Protein AF-A0A5C5B8T5-F1 (afdb_monomer_lite)

Sequence (561 aa):
MIIWRDAVVESLGPAWPGVQEVRARITAGSSEPSSSAAGASAPAAGASAPAAETPALAAGAEVRALAYTALVGTPAVGDRVTLTCSALARGLGTGGYALVAALPDALPADPPAGPGHLVKARYTPLQPLVLGVDEQESPDHETLREADDLAGMPVVVADLHSALPAIVAGLRSEAAALGLPVPRVAYVMTDGGALPAWFSRAAAGLREAGWIAGTVTVGQAFGGDLEAVTLHTGLLAARLVLGADVAVVTQGPGNLGTGTRWGFSGVAAGEAVNAAAVLGGRPVASLRVSAADARGRHRGLSHHSTTAYGRVALAVADIVVPTAAGLADEGAGGYGEADGERGGEHGGAGVGAGGAGGDHGVRGAYDGELEREVTLAAGDLCTPIGRHRFVPVALTGLRAALEDSPVRLSTMGRGLGEDASPFLAAAAAGRWAARILAPVRGTVWHLALADDWALAQRLGAYAMSTRGARLADVGFVHASSADQVDGVANAFYADLASEGAVALEIDADVLAGEGIACVLEPGDPRDQTSQRFPHVYGEVPVEAVRRALPWRGTLTATLGG

pLDDT: mean 86.47, std 20.79, range [22.77, 98.94]

InterPro domains:
  IPR009297 Protein of unknown function DUF952 [PF06108] (450-547)
  IPR024479 Protein of unknown function DUF3866 [PF12982] (64-430)

Foldseek 3Di:
DWFKFKWFFADWDDDFPQKTKTKTATADGDPDDPPPPPDDDDADDDDDDDQPPLFDNDGRGIFIAMERCVQANDDDGGFMFMWTCVCSNVVQPLVRHIYGPYRPVDGDDDDPDDDFADFAPPPDPRGDTDHACCDPRHPNVVVLVPAQAPQAQEEEFFLAPLLVLLLLLLLQVLCVLVVHDRFAEEEEAEAQADQELSSDPQQRLCCVVNSYLWYEYEPRHDNTPHYHDHLLSSSSCVCRVSVGSYYYYYHHHRWFASPDLCGTSSLCSLVNLVSCVSRHYAYQYQWQAWLPDPPPPRHATDSSSCNSLQPRNPDAHEDEQEDAQDDPPDDDDDDDDDDDDDDDDDDDDDDDDDDPPPPPPQRADCDPVSSVRHQVSVLCCPPPNHPYAYHYFYLAPSLVSSVPRSDWRDDPRDGCSNHVVRSSSSSSSSSVSNQQSPFDFFKKKAKDFPVQVVVCVVVQWRFDQHPPHGCSRVQWHWIADQVCVLVCCVVHVVPDDLQGIKMFIFGSVVCVVVVWGWGWAAPRSNDSPHHTTTITRDTRGPVRGPDIFRHPSHSVVRVVD

Organism: NCBI:txid676201

Structure (mmCIF, N/CA/C/O backbone):
data_AF-A0A5C5B8T5-F1
#
_entry.id   AF-A0A5C5B8T5-F1
#
loop_
_atom_site.group_PDB
_atom_site.id
_atom_site.type_symbol
_atom_site.label_atom_id
_atom_site.label_alt_id
_atom_site.label_comp_id
_atom_site.label_asym_id
_atom_site.label_entity_id
_atom_site.label_seq_id
_atom_site.pdbx_PDB_ins_code
_atom_site.Cartn_x
_atom_site.Cartn_y
_atom_site.Cartn_z
_atom_site.occupancy
_atom_site.B_iso_or_equiv
_atom_site.auth_seq_id
_atom_site.auth_comp_id
_atom_site.auth_asym_id
_atom_site.auth_atom_id
_atom_site.pdbx_PDB_model_num
ATOM 1 N N . MET A 1 1 ? -4.075 12.524 30.456 1.00 71.62 1 MET A N 1
ATOM 2 C CA . MET A 1 1 ? -5.214 12.512 31.404 1.00 71.62 1 MET A CA 1
ATOM 3 C C . MET A 1 1 ? -6.503 12.277 30.621 1.00 71.62 1 MET A C 1
ATOM 5 O O . MET A 1 1 ? -6.645 12.847 29.541 1.00 71.62 1 MET A O 1
ATOM 9 N N . ILE A 1 2 ? -7.378 11.390 31.105 1.00 90.19 2 ILE A N 1
ATOM 10 C CA . ILE A 1 2 ? -8.582 10.911 30.397 1.00 90.19 2 ILE A CA 1
ATOM 11 C C . ILE A 1 2 ? -9.824 11.661 30.909 1.00 90.19 2 ILE A C 1
ATOM 13 O O . ILE A 1 2 ? -9.977 11.822 32.116 1.00 90.19 2 ILE A O 1
ATOM 17 N N . ILE A 1 3 ? -10.697 12.123 30.007 1.00 92.69 3 ILE A N 1
ATOM 18 C CA . ILE A 1 3 ? -12.003 12.711 30.335 1.00 92.69 3 ILE A CA 1
ATOM 19 C C . ILE A 1 3 ? -13.040 11.591 30.347 1.00 92.69 3 ILE A C 1
ATOM 21 O O . ILE A 1 3 ? -13.310 11.005 29.300 1.00 92.69 3 ILE A O 1
ATOM 25 N N . TRP A 1 4 ? -13.620 11.335 31.517 1.00 94.81 4 TRP A N 1
ATOM 26 C CA . TRP A 1 4 ? -14.618 10.290 31.745 1.00 94.81 4 TRP A CA 1
ATOM 27 C C . TRP A 1 4 ? -16.027 10.863 31.836 1.00 94.81 4 TRP A C 1
ATOM 29 O O . TRP A 1 4 ? -16.216 11.921 32.442 1.00 94.81 4 TRP A O 1
ATOM 39 N N . ARG A 1 5 ? -17.013 10.176 31.260 1.00 95.50 5 ARG A N 1
ATOM 40 C CA . ARG A 1 5 ? -18.438 10.522 31.371 1.00 95.50 5 ARG A CA 1
ATOM 41 C C . ARG A 1 5 ? -19.261 9.269 31.609 1.00 95.50 5 ARG A C 1
ATOM 43 O O . ARG A 1 5 ? -19.006 8.267 30.957 1.00 95.50 5 ARG A O 1
ATOM 50 N N . ASP A 1 6 ? -20.261 9.354 32.475 1.00 96.88 6 ASP A N 1
ATOM 51 C CA . ASP A 1 6 ? -21.332 8.361 32.507 1.00 96.88 6 ASP A CA 1
ATOM 52 C C . ASP A 1 6 ? -22.473 8.851 31.625 1.00 96.88 6 ASP A C 1
ATOM 54 O O . ASP A 1 6 ? -22.786 10.047 31.593 1.00 96.88 6 ASP A O 1
ATOM 58 N N . ALA A 1 7 ? -23.074 7.932 30.884 1.00 97.69 7 ALA A N 1
ATOM 59 C CA . ALA A 1 7 ? -24.177 8.213 29.984 1.00 97.69 7 ALA A CA 1
ATOM 60 C C . ALA A 1 7 ? -25.162 7.039 29.940 1.00 97.69 7 ALA A C 1
ATOM 62 O O . ALA A 1 7 ? -24.869 5.944 30.419 1.00 97.69 7 ALA A O 1
ATOM 63 N N . VAL A 1 8 ? -26.339 7.279 29.367 1.00 98.19 8 VAL A N 1
ATOM 64 C CA . VAL A 1 8 ? -27.341 6.246 29.076 1.00 98.19 8 VAL A CA 1
ATOM 65 C C . VAL A 1 8 ? -27.550 6.182 27.571 1.00 98.19 8 VAL A C 1
ATOM 67 O O . VAL A 1 8 ? -27.691 7.223 26.928 1.00 98.19 8 VAL A O 1
ATOM 70 N N . VAL A 1 9 ? -27.554 4.974 27.012 1.00 98.44 9 VAL A N 1
ATOM 71 C CA . VAL A 1 9 ? -27.796 4.739 25.586 1.00 98.44 9 VAL A CA 1
ATOM 72 C C . VAL A 1 9 ? -29.249 5.071 25.253 1.00 98.44 9 VAL A C 1
ATOM 74 O O . VAL A 1 9 ? -30.173 4.483 25.809 1.00 98.44 9 VAL A O 1
ATOM 77 N N . GLU A 1 10 ? -29.462 5.997 24.324 1.00 98.19 10 GLU A N 1
ATOM 78 C CA . GLU A 1 10 ? -30.800 6.422 23.892 1.00 98.19 10 GLU A CA 1
ATOM 79 C C . GLU A 1 10 ? -31.216 5.769 22.578 1.00 98.19 10 GLU A C 1
ATOM 81 O O . GLU A 1 10 ? -32.389 5.469 22.370 1.00 98.19 10 GLU A O 1
ATOM 86 N N . SER A 1 11 ? -30.256 5.538 21.683 1.00 98.38 11 SER A N 1
ATOM 87 C CA . SER A 1 11 ? -30.493 4.824 20.431 1.00 98.38 11 SER A CA 1
ATOM 88 C C . SER A 1 11 ? -29.226 4.156 19.909 1.00 98.38 11 SER A C 1
ATOM 90 O O . SER A 1 11 ? -28.101 4.568 20.212 1.00 98.38 11 SER A O 1
ATOM 92 N N . LEU A 1 12 ? -29.428 3.116 19.103 1.00 98.19 12 LEU A N 1
ATOM 93 C CA . LEU A 1 12 ? -28.369 2.423 18.380 1.00 98.19 12 LEU A CA 1
ATOM 94 C C . LEU A 1 12 ? -28.208 3.048 16.990 1.00 98.19 12 LEU A C 1
ATOM 96 O O . LEU A 1 12 ? -29.190 3.317 16.297 1.00 98.19 12 LEU A O 1
ATOM 100 N N . GLY A 1 13 ? -26.963 3.303 16.604 1.00 96.00 13 GLY A N 1
ATOM 101 C CA . GLY A 1 13 ? -26.581 3.762 15.274 1.00 96.00 13 GLY A CA 1
ATOM 102 C C . GLY A 1 13 ? -26.164 2.608 14.355 1.00 96.00 13 GLY A C 1
ATOM 103 O O . GLY A 1 13 ? -26.412 1.439 14.661 1.00 96.00 13 GLY A O 1
ATOM 104 N N . PRO A 1 14 ? -25.509 2.925 13.223 1.00 94.81 14 PRO A N 1
ATOM 105 C CA . PRO A 1 14 ? -24.927 1.920 12.344 1.00 94.81 14 PRO A CA 1
ATOM 106 C C . PRO A 1 14 ? -23.959 0.994 13.089 1.00 94.81 14 PRO A C 1
ATOM 108 O O . PRO A 1 14 ? -23.167 1.439 13.919 1.00 94.81 14 PRO A O 1
ATOM 111 N N . ALA A 1 15 ? -23.994 -0.286 12.742 1.00 95.50 15 ALA A N 1
ATOM 112 C CA . ALA A 1 15 ? -23.055 -1.288 13.225 1.00 95.50 15 ALA A CA 1
ATOM 113 C C . ALA A 1 15 ? -22.254 -1.853 12.052 1.00 95.50 15 ALA A C 1
ATOM 115 O O . ALA A 1 15 ? -22.708 -1.848 10.907 1.00 95.50 15 ALA A O 1
ATOM 116 N N . TRP A 1 16 ? -21.054 -2.328 12.346 1.00 94.88 16 TRP A N 1
ATOM 117 C CA . TRP A 1 16 ? -20.210 -3.075 11.418 1.00 94.88 16 TRP A CA 1
ATOM 118 C C . TRP A 1 16 ? -19.376 -4.080 12.228 1.00 94.88 16 TRP A C 1
ATOM 120 O O . TRP A 1 16 ? -19.417 -4.031 13.461 1.00 94.88 16 TRP A O 1
ATOM 130 N N . PRO A 1 17 ? -18.659 -5.028 11.597 1.00 94.75 17 PRO A N 1
ATOM 131 C CA . PRO A 1 17 ? -17.967 -6.089 12.327 1.00 94.75 17 PRO A CA 1
ATOM 132 C C . PRO A 1 17 ? -17.105 -5.560 13.487 1.00 94.75 17 PRO A C 1
ATOM 134 O O . PRO A 1 17 ? -16.209 -4.742 13.287 1.00 94.75 17 PRO A O 1
ATOM 137 N N . GLY A 1 18 ? -17.421 -6.007 14.709 1.00 94.00 18 GLY A N 1
ATOM 138 C CA . GLY A 1 18 ? -16.722 -5.638 15.947 1.00 94.00 18 GLY A CA 1
ATOM 139 C C . GLY A 1 18 ? -17.099 -4.285 16.571 1.00 94.00 18 GLY A C 1
ATOM 140 O O . GLY A 1 18 ? -16.566 -3.957 17.633 1.00 94.00 18 GLY A O 1
ATOM 141 N N . VAL A 1 19 ? -18.001 -3.496 15.967 1.00 97.06 19 VAL A N 1
ATOM 142 C CA . VAL A 1 19 ? -18.386 -2.161 16.464 1.00 97.06 19 VAL A CA 1
ATOM 143 C C . VAL A 1 19 ? -19.894 -1.932 16.451 1.00 97.06 19 VAL A C 1
ATOM 145 O O . VAL A 1 19 ? -20.564 -2.137 15.440 1.00 97.06 19 VAL A O 1
ATOM 148 N N . GLN A 1 20 ? -20.406 -1.378 17.550 1.00 97.62 20 GLN A N 1
ATOM 149 C CA . GLN A 1 20 ? -21.738 -0.778 17.627 1.00 97.62 20 GLN A CA 1
ATOM 150 C C . GLN A 1 20 ? -21.613 0.733 17.871 1.00 97.62 20 GLN A C 1
ATOM 152 O O . GLN A 1 20 ? -21.058 1.157 18.888 1.00 97.62 20 GLN A O 1
ATOM 157 N N . GLU A 1 21 ? -22.140 1.560 16.962 1.00 97.56 21 GLU A N 1
ATOM 158 C CA . GLU A 1 21 ? -22.329 2.991 17.231 1.00 97.56 21 GLU A CA 1
ATOM 159 C C . GLU A 1 21 ? -23.545 3.192 18.143 1.00 97.56 21 GLU A C 1
ATOM 161 O O . GLU A 1 21 ? -24.595 2.586 17.932 1.00 97.56 21 GLU A O 1
ATOM 166 N N . VAL A 1 22 ? -23.442 4.078 19.129 1.00 98.00 22 VAL A N 1
ATOM 167 C CA . VAL A 1 22 ? -24.559 4.469 19.996 1.00 98.00 22 VAL A CA 1
ATOM 168 C C . VAL A 1 22 ? -24.680 5.984 20.085 1.00 98.00 22 VAL A C 1
ATOM 170 O O . VAL A 1 22 ? -23.680 6.706 20.023 1.00 98.00 22 VAL A O 1
ATOM 173 N N . ARG A 1 23 ? -25.906 6.471 20.278 1.00 97.81 23 ARG A N 1
ATOM 174 C CA . ARG A 1 23 ? -26.165 7.815 20.808 1.00 97.81 23 ARG A CA 1
ATOM 175 C C . ARG A 1 23 ? -26.456 7.684 22.289 1.00 97.81 23 ARG A C 1
ATOM 177 O O . ARG A 1 23 ? -27.342 6.921 22.676 1.00 97.81 23 ARG A O 1
ATOM 184 N N . ALA A 1 24 ? -25.695 8.399 23.105 1.00 97.38 24 ALA A N 1
ATOM 185 C CA . ALA A 1 24 ? -25.801 8.331 24.550 1.00 97.38 24 ALA A CA 1
ATOM 186 C C . ALA A 1 24 ? -25.944 9.734 25.143 1.00 97.38 24 ALA A C 1
ATOM 188 O O . ALA A 1 24 ? -25.200 10.649 24.784 1.00 97.38 24 ALA A O 1
ATOM 189 N N . ARG A 1 25 ? -26.878 9.891 26.081 1.00 97.31 25 ARG A N 1
ATOM 190 C CA . ARG A 1 25 ? -27.052 11.127 26.847 1.00 97.31 25 ARG A CA 1
ATOM 191 C C . ARG A 1 25 ? -26.211 11.071 28.108 1.00 97.31 25 ARG A C 1
ATOM 193 O O . ARG A 1 25 ? -26.383 10.175 28.934 1.00 97.31 25 ARG A O 1
ATOM 200 N N . ILE A 1 26 ? -25.328 12.049 28.272 1.00 96.75 26 ILE A N 1
ATOM 201 C CA . ILE A 1 26 ? -24.454 12.176 29.438 1.00 96.75 26 ILE A CA 1
ATOM 202 C C . ILE A 1 26 ? -25.305 12.423 30.684 1.00 96.75 26 ILE A C 1
ATOM 204 O O . ILE A 1 26 ? -26.106 13.356 30.729 1.00 96.75 26 ILE A O 1
ATOM 208 N N . THR A 1 27 ? -25.109 11.610 31.715 1.00 94.94 27 THR A N 1
ATOM 209 C CA . THR A 1 27 ? -25.791 11.726 33.009 1.00 94.94 27 THR A CA 1
ATOM 210 C C . THR A 1 27 ? -24.881 12.305 34.086 1.00 94.94 27 THR A C 1
ATOM 212 O O . THR A 1 27 ? -25.366 13.044 34.941 1.00 94.94 27 THR A O 1
ATOM 215 N N . ALA A 1 28 ? -23.571 12.033 34.033 1.00 86.69 28 ALA A N 1
ATOM 216 C CA . ALA A 1 28 ? -22.608 12.539 35.010 1.00 86.69 28 ALA A CA 1
ATOM 217 C C . ALA A 1 28 ? -21.184 12.713 34.442 1.00 86.69 28 ALA A C 1
ATOM 219 O O . ALA A 1 28 ? -20.779 12.085 33.462 1.00 86.69 28 ALA A O 1
ATOM 220 N N . GLY A 1 29 ? -20.408 13.589 35.085 1.00 74.25 29 GLY A N 1
ATOM 221 C CA . GLY A 1 29 ? -19.001 13.864 34.786 1.00 74.25 29 GLY A CA 1
ATOM 222 C C . GLY A 1 29 ? -18.516 15.118 35.511 1.00 74.25 29 GLY A C 1
ATOM 223 O O . GLY A 1 29 ? -19.307 16.026 35.760 1.00 74.25 29 GLY A O 1
ATOM 224 N N . SER A 1 30 ? -17.227 15.195 35.857 1.00 62.31 30 SER A N 1
ATOM 225 C CA . SER A 1 30 ? -16.676 16.392 36.506 1.00 62.31 30 SER A CA 1
ATOM 226 C C . SER A 1 30 ? -16.774 17.601 35.564 1.00 62.31 30 SER A C 1
ATOM 228 O O . SER A 1 30 ? -16.214 17.590 34.460 1.00 62.31 30 SER A O 1
ATOM 230 N N . SER A 1 31 ? -17.500 18.634 35.993 1.00 52.94 31 SER A N 1
ATOM 231 C CA . SER A 1 31 ? -17.663 19.908 35.281 1.00 52.94 31 SER A CA 1
ATOM 232 C C . SER A 1 31 ? -16.482 20.864 35.469 1.00 52.94 31 SER A C 1
ATOM 234 O O . SER A 1 31 ? -16.397 21.857 34.754 1.00 52.94 31 SER A O 1
ATOM 236 N N . GLU A 1 32 ? -15.561 20.575 36.392 1.00 45.62 32 GLU A N 1
ATOM 237 C CA . GLU A 1 32 ? -14.433 21.455 36.698 1.00 45.62 32 GLU A CA 1
ATOM 238 C C . GLU A 1 32 ? -13.098 20.893 36.180 1.00 45.62 32 GLU A C 1
ATOM 240 O O . GLU A 1 32 ? -12.788 19.718 36.412 1.00 45.62 32 GLU A O 1
ATOM 245 N N . PRO A 1 33 ? -12.266 21.709 35.505 1.00 43.81 33 PRO A N 1
ATOM 246 C CA . PRO A 1 33 ? -10.842 21.423 35.406 1.00 43.81 33 PRO A CA 1
ATOM 247 C C . PRO A 1 33 ? -10.256 21.457 36.822 1.00 43.81 33 PRO A C 1
ATOM 249 O O . PRO A 1 33 ? -10.536 22.394 37.568 1.00 43.81 33 PRO A O 1
ATOM 252 N N . SER A 1 34 ? -9.417 20.486 37.206 1.00 40.09 34 SER A N 1
ATOM 253 C CA . SER A 1 34 ? -8.677 20.627 38.464 1.00 40.09 34 SER A CA 1
ATOM 254 C C . SER A 1 34 ? -7.877 21.930 38.416 1.00 40.09 34 SER A C 1
ATOM 256 O O . SER A 1 34 ? -7.147 22.191 37.457 1.00 40.09 34 SER A O 1
ATOM 258 N N . SER A 1 35 ? -8.004 22.749 39.454 1.00 37.22 35 SER A N 1
ATOM 259 C CA . SER A 1 35 ? -7.409 24.083 39.608 1.00 37.22 35 SER A CA 1
ATOM 260 C C . SER A 1 35 ? -5.867 24.108 39.677 1.00 37.22 35 SER A C 1
ATOM 262 O O . SER A 1 35 ? -5.282 25.078 40.148 1.00 37.22 35 SER A O 1
ATOM 264 N N . SER A 1 36 ? -5.179 23.072 39.188 1.00 37.53 36 SER A N 1
ATOM 265 C CA . SER A 1 36 ? -3.724 22.897 39.283 1.00 37.53 36 SER A CA 1
ATOM 266 C C . SER A 1 36 ? -2.955 23.053 37.962 1.00 37.53 36 SER A C 1
ATOM 268 O O . SER A 1 36 ? -1.736 22.918 37.964 1.00 37.53 36 SER A O 1
ATOM 270 N N . ALA A 1 37 ? -3.614 23.360 36.837 1.00 37.44 37 ALA A N 1
ATOM 271 C CA . ALA A 1 37 ? -2.964 23.438 35.518 1.00 37.44 37 ALA A CA 1
ATOM 272 C C . ALA A 1 37 ? -2.884 24.860 34.920 1.00 37.44 37 ALA A C 1
ATOM 274 O O . ALA A 1 37 ? -2.870 25.027 33.699 1.00 37.44 37 ALA A O 1
ATOM 275 N N . ALA A 1 38 ? -2.803 25.897 35.757 1.00 32.75 38 ALA A N 1
ATOM 276 C CA . ALA A 1 38 ? -2.466 27.252 35.316 1.00 32.75 38 ALA A CA 1
ATOM 277 C C . ALA A 1 38 ? -0.962 27.339 34.981 1.00 32.75 38 ALA A C 1
ATOM 279 O O . ALA A 1 38 ? -0.168 27.833 35.775 1.00 32.75 38 ALA A O 1
ATOM 280 N N . GLY A 1 39 ? -0.546 26.798 33.832 1.00 32.28 39 GLY A N 1
ATOM 281 C CA . GLY A 1 39 ? 0.864 26.867 33.428 1.00 32.28 39 GLY A CA 1
ATOM 282 C C . GLY A 1 39 ? 1.273 26.230 32.099 1.00 32.28 39 GLY A C 1
ATOM 283 O O . GLY A 1 39 ? 2.458 26.258 31.785 1.00 32.28 39 GLY A O 1
ATOM 284 N N . ALA A 1 40 ? 0.363 25.666 31.299 1.00 34.44 40 ALA A N 1
ATOM 285 C CA . ALA A 1 40 ? 0.736 25.097 30.001 1.00 34.44 40 ALA A CA 1
ATOM 286 C C . ALA A 1 40 ? 0.449 26.091 28.865 1.00 34.44 40 ALA A C 1
ATOM 288 O O . ALA A 1 40 ? -0.705 26.420 28.589 1.00 34.44 40 ALA A O 1
ATOM 289 N N . SER A 1 41 ? 1.513 26.570 28.218 1.00 31.62 41 SER A N 1
ATOM 290 C CA . SER A 1 41 ? 1.457 27.381 27.003 1.00 31.62 41 SER A CA 1
ATOM 291 C C . SER A 1 41 ? 0.748 26.637 25.864 1.00 31.62 41 SER A C 1
ATOM 293 O O . SER A 1 41 ? 0.840 25.416 25.727 1.00 31.62 41 SER A O 1
ATOM 295 N N . ALA A 1 42 ? 0.009 27.393 25.050 1.00 31.28 42 ALA A N 1
ATOM 296 C CA . ALA A 1 42 ? -0.723 26.883 23.897 1.00 31.28 42 ALA A CA 1
ATOM 297 C C . ALA A 1 42 ? 0.214 26.167 22.900 1.00 31.28 42 ALA A C 1
ATOM 299 O O . ALA A 1 42 ? 1.297 26.684 22.614 1.00 31.28 42 ALA A O 1
ATOM 300 N N . PRO A 1 43 ? -0.180 25.012 22.330 1.00 32.88 43 PRO A N 1
ATOM 301 C CA . PRO A 1 43 ? 0.588 24.393 21.261 1.00 32.88 43 PRO A CA 1
ATOM 302 C C . PRO A 1 43 ? 0.475 25.224 19.978 1.00 32.88 43 PRO A C 1
ATOM 304 O O . PRO A 1 43 ? -0.575 25.795 19.671 1.00 32.88 43 PRO A O 1
ATOM 307 N N . ALA A 1 44 ? 1.576 25.283 19.231 1.00 31.22 44 ALA A N 1
ATOM 308 C CA . ALA A 1 44 ? 1.656 25.962 17.947 1.00 31.22 44 ALA A CA 1
ATOM 309 C C . ALA A 1 44 ? 0.675 25.346 16.935 1.00 31.22 44 ALA A C 1
ATOM 311 O O . ALA A 1 44 ? 0.614 24.129 16.760 1.00 31.22 44 ALA A O 1
ATOM 312 N N . ALA A 1 45 ? -0.091 26.218 16.280 1.00 33.84 45 ALA A N 1
ATOM 313 C CA . ALA A 1 45 ? -1.067 25.876 15.259 1.00 33.84 45 ALA A CA 1
ATOM 314 C C . ALA A 1 45 ? -0.402 25.234 14.029 1.00 33.84 45 ALA A C 1
ATOM 316 O O . ALA A 1 45 ? 0.525 25.798 13.448 1.00 33.84 45 ALA A O 1
ATOM 317 N N . GLY A 1 46 ? -0.922 24.081 13.606 1.00 29.31 46 GLY A N 1
ATOM 318 C CA . GLY A 1 46 ? -0.590 23.429 12.343 1.00 29.31 46 GLY A CA 1
ATOM 319 C C . GLY A 1 46 ? -1.835 22.788 11.729 1.00 29.31 46 GLY A C 1
ATOM 320 O O . GLY A 1 46 ? -2.373 21.849 12.303 1.00 29.31 46 GLY A O 1
ATOM 321 N N . ALA A 1 47 ? -2.256 23.343 10.588 1.00 33.19 47 ALA A N 1
ATOM 322 C CA . ALA A 1 47 ? -3.270 22.897 9.621 1.00 33.19 47 ALA A CA 1
ATOM 323 C C . ALA A 1 47 ? -4.671 22.514 10.154 1.00 33.19 47 ALA A C 1
ATOM 325 O O . ALA A 1 47 ? -4.928 21.416 10.641 1.00 33.19 47 ALA A O 1
ATOM 326 N N . SER A 1 48 ? -5.607 23.447 9.963 1.00 32.69 48 SER A N 1
ATOM 327 C CA . SER A 1 48 ? -7.033 23.371 10.281 1.00 32.69 48 SER A CA 1
ATOM 328 C C . SER A 1 48 ? -7.830 22.491 9.307 1.00 32.69 48 SER A C 1
ATOM 330 O O . SER A 1 48 ? -8.003 22.852 8.142 1.00 32.69 48 SER A O 1
ATOM 332 N N . ALA A 1 49 ? -8.423 21.407 9.812 1.00 34.59 49 ALA A N 1
ATOM 333 C CA . ALA A 1 49 ? -9.767 21.021 9.379 1.00 34.59 49 ALA A CA 1
ATOM 334 C C . ALA A 1 49 ? -10.766 22.053 9.949 1.00 34.59 49 ALA A C 1
ATOM 336 O O . ALA A 1 49 ? -10.457 22.650 10.988 1.00 34.59 49 ALA A O 1
ATOM 337 N N . PRO A 1 50 ? -11.932 22.307 9.318 1.00 31.70 50 PRO A N 1
ATOM 338 C CA . PRO A 1 50 ? -12.952 23.142 9.943 1.00 31.70 50 PRO A CA 1
ATOM 339 C C . PRO A 1 50 ? -13.243 22.559 11.327 1.00 31.70 50 PRO A C 1
ATOM 341 O O . PRO A 1 50 ? -13.490 21.359 11.455 1.00 31.70 50 PRO A O 1
ATOM 344 N N . ALA A 1 51 ? -13.123 23.389 12.363 1.00 40.59 51 ALA A N 1
ATOM 345 C CA . ALA A 1 51 ? -13.446 22.987 13.718 1.00 40.59 51 ALA A CA 1
ATOM 346 C C . ALA A 1 51 ? -14.928 22.605 13.725 1.00 40.59 51 ALA A C 1
ATOM 348 O O . ALA A 1 51 ? -15.795 23.476 13.711 1.00 40.59 51 ALA A O 1
ATOM 349 N N . ALA A 1 52 ? -15.221 21.303 13.694 1.00 48.50 52 ALA A N 1
ATOM 350 C CA . ALA A 1 52 ? -16.511 20.830 14.156 1.00 48.50 52 ALA A CA 1
ATOM 351 C C . ALA A 1 52 ? -16.682 21.418 15.559 1.00 48.50 52 ALA A C 1
ATOM 353 O O . ALA A 1 52 ? -15.747 21.320 16.360 1.00 48.50 52 ALA A O 1
ATOM 354 N N . GLU A 1 53 ? -17.804 22.096 15.816 1.00 55.19 53 GLU A N 1
ATOM 355 C CA . GLU A 1 53 ? -18.091 22.640 17.143 1.00 55.19 53 GLU A CA 1
ATOM 356 C C . GLU A 1 53 ? -17.796 21.557 18.176 1.00 55.19 53 GLU A C 1
ATOM 358 O O . GLU A 1 53 ? -18.335 20.450 18.100 1.00 55.19 53 GLU A O 1
ATOM 363 N N . THR A 1 54 ? -16.872 21.848 19.094 1.00 63.53 54 THR A N 1
ATOM 364 C CA . THR A 1 54 ? -16.519 20.906 20.149 1.00 63.53 54 THR A CA 1
ATOM 365 C C . THR A 1 54 ? -17.800 20.578 20.911 1.00 63.53 54 THR A C 1
ATOM 367 O O . THR A 1 54 ? -18.393 21.493 21.492 1.00 63.53 54 THR A O 1
ATOM 370 N N . PRO A 1 55 ? -18.256 19.314 20.916 1.00 68.31 55 PRO A N 1
ATOM 371 C CA . PRO A 1 55 ? -19.543 18.987 21.501 1.00 68.31 55 PRO A CA 1
ATOM 372 C C . PRO A 1 55 ? -19.523 19.277 23.001 1.00 68.31 55 PRO A C 1
ATOM 374 O O . PRO A 1 55 ? -18.525 19.034 23.689 1.00 68.31 55 PRO A O 1
ATOM 377 N N . ALA A 1 56 ? -20.638 19.795 23.517 1.00 78.62 56 ALA A N 1
ATOM 378 C CA . ALA A 1 56 ? -20.813 19.976 24.949 1.00 78.62 56 ALA A CA 1
ATOM 379 C C . ALA A 1 56 ? -20.736 18.606 25.642 1.00 78.62 56 ALA A C 1
ATOM 381 O O . ALA A 1 56 ? -21.459 17.682 25.293 1.00 78.62 56 ALA A O 1
ATOM 382 N N . LEU A 1 57 ? -19.860 18.474 26.641 1.00 87.12 57 LEU A N 1
ATOM 383 C CA . LEU A 1 57 ? -19.700 17.243 27.431 1.00 87.12 57 LEU A CA 1
ATOM 384 C C . LEU A 1 57 ? -20.293 17.384 28.841 1.00 87.12 57 LEU A C 1
ATOM 386 O O . LEU A 1 57 ? -19.784 16.785 29.792 1.00 87.12 57 LEU A O 1
ATOM 390 N N . ALA A 1 58 ? -21.308 18.236 28.984 1.00 88.06 58 ALA A N 1
ATOM 391 C CA . ALA A 1 58 ? -22.032 18.460 30.230 1.00 88.06 58 ALA A CA 1
ATOM 392 C C . ALA A 1 58 ? -23.163 17.435 30.400 1.00 88.06 58 ALA A C 1
ATOM 394 O O . ALA A 1 58 ? -23.591 16.801 29.435 1.00 88.06 58 ALA A O 1
ATOM 395 N N . ALA A 1 59 ? -23.667 17.292 31.626 1.00 90.00 59 ALA A N 1
ATOM 396 C CA . ALA A 1 59 ? -24.861 16.491 31.874 1.00 90.00 59 ALA A CA 1
ATOM 397 C C . ALA A 1 59 ? -26.037 16.988 31.013 1.00 90.00 59 ALA A C 1
ATOM 399 O O . ALA A 1 59 ? -26.240 18.192 30.854 1.00 90.00 59 ALA A O 1
ATOM 400 N N . GLY A 1 60 ? -26.791 16.050 30.447 1.00 91.00 60 GLY A N 1
ATOM 401 C CA . GLY A 1 60 ? -27.884 16.300 29.510 1.00 91.00 60 GLY A CA 1
ATOM 402 C C . GLY A 1 60 ? -27.469 16.369 28.037 1.00 91.00 60 GLY A C 1
ATOM 403 O O . GLY A 1 60 ? -28.345 16.266 27.185 1.00 91.00 60 GLY A O 1
ATOM 404 N N . ALA A 1 61 ? -26.178 16.499 27.715 1.00 93.06 61 ALA A N 1
ATOM 405 C CA . ALA A 1 61 ? -25.725 16.521 26.325 1.00 93.06 61 ALA A CA 1
ATOM 406 C C . ALA A 1 61 ? -25.772 15.125 25.680 1.00 93.06 61 ALA A C 1
ATOM 408 O O . ALA A 1 61 ? -25.428 14.128 26.318 1.00 93.06 61 ALA A O 1
ATOM 409 N N . GLU A 1 62 ? -26.155 15.066 24.403 1.00 94.88 62 GLU A N 1
ATOM 410 C CA . GLU A 1 62 ? -26.079 13.854 23.581 1.00 94.88 62 GLU A CA 1
ATOM 411 C C . GLU A 1 62 ? -24.706 13.765 22.901 1.00 94.88 62 GLU A C 1
ATOM 413 O O . GLU A 1 62 ? -24.208 14.743 22.337 1.00 94.88 62 GLU A O 1
ATOM 418 N N . VAL A 1 63 ? -24.101 12.578 22.923 1.00 95.19 63 VAL A N 1
ATOM 419 C CA . VAL A 1 63 ? -22.861 12.277 22.203 1.00 95.19 63 VAL A CA 1
ATOM 420 C C . VAL A 1 63 ? -22.983 10.983 21.407 1.00 95.19 63 VAL A C 1
ATOM 422 O O . VAL A 1 63 ? -23.668 10.042 21.807 1.00 95.19 63 VAL A O 1
ATOM 425 N N . ARG A 1 64 ? -22.260 10.916 20.285 1.00 96.50 64 ARG A N 1
ATOM 426 C CA . ARG A 1 64 ? -22.037 9.668 19.547 1.00 96.50 64 ARG A CA 1
ATOM 427 C C . ARG A 1 64 ? -20.849 8.938 20.157 1.00 96.50 64 ARG A C 1
ATOM 429 O O . ARG A 1 64 ? -19.807 9.554 20.395 1.00 96.50 64 ARG A O 1
ATOM 436 N N . ALA A 1 65 ? -20.983 7.639 20.379 1.00 97.12 65 ALA A N 1
ATOM 437 C CA . ALA A 1 65 ? -19.912 6.805 20.901 1.00 97.12 65 ALA A CA 1
ATOM 438 C C . ALA A 1 65 ? -19.805 5.478 20.149 1.00 97.12 65 ALA A C 1
ATOM 440 O O . ALA A 1 65 ? -20.784 5.004 19.576 1.00 97.12 65 ALA A O 1
ATOM 441 N N . LEU A 1 66 ? -18.614 4.882 20.158 1.00 97.25 66 LEU A N 1
ATOM 442 C CA . LEU A 1 66 ? -18.380 3.542 19.622 1.00 97.25 66 LEU A CA 1
ATOM 443 C C . LEU A 1 66 ? -18.122 2.558 20.759 1.00 97.25 66 LEU A C 1
ATOM 445 O O . LEU A 1 66 ? -17.283 2.821 21.623 1.00 97.25 66 LEU A O 1
ATOM 449 N N . ALA A 1 67 ? -18.814 1.423 20.726 1.00 97.38 67 ALA A N 1
ATOM 450 C CA . ALA A 1 67 ? -18.509 0.256 21.538 1.00 97.38 67 ALA A CA 1
ATOM 451 C C . ALA A 1 67 ? -17.785 -0.786 20.683 1.00 97.38 67 ALA A C 1
ATOM 453 O O . ALA A 1 67 ? -18.333 -1.251 19.683 1.00 97.38 67 ALA A O 1
ATOM 454 N N . TYR A 1 68 ? -16.572 -1.166 21.090 1.00 96.50 68 TYR A N 1
ATOM 455 C CA . TYR A 1 68 ? -15.898 -2.349 20.555 1.00 96.50 68 TYR A CA 1
ATOM 456 C C . TYR A 1 68 ? -16.487 -3.575 21.237 1.00 96.50 68 TYR A C 1
ATOM 458 O O . TYR A 1 68 ? -16.140 -3.878 22.379 1.00 96.50 68 TYR A O 1
ATOM 466 N N . THR A 1 69 ? -17.424 -4.242 20.574 1.00 95.19 69 THR A N 1
ATOM 467 C CA . THR A 1 69 ? -18.345 -5.168 21.247 1.00 95.19 69 THR A CA 1
ATOM 468 C C . THR A 1 69 ? -17.646 -6.380 21.855 1.00 95.19 69 THR A C 1
ATOM 470 O O . THR A 1 69 ? -18.073 -6.864 22.899 1.00 95.19 69 THR A O 1
ATOM 473 N N . ALA A 1 70 ? -16.524 -6.807 21.274 1.00 91.81 70 ALA A N 1
ATOM 474 C CA . ALA A 1 70 ? -15.678 -7.864 21.825 1.00 91.81 70 ALA A CA 1
ATOM 475 C C . ALA A 1 70 ? -14.905 -7.451 23.095 1.00 91.81 70 ALA A C 1
ATOM 477 O O . ALA A 1 70 ? -14.475 -8.320 23.844 1.00 91.81 70 ALA A O 1
ATOM 478 N N . LEU A 1 71 ? -14.715 -6.149 23.349 1.00 92.94 71 LEU A N 1
ATOM 479 C CA . LEU A 1 71 ? -14.008 -5.650 24.538 1.00 92.94 71 LEU A CA 1
ATOM 480 C C . LEU A 1 71 ? -14.956 -5.255 25.665 1.00 92.94 71 LEU A C 1
ATOM 482 O O . LEU A 1 71 ? -14.647 -5.475 26.830 1.00 92.94 71 LEU A O 1
ATOM 486 N N . VAL A 1 72 ? -16.073 -4.606 25.326 1.00 94.25 72 VAL A N 1
ATOM 487 C CA . VAL A 1 72 ? -16.945 -3.967 26.327 1.00 94.25 72 VAL A CA 1
ATOM 488 C C . VAL A 1 72 ? -18.345 -4.563 26.393 1.00 94.25 72 VAL A C 1
ATOM 490 O O . VAL A 1 72 ? -19.118 -4.146 27.247 1.00 94.25 72 VAL A O 1
ATOM 493 N N . GLY A 1 73 ? -18.673 -5.522 25.524 1.00 94.19 73 GLY A N 1
ATOM 494 C CA . GLY A 1 73 ? -20.024 -6.052 25.359 1.00 94.19 73 GLY A CA 1
ATOM 495 C C . GLY A 1 73 ? -20.860 -5.270 24.342 1.00 94.19 73 GLY A C 1
ATOM 496 O O . GLY A 1 73 ? -20.420 -4.279 23.756 1.00 94.19 73 GLY A O 1
ATOM 497 N N . THR A 1 74 ? -22.082 -5.750 24.099 1.00 95.81 74 THR A N 1
ATOM 498 C CA . THR A 1 74 ? -23.001 -5.149 23.120 1.00 95.81 74 THR A CA 1
ATOM 499 C C . THR A 1 74 ? -24.019 -4.264 23.840 1.00 95.81 74 THR A C 1
ATOM 501 O O . THR A 1 74 ? -24.859 -4.808 24.553 1.00 95.81 74 THR A O 1
ATOM 504 N N . PRO A 1 75 ? -23.970 -2.929 23.670 1.00 97.06 75 PRO A N 1
ATOM 505 C CA . PRO A 1 75 ? -24.905 -2.025 24.331 1.00 97.06 75 PRO A CA 1
ATOM 506 C C . PRO A 1 75 ? -26.330 -2.164 23.776 1.00 97.06 75 PRO A C 1
ATOM 508 O O . PRO A 1 75 ? -26.525 -2.245 22.561 1.00 97.06 75 PRO A O 1
ATOM 511 N N . ALA A 1 76 ? -27.321 -2.090 24.658 1.00 97.19 76 ALA A N 1
ATOM 512 C CA . ALA A 1 76 ? -28.739 -1.955 24.349 1.00 97.19 76 ALA A CA 1
ATOM 513 C C . ALA A 1 76 ? -29.268 -0.560 24.724 1.00 97.19 76 ALA A C 1
ATOM 515 O O . ALA A 1 76 ? -28.668 0.187 25.497 1.00 97.19 76 ALA A O 1
ATOM 516 N N . VAL A 1 77 ? -30.422 -0.185 24.164 1.00 98.19 77 VAL A N 1
ATOM 517 C CA . VAL A 1 77 ? -31.113 1.053 24.557 1.00 98.19 77 VAL A CA 1
ATOM 518 C C . VAL A 1 77 ? -31.511 0.972 26.029 1.00 98.19 77 VAL A C 1
ATOM 520 O O . VAL A 1 77 ? -32.123 -0.003 26.455 1.00 98.19 77 VAL A O 1
ATOM 523 N N . GLY A 1 78 ? -31.199 2.023 26.784 1.00 97.69 78 GLY A N 1
ATOM 524 C CA . GLY A 1 78 ? -31.410 2.098 28.226 1.00 97.69 78 GLY A CA 1
ATOM 525 C C . GLY A 1 78 ? -30.196 1.690 29.060 1.00 97.69 78 GLY A C 1
ATOM 526 O O . GLY A 1 78 ? -30.169 2.014 30.248 1.00 97.69 78 GLY A O 1
ATOM 527 N N . ASP A 1 79 ? -29.177 1.065 28.464 1.00 98.06 79 ASP A N 1
ATOM 528 C CA . ASP A 1 79 ? -27.973 0.678 29.198 1.00 98.06 79 ASP A CA 1
ATOM 529 C C . ASP A 1 79 ? -27.190 1.899 29.672 1.00 98.06 79 ASP A C 1
ATOM 531 O O . ASP A 1 79 ? -27.028 2.897 28.957 1.00 98.06 79 ASP A O 1
ATOM 535 N N . ARG A 1 80 ? -26.639 1.790 30.882 1.00 97.81 80 ARG A N 1
ATOM 536 C CA . ARG A 1 80 ? -25.626 2.721 31.367 1.00 97.81 80 ARG A CA 1
ATOM 537 C C . ARG A 1 80 ? -24.283 2.374 30.733 1.00 97.81 80 ARG A C 1
ATOM 539 O O . ARG A 1 80 ? -23.861 1.222 30.736 1.00 97.81 80 ARG A O 1
ATOM 546 N N . VAL A 1 81 ? -23.587 3.392 30.241 1.00 97.75 81 VAL A N 1
ATOM 547 C CA . VAL A 1 81 ? -22.248 3.287 29.651 1.00 97.75 81 VAL A CA 1
ATOM 548 C C . VAL A 1 81 ? -21.297 4.262 30.330 1.00 97.75 81 VAL A C 1
ATOM 550 O O . VAL A 1 81 ? -21.660 5.405 30.617 1.00 97.75 81 VAL A O 1
ATOM 553 N N . THR A 1 82 ? -20.051 3.836 30.515 1.00 97.12 82 THR A N 1
ATOM 554 C CA . THR A 1 82 ? -18.948 4.737 30.858 1.00 97.12 82 THR A CA 1
ATOM 555 C C . THR A 1 82 ? -18.163 5.049 29.588 1.00 97.12 82 THR A C 1
ATOM 557 O O . THR A 1 82 ? -17.742 4.150 28.860 1.00 97.12 82 THR A O 1
ATOM 560 N N . LEU A 1 83 ? -17.965 6.334 29.309 1.00 96.81 83 LEU A N 1
ATOM 561 C CA . LEU A 1 83 ? -17.354 6.862 28.095 1.00 96.81 83 LEU A CA 1
ATOM 562 C C . LEU A 1 83 ? -16.001 7.513 28.386 1.00 96.81 83 LEU A C 1
ATOM 564 O O . LEU A 1 83 ? -15.822 8.191 29.401 1.00 96.81 83 LEU A O 1
ATOM 568 N N . THR A 1 84 ? -15.085 7.402 27.427 1.00 95.00 84 THR A N 1
ATOM 569 C CA . THR A 1 84 ? -13.891 8.246 27.336 1.00 95.00 84 THR A CA 1
ATOM 570 C C . THR A 1 84 ? -14.047 9.256 26.204 1.00 95.00 84 THR A C 1
ATOM 572 O O . THR A 1 84 ? -14.364 8.913 25.063 1.00 95.00 84 THR A O 1
ATOM 575 N N . CYS A 1 85 ? -13.828 10.531 26.528 1.00 94.06 85 CYS A N 1
ATOM 576 C CA . CYS A 1 85 ? -14.178 11.648 25.650 1.00 94.06 85 CYS A CA 1
ATOM 577 C C . CYS A 1 85 ? -12.995 12.571 25.330 1.00 94.06 85 CYS A C 1
ATOM 579 O O . CYS A 1 85 ? -13.199 13.594 24.688 1.00 94.06 85 CYS A O 1
ATOM 581 N N . SER A 1 86 ? -11.763 12.264 25.756 1.00 92.00 86 SER A N 1
ATOM 582 C CA . SER A 1 86 ? -10.629 13.204 25.647 1.00 92.00 86 SER A CA 1
ATOM 583 C C . SER A 1 86 ? -10.369 13.715 24.233 1.00 92.00 86 SER A C 1
ATOM 585 O O . SER A 1 86 ? -10.153 14.909 24.037 1.00 92.00 86 SER A O 1
ATOM 587 N N . ALA A 1 87 ? -10.364 12.815 23.251 1.00 88.31 87 ALA A N 1
ATOM 588 C CA . ALA A 1 87 ? -10.086 13.182 21.871 1.00 88.31 87 ALA A CA 1
ATOM 589 C C . ALA A 1 87 ? -11.281 13.905 21.226 1.00 88.31 87 ALA A C 1
ATOM 591 O O . ALA A 1 87 ? -11.075 14.883 20.508 1.00 88.31 87 ALA A O 1
ATOM 592 N N . LEU A 1 88 ? -12.513 13.514 21.577 1.00 89.69 88 LEU A N 1
ATOM 593 C CA . LEU A 1 88 ? -13.739 14.215 21.185 1.00 89.69 88 LEU A CA 1
ATOM 594 C C . LEU A 1 88 ? -13.770 15.653 21.730 1.00 89.69 88 LEU A C 1
ATOM 596 O O . LEU A 1 88 ? -13.988 16.594 20.975 1.00 89.69 88 LEU A O 1
ATOM 600 N N . ALA A 1 89 ? -13.458 15.831 23.017 1.00 89.50 89 ALA A N 1
ATOM 601 C CA . ALA A 1 89 ? -13.410 17.123 23.709 1.00 89.50 89 ALA A CA 1
ATOM 602 C C . ALA A 1 89 ? -12.404 18.110 23.102 1.00 89.50 89 ALA A C 1
ATOM 604 O O . ALA A 1 89 ? -12.463 19.306 23.367 1.00 89.50 89 ALA A O 1
ATOM 605 N N . ARG A 1 90 ? -11.429 17.604 22.345 1.00 85.44 90 ARG A N 1
ATOM 606 C CA . ARG A 1 90 ? -10.383 18.399 21.697 1.00 85.44 90 ARG A CA 1
ATOM 607 C C . ARG A 1 90 ? -10.512 18.420 20.173 1.00 85.44 90 ARG A C 1
ATOM 609 O O . ARG A 1 90 ? -9.618 18.942 19.517 1.00 85.44 90 ARG A O 1
ATOM 616 N N . GLY A 1 91 ? -11.568 17.823 19.614 1.00 83.06 91 GLY A N 1
ATOM 617 C CA . GLY A 1 91 ? -11.773 17.740 18.167 1.00 83.06 91 GLY A CA 1
ATOM 618 C C . GLY A 1 91 ? -10.668 16.982 17.417 1.00 83.06 91 GLY A C 1
ATOM 619 O O . GLY A 1 91 ? -10.420 17.269 16.251 1.00 83.06 91 GLY A O 1
ATOM 620 N N . LEU A 1 92 ? -9.979 16.025 18.054 1.00 78.44 92 LEU A N 1
ATOM 621 C CA . LEU A 1 92 ? -8.766 15.376 17.520 1.00 78.44 92 LEU A CA 1
ATOM 622 C C . LEU A 1 92 ? -9.038 14.271 16.480 1.00 78.44 92 LEU A C 1
ATOM 624 O O . LEU A 1 92 ? -8.377 13.238 16.477 1.00 78.44 92 LEU A O 1
ATOM 628 N N . GLY A 1 93 ? -10.000 14.468 15.578 1.00 67.81 93 GLY A N 1
ATOM 629 C CA . GLY A 1 93 ? -10.150 13.600 14.406 1.00 67.81 93 GLY A CA 1
ATOM 630 C C . GLY A 1 93 ? -10.584 12.154 14.691 1.00 67.81 93 GLY A C 1
ATOM 631 O O . GLY A 1 93 ? -10.323 11.279 13.873 1.00 67.81 93 GLY A O 1
ATOM 632 N N . THR A 1 94 ? -11.302 11.882 15.788 1.00 60.81 94 THR A N 1
ATOM 633 C CA . THR A 1 94 ? -11.864 10.544 16.094 1.00 60.81 94 THR A CA 1
ATOM 634 C C . THR A 1 94 ? -13.078 10.170 15.245 1.00 60.81 94 THR A C 1
ATOM 636 O O . THR A 1 94 ? -13.850 9.308 15.637 1.00 60.81 94 THR A O 1
ATOM 639 N N . GLY A 1 95 ? -13.337 10.861 14.132 1.00 76.94 95 GLY A N 1
ATOM 640 C CA . GLY A 1 95 ? -14.619 10.765 13.421 1.00 76.94 95 GLY A CA 1
ATOM 641 C C . GLY A 1 95 ? -15.805 11.357 14.198 1.00 76.94 95 GLY A C 1
ATOM 642 O O . GLY A 1 95 ? -16.952 11.161 13.801 1.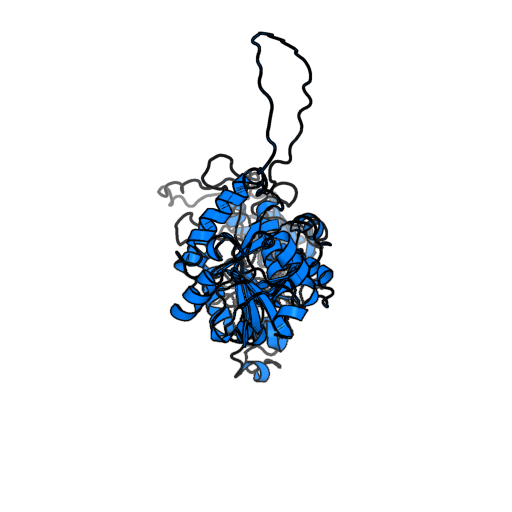00 76.94 95 GLY A O 1
ATOM 643 N N . GLY A 1 96 ? -15.531 12.088 15.288 1.00 86.12 96 GLY A N 1
ATOM 644 C CA . GLY A 1 96 ? -16.553 12.705 16.133 1.00 86.12 96 GLY A CA 1
ATOM 645 C C . GLY A 1 96 ? -17.179 11.748 17.149 1.00 86.12 96 GLY A C 1
ATOM 646 O O . GLY A 1 96 ? -18.320 11.964 17.547 1.00 86.12 96 GLY A O 1
ATOM 647 N N . TYR A 1 97 ? -16.450 10.706 17.562 1.00 92.25 97 TYR A N 1
ATOM 648 C CA . TYR A 1 97 ? -16.921 9.736 18.550 1.00 92.25 97 TYR A CA 1
ATOM 649 C C . TYR A 1 97 ? -16.216 9.881 19.901 1.00 92.25 97 TYR A C 1
ATOM 651 O O . TYR A 1 97 ? -15.004 10.123 19.964 1.00 92.25 97 TYR A O 1
ATOM 659 N N . ALA A 1 98 ? -16.981 9.671 20.972 1.00 95.56 98 ALA A N 1
ATOM 660 C CA . ALA A 1 98 ? -16.478 9.149 22.239 1.00 95.56 98 ALA A CA 1
ATOM 661 C C . ALA A 1 98 ? -16.283 7.623 22.138 1.00 95.56 98 ALA A C 1
ATOM 663 O O . ALA A 1 98 ? -16.756 6.985 21.196 1.00 95.56 98 ALA A O 1
ATOM 664 N N . LEU A 1 99 ? -15.584 7.020 23.097 1.00 96.06 99 LEU A N 1
ATOM 665 C CA . LEU A 1 99 ? -15.388 5.568 23.137 1.00 96.06 99 LEU A CA 1
ATOM 666 C C . LEU A 1 99 ? -16.054 5.006 24.387 1.00 96.06 99 LEU A C 1
ATOM 668 O O . LEU A 1 99 ? -15.787 5.490 25.489 1.00 96.06 99 LEU A O 1
ATOM 672 N N . VAL A 1 100 ? -16.894 3.987 24.220 1.00 97.00 100 VAL A N 1
ATOM 673 C CA . VAL A 1 100 ? -17.436 3.218 25.342 1.00 97.00 100 VAL A CA 1
ATOM 674 C C . VAL A 1 100 ? -16.287 2.426 25.954 1.00 97.00 100 VAL A C 1
ATOM 676 O O . VAL A 1 100 ? -15.640 1.633 25.276 1.00 97.00 100 VAL A O 1
ATOM 679 N N . ALA A 1 101 ? -16.013 2.682 27.226 1.00 95.88 101 ALA A N 1
ATOM 680 C CA . ALA A 1 101 ? -14.966 2.015 27.986 1.00 95.88 101 ALA A CA 1
ATOM 681 C C . ALA A 1 101 ? -15.500 0.848 28.821 1.00 95.88 101 ALA A C 1
ATOM 683 O O . ALA A 1 101 ? -14.749 -0.083 29.088 1.00 95.88 101 ALA A O 1
ATOM 684 N N . ALA A 1 102 ? -16.771 0.900 29.234 1.00 95.75 102 ALA A N 1
ATOM 685 C CA . ALA A 1 102 ? -17.428 -0.175 29.968 1.00 95.75 102 ALA A CA 1
ATOM 686 C C . ALA A 1 102 ? -18.958 -0.073 29.883 1.00 95.75 102 ALA A C 1
ATOM 688 O O . ALA A 1 102 ? -19.508 1.025 29.736 1.00 95.75 102 ALA A O 1
ATOM 689 N N . LEU A 1 103 ? -19.615 -1.221 30.064 1.00 96.31 103 LEU A N 1
ATOM 690 C CA . LEU A 1 103 ? -21.030 -1.372 30.403 1.00 96.31 103 LEU A CA 1
ATOM 691 C C . LEU A 1 103 ? -21.129 -1.790 31.884 1.00 96.31 103 LEU A C 1
ATOM 693 O O . LEU A 1 103 ? -21.051 -2.983 32.178 1.00 96.31 103 LEU A O 1
ATOM 697 N N . PRO A 1 104 ? -21.248 -0.846 32.842 1.00 94.75 104 PRO A N 1
ATOM 698 C CA . PRO A 1 104 ? -21.093 -1.150 34.269 1.00 94.75 104 PRO A CA 1
ATOM 699 C C . PRO A 1 104 ? -22.118 -2.143 34.828 1.00 94.75 104 PRO A C 1
ATOM 701 O O . PRO A 1 104 ? -21.833 -2.817 35.813 1.00 94.75 104 PRO A O 1
ATOM 704 N N . ASP A 1 105 ? -23.298 -2.218 34.208 1.00 95.12 105 ASP A N 1
ATOM 705 C CA . ASP A 1 105 ? -24.420 -3.049 34.663 1.00 95.12 105 ASP A CA 1
ATOM 706 C C . ASP A 1 105 ? -24.685 -4.256 33.744 1.00 95.12 105 ASP A C 1
ATOM 708 O O . ASP A 1 105 ? -25.581 -5.053 34.015 1.00 95.12 105 ASP A O 1
ATOM 712 N N . ALA A 1 106 ? -23.916 -4.397 32.659 1.00 91.94 106 ALA A N 1
ATOM 713 C CA . ALA A 1 106 ? -24.107 -5.416 31.630 1.00 91.94 106 ALA A CA 1
ATOM 714 C C . ALA A 1 106 ? -22.749 -5.963 31.169 1.00 91.94 106 ALA A C 1
ATOM 716 O O . ALA A 1 106 ? -22.291 -5.702 30.057 1.00 91.94 106 ALA A O 1
ATOM 717 N N . LEU A 1 107 ? -22.082 -6.702 32.063 1.00 88.12 107 LEU A N 1
ATOM 718 C CA . LEU A 1 107 ? -20.797 -7.328 31.757 1.00 88.12 107 LEU A CA 1
ATOM 719 C C . LEU A 1 107 ? -20.939 -8.305 30.576 1.00 88.12 107 LEU A C 1
ATOM 721 O O . LEU A 1 107 ? -21.898 -9.085 30.550 1.00 88.12 107 LEU A O 1
ATOM 725 N N . PRO A 1 108 ? -19.994 -8.301 29.615 1.00 89.12 108 PRO A N 1
ATOM 726 C CA . PRO A 1 108 ? -19.947 -9.343 28.601 1.00 89.12 108 PRO A CA 1
ATOM 727 C C . PRO A 1 108 ? -19.712 -10.705 29.261 1.00 89.12 108 PRO A C 1
ATOM 729 O O . PRO A 1 108 ? -19.058 -10.801 30.299 1.00 89.12 108 PRO A O 1
ATOM 732 N N . ALA A 1 109 ? -20.248 -11.762 28.652 1.00 88.31 109 ALA A N 1
ATOM 733 C CA . ALA A 1 109 ? -19.928 -13.121 29.067 1.00 88.31 109 ALA A CA 1
ATOM 734 C C . ALA A 1 109 ? -18.440 -13.412 28.827 1.00 88.31 109 ALA A C 1
ATOM 736 O O . ALA A 1 109 ? -17.870 -12.937 27.840 1.00 88.31 109 ALA A O 1
ATOM 737 N N . ASP A 1 110 ? -17.843 -14.229 29.695 1.00 88.75 110 ASP A N 1
ATOM 738 C CA . ASP A 1 110 ? -16.479 -14.709 29.489 1.00 88.75 110 ASP A CA 1
ATOM 739 C C . ASP A 1 110 ? -16.385 -15.453 28.144 1.00 88.75 110 ASP A C 1
ATOM 741 O O . ASP A 1 110 ? -17.289 -16.232 27.803 1.00 88.75 110 ASP A O 1
ATOM 745 N N . PRO A 1 111 ? -15.313 -15.233 27.360 1.00 86.81 111 PRO A N 1
ATOM 746 C CA . PRO A 1 111 ? -15.113 -15.979 26.130 1.00 86.81 111 PRO A CA 1
ATOM 747 C C . PRO A 1 111 ? -14.957 -17.476 26.446 1.00 86.81 111 PRO A C 1
ATOM 749 O O . PRO A 1 111 ? -14.420 -17.839 27.498 1.00 86.81 111 PRO A O 1
ATOM 752 N N . PRO A 1 112 ? -15.405 -18.372 25.548 1.00 86.69 112 PRO A N 1
ATOM 753 C CA . PRO A 1 112 ? -15.140 -19.794 25.712 1.00 86.69 112 PRO A CA 1
ATOM 754 C C . PRO A 1 112 ? -13.628 -20.043 25.737 1.00 86.69 112 PRO A C 1
ATOM 756 O O . PRO A 1 112 ? -12.862 -19.319 25.101 1.00 86.69 112 PRO A O 1
ATOM 759 N N . ALA A 1 113 ? -13.199 -21.096 26.436 1.00 88.06 113 ALA A N 1
ATOM 760 C CA . ALA A 1 113 ? -11.810 -21.533 26.366 1.00 88.06 113 ALA A CA 1
ATOM 761 C C . ALA A 1 113 ? -11.437 -21.840 24.905 1.00 88.06 113 ALA A C 1
ATOM 763 O O . ALA A 1 113 ? -12.137 -22.591 24.223 1.00 88.06 113 ALA A O 1
ATOM 764 N N . GLY A 1 114 ? -10.343 -21.250 24.439 1.00 87.00 114 GLY A N 1
ATOM 765 C CA . GLY A 1 114 ? -9.850 -21.382 23.076 1.00 87.00 114 GLY A CA 1
ATOM 766 C C . GLY A 1 114 ? -8.340 -21.166 23.027 1.00 87.00 114 GLY A C 1
ATOM 767 O O . GLY A 1 114 ? -7.764 -20.721 24.023 1.00 87.00 114 GLY A O 1
ATOM 768 N N . PRO A 1 115 ? -7.706 -21.519 21.901 1.00 90.56 115 PRO A N 1
ATOM 769 C CA . PRO A 1 115 ? -6.276 -21.330 21.724 1.00 90.56 115 PRO A CA 1
ATOM 770 C C . PRO A 1 115 ? -5.916 -19.843 21.670 1.00 90.56 115 PRO A C 1
ATOM 772 O O . PRO A 1 115 ? -6.751 -19.011 21.303 1.00 90.56 115 PRO A O 1
ATOM 775 N N . GLY A 1 116 ? -4.662 -19.522 21.978 1.00 90.50 116 GLY A N 1
ATOM 776 C CA . GLY A 1 116 ? -4.148 -18.158 21.889 1.00 90.50 116 GLY A CA 1
ATOM 777 C C . GLY A 1 116 ? -3.832 -17.534 23.239 1.00 90.50 116 GLY A C 1
ATOM 778 O O . GLY A 1 116 ? -4.708 -17.351 24.085 1.00 90.50 116 GLY A O 1
ATOM 779 N N . HIS A 1 117 ? -2.578 -17.142 23.426 1.00 91.50 117 HIS A N 1
ATOM 780 C CA . HIS A 1 117 ? -2.097 -16.484 24.638 1.00 91.50 117 HIS A CA 1
ATOM 781 C C . HIS A 1 117 ? -1.360 -15.164 24.364 1.00 91.50 117 HIS A C 1
ATOM 783 O O . HIS A 1 117 ? -0.757 -14.587 25.279 1.00 91.50 117 HIS A O 1
ATOM 789 N N . LEU A 1 118 ? -1.410 -14.635 23.134 1.00 93.25 118 LEU A N 1
ATOM 790 C CA . LEU A 1 118 ? -0.848 -13.319 22.847 1.00 93.25 118 LEU A CA 1
ATOM 791 C C . LEU A 1 118 ? -1.702 -12.212 23.464 1.00 93.25 118 LEU A C 1
ATOM 793 O O . LEU A 1 118 ? -2.868 -12.024 23.127 1.00 93.25 118 LEU A O 1
ATOM 797 N N . VAL A 1 119 ? -1.079 -11.398 24.317 1.00 94.62 119 VAL A N 1
ATOM 798 C CA . VAL A 1 119 ? -1.697 -10.180 24.850 1.00 94.62 119 VAL A CA 1
ATOM 799 C C . VAL A 1 119 ? -1.382 -8.999 23.928 1.00 94.62 119 VAL A C 1
ATOM 801 O O . VAL A 1 119 ? -0.212 -8.623 23.755 1.00 94.62 119 VAL A O 1
ATOM 804 N N . LYS A 1 120 ? -2.427 -8.369 23.385 1.00 94.88 120 LYS A N 1
ATOM 805 C CA . LYS A 1 120 ? -2.356 -7.103 22.634 1.00 94.88 120 LYS A CA 1
ATOM 806 C C . LYS A 1 120 ? -2.771 -5.929 23.527 1.00 94.88 120 LYS A C 1
ATOM 808 O O . LYS A 1 120 ? -3.302 -6.128 24.617 1.00 94.88 120 LYS A O 1
ATOM 813 N N . ALA A 1 121 ? -2.457 -4.698 23.107 1.00 92.19 121 ALA A N 1
ATOM 814 C CA . ALA A 1 121 ? -2.608 -3.495 23.940 1.00 92.19 121 ALA A CA 1
ATOM 815 C C . ALA A 1 121 ? -2.065 -3.694 25.377 1.00 92.19 121 ALA A C 1
ATOM 817 O O . ALA A 1 121 ? -2.746 -3.421 26.374 1.00 92.19 121 ALA A O 1
ATOM 818 N N . ARG A 1 122 ? -0.844 -4.241 25.483 1.00 90.88 122 ARG A N 1
ATOM 819 C CA . ARG A 1 122 ? -0.271 -4.719 26.751 1.00 90.88 122 ARG A CA 1
ATOM 820 C C . ARG A 1 122 ? -0.215 -3.615 27.807 1.00 90.88 122 ARG A C 1
ATOM 822 O O . ARG A 1 122 ? 0.097 -2.468 27.499 1.00 90.88 122 ARG A O 1
ATOM 829 N N . TYR A 1 123 ? -0.484 -3.986 29.060 1.00 87.31 123 TYR A N 1
ATOM 830 C CA . TYR A 1 123 ? -0.481 -3.096 30.231 1.00 87.31 123 TYR A CA 1
ATOM 831 C C . TYR A 1 123 ? -1.514 -1.954 30.194 1.00 87.31 123 TYR A C 1
ATOM 833 O O . TYR A 1 123 ? -1.453 -1.037 31.014 1.00 87.31 123 TYR A O 1
ATOM 841 N N . THR A 1 124 ? -2.494 -2.015 29.287 1.00 91.00 124 THR A N 1
ATOM 842 C CA . THR A 1 124 ? -3.746 -1.252 29.407 1.00 91.00 124 THR A CA 1
ATOM 843 C C . THR A 1 124 ? -4.777 -2.061 30.207 1.00 91.00 124 THR A C 1
ATOM 845 O O . THR A 1 124 ? -4.616 -3.267 30.305 1.00 91.00 124 THR A O 1
ATOM 848 N N . PRO A 1 125 ? -5.852 -1.474 30.759 1.00 89.69 125 PRO A N 1
ATOM 849 C CA . PRO A 1 125 ? -6.842 -2.238 31.531 1.00 89.69 125 PRO A CA 1
ATOM 850 C C . PRO A 1 125 ? -7.653 -3.300 30.760 1.00 89.69 125 PRO A C 1
ATOM 852 O O . PRO A 1 125 ? -8.325 -4.091 31.409 1.00 89.69 125 PRO A O 1
ATOM 855 N N . LEU A 1 126 ? -7.638 -3.310 29.417 1.00 87.81 126 LEU A N 1
ATOM 856 C CA . LEU A 1 126 ? -8.490 -4.205 28.609 1.00 87.81 126 LEU A CA 1
ATOM 857 C C . LEU A 1 126 ? -7.783 -5.471 28.088 1.00 87.81 126 LEU A C 1
ATOM 859 O O . LEU A 1 126 ? -8.472 -6.434 27.788 1.00 87.81 126 LEU A O 1
ATOM 863 N N . GLN A 1 127 ? -6.449 -5.466 27.963 1.00 89.50 127 GLN A N 1
ATOM 864 C CA . GLN A 1 127 ? -5.567 -6.608 27.615 1.00 89.50 127 GLN A CA 1
ATOM 865 C C . GLN A 1 127 ? -6.210 -7.775 26.823 1.00 89.50 127 GLN A C 1
ATOM 867 O O . GLN A 1 127 ? -6.230 -8.898 27.333 1.00 89.50 127 GLN A O 1
ATOM 872 N N . PRO A 1 128 ? -6.719 -7.564 25.592 1.00 92.06 128 PRO A N 1
ATOM 873 C CA . PRO A 1 128 ? -7.309 -8.651 24.818 1.00 92.06 128 PRO A CA 1
ATOM 874 C C . PRO A 1 128 ? -6.285 -9.764 24.560 1.00 92.06 128 PRO A C 1
ATOM 876 O O . PRO A 1 128 ? -5.165 -9.498 24.104 1.00 92.06 128 PRO A O 1
ATOM 879 N N . LEU A 1 129 ? -6.699 -10.998 24.855 1.00 93.94 129 LEU A N 1
ATOM 880 C CA . LEU A 1 129 ? -6.005 -12.223 24.473 1.00 93.94 129 LEU A CA 1
ATOM 881 C C . LEU A 1 129 ? -6.457 -12.629 23.075 1.00 93.94 129 LEU A C 1
ATOM 883 O O . LEU A 1 129 ? -7.656 -12.670 22.795 1.00 93.94 129 LEU A O 1
ATOM 887 N N . VAL A 1 130 ? -5.494 -12.904 22.205 1.00 94.31 130 VAL A N 1
ATOM 888 C CA . VAL A 1 130 ? -5.734 -13.319 20.824 1.00 94.31 130 VAL A CA 1
ATOM 889 C C . VAL A 1 130 ? -4.842 -14.500 20.461 1.00 94.31 130 VAL A C 1
ATOM 891 O O . VAL A 1 130 ? -3.765 -14.664 21.034 1.00 94.31 130 VAL A O 1
ATOM 894 N N . LEU A 1 131 ? -5.279 -15.291 19.483 1.00 96.88 131 LEU A N 1
ATOM 895 C CA . LEU A 1 131 ? -4.448 -16.313 18.855 1.00 96.88 131 LEU A CA 1
ATOM 896 C C . LEU A 1 131 ? -3.545 -15.660 17.813 1.00 96.88 131 LEU A C 1
ATOM 898 O O . LEU A 1 131 ? -4.034 -15.181 16.790 1.00 96.88 131 LEU A O 1
ATOM 902 N N . GLY A 1 132 ? -2.237 -15.647 18.068 1.00 97.50 132 GLY A N 1
ATOM 903 C CA . GLY A 1 132 ? -1.264 -15.252 17.053 1.00 97.50 132 GLY A CA 1
ATOM 904 C C . GLY A 1 132 ? -1.174 -16.283 15.937 1.00 97.50 132 GLY A C 1
ATOM 905 O O . GLY A 1 132 ? -1.082 -17.470 16.215 1.00 97.50 132 GLY A O 1
ATOM 906 N N . VAL A 1 133 ? -1.125 -15.849 14.681 1.00 98.06 133 VAL A N 1
ATOM 907 C CA . VAL A 1 133 ? -0.916 -16.726 13.522 1.00 98.06 133 VAL A CA 1
ATOM 908 C C . VAL A 1 133 ? 0.422 -17.468 13.615 1.00 98.06 133 VAL A C 1
ATOM 910 O O . VAL A 1 133 ? 0.518 -18.615 13.189 1.00 98.06 133 VAL A O 1
ATOM 913 N N . ASP A 1 134 ? 1.424 -16.840 14.234 1.00 95.75 134 ASP A N 1
ATOM 914 C CA . ASP A 1 134 ? 2.761 -17.371 14.497 1.00 95.75 134 ASP A CA 1
ATOM 915 C C . ASP A 1 134 ? 2.906 -18.081 15.858 1.00 95.75 134 ASP A C 1
ATOM 917 O O . ASP A 1 134 ? 3.987 -18.564 16.197 1.00 95.75 134 ASP A O 1
ATOM 921 N N . GLU A 1 135 ? 1.831 -18.190 16.638 1.00 95.12 135 GLU A N 1
ATOM 922 C CA . GLU A 1 135 ? 1.809 -18.851 17.949 1.00 95.12 135 GLU A CA 1
ATOM 923 C C . GLU A 1 135 ? 1.707 -20.380 17.820 1.00 95.12 135 GLU A C 1
ATOM 925 O O . GLU A 1 135 ? 1.093 -20.872 16.884 1.00 95.12 135 GLU A O 1
ATOM 930 N N . GLN A 1 136 ? 2.243 -21.157 18.768 1.00 95.50 136 GLN A N 1
ATOM 931 C CA . GLN A 1 136 ? 2.292 -22.630 18.685 1.00 95.50 136 GLN A CA 1
ATOM 932 C C . GLN A 1 136 ? 0.915 -23.306 18.615 1.00 95.50 136 GLN A C 1
ATOM 934 O O . GLN A 1 136 ? 0.800 -24.416 18.103 1.00 95.50 136 GLN A O 1
ATOM 939 N N . GLU A 1 137 ? -0.119 -22.664 19.158 1.00 95.75 137 GLU A N 1
ATOM 940 C CA . GLU A 1 137 ? -1.493 -23.173 19.120 1.00 95.75 137 GLU A CA 1
ATOM 941 C C . GLU A 1 137 ? -2.214 -22.834 17.803 1.00 95.75 137 GLU A C 1
ATOM 943 O O . GLU A 1 137 ? -3.330 -23.301 17.568 1.00 95.75 137 GLU A O 1
ATOM 948 N N . SER A 1 138 ? -1.587 -22.034 16.935 1.00 97.06 138 SER A N 1
ATOM 949 C CA . SER A 1 138 ? -2.114 -21.692 15.618 1.00 97.06 138 SER A CA 1
ATOM 950 C C . SER A 1 138 ? -2.039 -22.888 14.672 1.00 97.06 138 SER A C 1
ATOM 952 O O . SER A 1 138 ? -0.995 -23.543 14.596 1.00 97.06 138 SER A O 1
ATOM 954 N N . PRO A 1 139 ? -3.086 -23.145 13.866 1.00 96.81 139 PRO A N 1
ATOM 955 C CA . PRO A 1 139 ? -3.004 -24.139 12.798 1.00 96.81 139 PRO A CA 1
ATOM 956 C C . PRO A 1 139 ? -1.937 -23.792 11.745 1.00 96.81 139 PRO A C 1
ATOM 958 O O . PRO A 1 139 ? -1.455 -24.688 11.056 1.00 96.81 139 PRO A O 1
ATOM 961 N N . ASP A 1 140 ? -1.547 -22.518 11.643 1.00 97.50 140 ASP A N 1
ATOM 962 C CA . ASP A 1 140 ? -0.582 -22.013 10.664 1.00 97.50 140 ASP A CA 1
ATOM 963 C C . ASP A 1 140 ? 0.854 -21.916 11.212 1.00 97.50 140 ASP A C 1
ATOM 965 O O . ASP A 1 140 ? 1.760 -21.497 10.489 1.00 97.50 140 ASP A O 1
ATOM 969 N N . HIS A 1 141 ? 1.094 -22.325 12.467 1.00 97.44 141 HIS A N 1
ATOM 970 C CA . HIS A 1 141 ? 2.404 -22.196 13.112 1.00 97.44 141 HIS A CA 1
ATOM 971 C C . HIS A 1 141 ? 3.517 -22.866 12.305 1.00 97.44 141 HIS A C 1
ATOM 973 O O . HIS A 1 141 ? 4.535 -22.245 12.019 1.00 97.44 141 HIS A O 1
ATOM 979 N N . GLU A 1 142 ? 3.315 -24.120 11.892 1.00 97.88 142 GLU A N 1
ATOM 980 C CA . GLU A 1 142 ? 4.330 -24.877 11.151 1.00 97.88 142 GLU A CA 1
ATOM 981 C C . GLU A 1 142 ? 4.617 -24.270 9.770 1.00 97.88 142 GLU A C 1
ATOM 983 O O . GLU A 1 142 ? 5.753 -24.328 9.303 1.00 97.88 142 GLU A O 1
ATOM 988 N N . THR A 1 143 ? 3.630 -23.620 9.142 1.00 97.62 143 THR A N 1
ATOM 989 C CA . THR A 1 143 ? 3.828 -22.876 7.887 1.00 97.62 143 THR A CA 1
ATOM 990 C C . THR A 1 143 ? 4.760 -21.680 8.083 1.00 97.62 143 THR A C 1
ATOM 992 O O . THR A 1 143 ? 5.545 -21.365 7.191 1.00 97.62 143 THR A O 1
ATOM 995 N N . LEU A 1 144 ? 4.675 -21.001 9.231 1.00 97.88 144 LEU A N 1
ATOM 996 C CA . LEU A 1 144 ? 5.418 -19.768 9.508 1.00 97.88 144 LEU A CA 1
ATOM 997 C C . LEU A 1 144 ? 6.727 -19.981 10.268 1.00 97.88 144 LEU A C 1
ATOM 999 O O . LEU A 1 144 ? 7.595 -19.115 10.222 1.00 97.88 144 LEU A O 1
ATOM 1003 N N . ARG A 1 145 ? 6.877 -21.117 10.951 1.00 97.12 145 ARG A N 1
ATOM 1004 C CA . ARG A 1 145 ? 7.968 -21.406 11.886 1.00 97.12 145 ARG A CA 1
ATOM 1005 C C . ARG A 1 145 ? 9.362 -21.122 11.322 1.00 97.12 145 ARG A C 1
ATOM 1007 O O . ARG A 1 145 ? 10.187 -20.550 12.022 1.00 97.12 145 ARG A O 1
ATOM 1014 N N . GLU A 1 146 ? 9.598 -21.518 10.074 1.00 97.00 146 GLU A N 1
ATOM 1015 C CA . GLU A 1 146 ? 10.878 -21.339 9.371 1.00 97.00 146 GLU A CA 1
ATOM 1016 C C . GLU A 1 146 ? 10.722 -20.477 8.101 1.00 97.00 146 GLU A C 1
ATOM 1018 O O . GLU A 1 146 ? 11.586 -20.483 7.225 1.00 97.00 146 GLU A O 1
ATOM 1023 N N . ALA A 1 147 ? 9.595 -19.775 7.950 1.00 97.50 147 ALA A N 1
ATOM 1024 C CA . ALA A 1 147 ? 9.350 -18.933 6.786 1.00 97.50 147 ALA A CA 1
ATOM 1025 C C . ALA A 1 147 ? 10.189 -17.648 6.856 1.00 97.50 147 ALA A C 1
ATOM 1027 O O . ALA A 1 147 ? 10.155 -16.943 7.861 1.00 97.50 147 ALA A O 1
ATOM 1028 N N . ASP A 1 148 ? 10.895 -17.323 5.770 1.00 97.19 148 ASP A N 1
ATOM 1029 C CA . ASP A 1 148 ? 11.816 -16.172 5.722 1.00 97.19 148 ASP A CA 1
ATOM 1030 C C . ASP A 1 148 ? 11.841 -15.472 4.347 1.00 97.19 148 ASP A C 1
ATOM 1032 O O . ASP A 1 148 ? 12.774 -14.755 4.005 1.00 97.19 148 ASP A O 1
ATOM 1036 N N . ASP A 1 149 ? 10.824 -15.699 3.508 1.00 97.75 149 ASP A N 1
ATOM 1037 C CA . ASP A 1 149 ? 10.798 -15.158 2.145 1.00 97.75 149 ASP A CA 1
ATOM 1038 C C . ASP A 1 149 ? 9.378 -14.803 1.678 1.00 97.75 149 ASP A C 1
ATOM 1040 O O . ASP A 1 149 ? 8.405 -15.522 1.926 1.00 97.75 149 ASP A O 1
ATOM 1044 N N . LEU A 1 150 ? 9.261 -13.696 0.949 1.00 98.38 150 LEU A N 1
ATOM 1045 C CA . LEU A 1 150 ? 8.061 -13.222 0.266 1.00 98.38 150 LEU A CA 1
ATOM 1046 C C . LEU A 1 150 ? 8.063 -13.563 -1.231 1.00 98.38 150 LEU A C 1
ATOM 1048 O O . LEU A 1 150 ? 7.081 -13.272 -1.911 1.00 98.38 150 LEU A O 1
ATOM 1052 N N . ALA A 1 151 ? 9.126 -14.181 -1.750 1.00 96.00 151 ALA A N 1
ATOM 1053 C CA . ALA A 1 151 ? 9.309 -14.555 -3.152 1.00 96.00 151 ALA A CA 1
ATOM 1054 C C . ALA A 1 151 ? 9.003 -13.406 -4.123 1.00 96.00 151 ALA A C 1
ATOM 1056 O O . ALA A 1 151 ? 8.287 -13.572 -5.113 1.00 96.00 151 ALA A O 1
ATOM 1057 N N . GLY A 1 152 ? 9.507 -12.212 -3.809 1.00 95.81 152 GLY A N 1
ATOM 1058 C CA . GLY A 1 152 ? 9.312 -11.026 -4.634 1.00 95.81 152 GLY A CA 1
ATOM 1059 C C . GLY A 1 152 ? 7.900 -10.433 -4.602 1.00 95.81 152 GLY A C 1
ATOM 1060 O O . GLY A 1 152 ? 7.617 -9.565 -5.429 1.00 95.81 152 GLY A O 1
ATOM 1061 N N . MET A 1 153 ? 7.021 -10.851 -3.678 1.00 98.31 153 MET A N 1
ATOM 1062 C CA . MET A 1 153 ? 5.679 -10.271 -3.525 1.00 98.31 153 MET A CA 1
ATOM 1063 C C . MET A 1 153 ? 5.762 -8.737 -3.385 1.00 98.31 153 MET A C 1
ATOM 1065 O O . MET A 1 153 ? 6.510 -8.238 -2.532 1.00 98.31 153 MET A O 1
ATOM 1069 N N . PRO A 1 154 ? 5.001 -7.967 -4.184 1.00 98.56 154 PRO A N 1
ATOM 1070 C CA . PRO A 1 154 ? 4.854 -6.531 -3.992 1.00 98.56 154 PRO A CA 1
ATOM 1071 C C . PRO A 1 154 ? 4.298 -6.181 -2.609 1.00 98.56 154 PRO A C 1
ATOM 1073 O O . PRO A 1 154 ? 3.259 -6.694 -2.185 1.00 98.56 154 PRO A O 1
ATOM 1076 N N . VAL A 1 155 ? 4.966 -5.251 -1.928 1.00 98.94 155 VAL A N 1
ATOM 1077 C CA . VAL A 1 155 ? 4.519 -4.689 -0.650 1.00 98.94 155 VAL A CA 1
ATOM 1078 C C . VAL A 1 155 ? 4.325 -3.189 -0.823 1.00 98.94 155 VAL A C 1
ATOM 1080 O O . VAL A 1 155 ? 5.289 -2.423 -0.812 1.00 98.94 155 VAL A O 1
ATOM 1083 N N . VAL A 1 156 ? 3.074 -2.761 -1.004 1.00 98.94 156 VAL A N 1
ATOM 1084 C CA . VAL A 1 156 ? 2.730 -1.343 -1.149 1.00 98.94 156 VAL A CA 1
ATOM 1085 C C . VAL A 1 156 ? 2.638 -0.702 0.226 1.00 98.94 156 VAL A C 1
ATOM 1087 O O . VAL A 1 156 ? 1.769 -1.044 1.024 1.00 98.94 156 VAL A O 1
ATOM 1090 N N . VAL A 1 157 ? 3.519 0.250 0.505 1.00 98.81 157 VAL A N 1
ATOM 1091 C CA . VAL A 1 157 ? 3.605 0.944 1.787 1.00 98.81 157 VAL A CA 1
ATOM 1092 C C . VAL A 1 157 ? 3.046 2.354 1.649 1.00 98.81 157 VAL A C 1
ATOM 1094 O O . VAL A 1 157 ? 3.422 3.092 0.738 1.00 98.81 157 VAL A O 1
ATOM 1097 N N . ALA A 1 158 ? 2.171 2.750 2.574 1.00 98.00 158 ALA A N 1
ATOM 1098 C CA . ALA A 1 158 ? 1.695 4.124 2.674 1.00 98.00 158 ALA A CA 1
ATOM 1099 C C . ALA A 1 158 ? 1.625 4.595 4.130 1.00 98.00 158 ALA A C 1
ATOM 1101 O O . ALA A 1 158 ? 1.330 3.831 5.051 1.00 98.00 158 ALA A O 1
ATOM 1102 N N . ASP A 1 159 ? 1.866 5.889 4.337 1.00 94.06 159 ASP A N 1
ATOM 1103 C CA . ASP A 1 159 ? 1.874 6.483 5.672 1.00 94.06 159 ASP A CA 1
ATOM 1104 C C . ASP A 1 159 ? 0.460 6.618 6.257 1.00 94.06 159 ASP A C 1
ATOM 1106 O O . ASP A 1 159 ? 0.299 6.564 7.470 1.00 94.06 159 ASP A O 1
ATOM 1110 N N . LEU A 1 160 ? -0.575 6.782 5.430 1.00 94.56 160 LEU A N 1
ATOM 1111 C CA . LEU A 1 160 ? -1.955 6.989 5.865 1.00 94.56 160 LEU A CA 1
ATOM 1112 C C . LEU A 1 160 ? -2.860 5.800 5.542 1.00 94.56 160 LEU A C 1
ATOM 1114 O O . LEU A 1 160 ? -2.933 5.349 4.403 1.00 94.56 160 LEU A O 1
ATOM 1118 N N . HIS A 1 161 ? -3.696 5.424 6.512 1.00 96.12 161 HIS A N 1
ATOM 1119 C CA . HIS A 1 161 ? -4.778 4.450 6.335 1.00 96.12 161 HIS A CA 1
ATOM 1120 C C . HIS A 1 161 ? -5.694 4.754 5.136 1.00 96.12 161 HIS A C 1
ATOM 1122 O O . HIS A 1 161 ? -6.165 3.855 4.446 1.00 96.12 161 HIS A O 1
ATOM 1128 N N . SER A 1 162 ? -5.968 6.035 4.864 1.00 95.25 162 SER A N 1
ATOM 1129 C CA . SER A 1 162 ? -6.850 6.443 3.760 1.00 95.25 162 SER A CA 1
ATOM 1130 C C . SER A 1 162 ? -6.334 6.049 2.371 1.00 95.25 162 SER A C 1
ATOM 1132 O O . SER A 1 162 ? -7.103 6.120 1.416 1.00 95.25 162 SER A O 1
ATOM 1134 N N . ALA A 1 163 ? -5.061 5.661 2.243 1.00 97.88 163 ALA A N 1
ATOM 1135 C CA . ALA A 1 163 ? -4.483 5.191 0.988 1.00 97.88 163 ALA A CA 1
ATOM 1136 C C . ALA A 1 163 ? -4.938 3.770 0.616 1.00 97.88 163 ALA A C 1
ATOM 1138 O O . ALA A 1 163 ? -5.008 3.465 -0.569 1.00 97.88 163 ALA A O 1
ATOM 1139 N N . LEU A 1 164 ? -5.296 2.925 1.595 1.00 98.62 164 LEU A N 1
ATOM 1140 C CA . LEU A 1 164 ? -5.676 1.522 1.381 1.00 98.62 164 LEU A CA 1
ATOM 1141 C C . LEU A 1 164 ? -6.721 1.327 0.260 1.00 98.62 164 LEU A C 1
ATOM 1143 O O . LEU A 1 164 ? -6.410 0.636 -0.710 1.00 98.62 164 LEU A O 1
ATOM 1147 N N . PRO A 1 165 ? -7.927 1.931 0.315 1.00 98.56 165 PRO A N 1
ATOM 1148 C CA . PRO A 1 165 ? -8.929 1.730 -0.736 1.00 98.56 165 PRO A CA 1
ATOM 1149 C C . PRO A 1 165 ? -8.478 2.248 -2.107 1.00 98.56 165 PRO A C 1
ATOM 1151 O O . PRO A 1 165 ? -8.831 1.659 -3.126 1.00 98.56 165 PRO A O 1
ATOM 1154 N N . ALA A 1 166 ? -7.678 3.317 -2.141 1.00 98.62 166 ALA A N 1
ATOM 1155 C CA . ALA A 1 166 ? -7.174 3.899 -3.379 1.00 98.62 166 ALA A CA 1
ATOM 1156 C C . ALA A 1 166 ? -6.102 3.019 -4.044 1.00 98.62 166 ALA A C 1
ATOM 1158 O O . ALA A 1 166 ? -6.175 2.780 -5.248 1.00 98.62 166 ALA A O 1
ATOM 1159 N N . ILE A 1 167 ? -5.163 2.476 -3.259 1.00 98.88 167 ILE A N 1
ATOM 1160 C CA . ILE A 1 167 ? -4.168 1.495 -3.722 1.00 98.88 167 ILE A CA 1
ATOM 1161 C C . ILE A 1 167 ? -4.877 0.280 -4.321 1.00 98.88 167 ILE A C 1
ATOM 1163 O O . ILE A 1 167 ? -4.569 -0.127 -5.439 1.00 98.88 167 ILE A O 1
ATOM 1167 N N . VAL A 1 168 ? -5.869 -0.272 -3.616 1.00 98.81 168 VAL A N 1
ATOM 1168 C CA . VAL A 1 168 ? -6.612 -1.444 -4.099 1.00 98.81 168 VAL A CA 1
ATOM 1169 C C . VAL A 1 168 ? -7.383 -1.127 -5.386 1.00 98.81 168 VAL A C 1
ATOM 1171 O O . VAL A 1 168 ? -7.370 -1.936 -6.311 1.00 98.81 168 VAL A O 1
ATOM 1174 N N . ALA A 1 169 ? -8.000 0.054 -5.494 1.00 98.75 169 ALA A N 1
ATOM 1175 C CA . ALA A 1 169 ? -8.685 0.482 -6.714 1.00 98.75 169 ALA A CA 1
ATOM 1176 C C . ALA A 1 169 ? -7.736 0.547 -7.926 1.00 98.75 169 ALA A C 1
ATOM 1178 O O . ALA A 1 169 ? -8.032 -0.022 -8.978 1.00 98.75 169 ALA A O 1
ATOM 1179 N N . GLY A 1 170 ? -6.572 1.189 -7.767 1.00 98.56 170 GLY A N 1
ATOM 1180 C CA . GLY A 1 170 ? -5.570 1.297 -8.830 1.00 98.56 170 GLY A CA 1
ATOM 1181 C C . GLY A 1 170 ? -4.990 -0.055 -9.252 1.00 98.56 170 GLY A C 1
ATOM 1182 O O . GLY A 1 170 ? -4.882 -0.329 -10.446 1.00 98.56 170 GLY A O 1
ATOM 1183 N N . LEU A 1 171 ? -4.701 -0.929 -8.280 1.00 98.69 171 LEU A N 1
ATOM 1184 C CA . LEU A 1 171 ? -4.233 -2.298 -8.519 1.00 98.69 171 LEU A CA 1
ATOM 1185 C C . LEU A 1 171 ? -5.236 -3.097 -9.357 1.00 98.69 171 LEU A C 1
ATOM 1187 O O . LEU A 1 171 ? -4.870 -3.701 -10.361 1.00 98.69 171 LEU A O 1
ATOM 1191 N N . ARG A 1 172 ? -6.512 -3.085 -8.960 1.00 98.38 172 ARG A N 1
ATOM 1192 C CA . ARG A 1 172 ? -7.571 -3.832 -9.652 1.00 98.38 172 ARG A CA 1
ATOM 1193 C C . ARG A 1 172 ? -7.819 -3.305 -11.063 1.00 98.38 172 ARG A C 1
ATOM 1195 O O . ARG A 1 172 ? -7.999 -4.104 -11.977 1.00 98.38 172 ARG A O 1
ATOM 1202 N N . SER A 1 173 ? -7.820 -1.982 -11.236 1.00 97.62 173 SER A N 1
ATOM 1203 C CA . SER A 1 173 ? -8.009 -1.348 -12.544 1.00 97.62 173 SER A CA 1
ATOM 1204 C C . SER A 1 173 ? -6.887 -1.710 -13.517 1.00 97.62 173 SER A C 1
ATOM 1206 O O . SER A 1 173 ? -7.168 -2.107 -14.647 1.00 97.62 173 SER A O 1
ATOM 1208 N N . GLU A 1 174 ? -5.629 -1.643 -13.078 1.00 97.38 174 GLU A N 1
ATOM 1209 C CA . GLU A 1 174 ? -4.500 -2.001 -13.938 1.00 97.38 174 GLU A CA 1
ATOM 1210 C C . GLU A 1 174 ? -4.441 -3.509 -14.208 1.00 97.38 174 GLU A C 1
ATOM 1212 O O . GLU A 1 174 ? -4.205 -3.909 -15.344 1.00 97.38 174 GLU A O 1
ATOM 1217 N N . ALA A 1 175 ? -4.720 -4.355 -13.210 1.00 97.56 175 ALA A N 1
ATOM 1218 C CA . ALA A 1 175 ? -4.791 -5.801 -13.414 1.00 97.56 175 ALA A CA 1
ATOM 1219 C C . ALA A 1 175 ? -5.842 -6.174 -14.472 1.00 97.56 175 ALA A C 1
ATOM 1221 O O . ALA A 1 175 ? -5.562 -6.982 -15.355 1.00 97.56 175 ALA A O 1
ATOM 1222 N N . ALA A 1 176 ? -7.014 -5.529 -14.445 1.00 96.44 176 ALA A N 1
ATOM 1223 C CA . ALA A 1 176 ? -8.034 -5.704 -15.475 1.00 96.44 176 ALA A CA 1
ATOM 1224 C C . ALA A 1 176 ? -7.548 -5.236 -16.859 1.00 96.44 176 ALA A C 1
ATOM 1226 O O . ALA A 1 176 ? -7.752 -5.943 -17.845 1.00 96.44 176 ALA A O 1
ATOM 1227 N N . ALA A 1 177 ? -6.865 -4.089 -16.940 1.00 94.06 177 ALA A N 1
ATOM 1228 C CA . ALA A 1 177 ? -6.307 -3.572 -18.193 1.00 94.06 177 ALA A CA 1
ATOM 1229 C C . ALA A 1 177 ? -5.206 -4.474 -18.784 1.00 94.06 177 ALA A C 1
ATOM 1231 O O . ALA A 1 177 ? -5.040 -4.531 -20.001 1.00 94.06 177 ALA A O 1
ATOM 1232 N N . LEU A 1 178 ? -4.472 -5.190 -17.930 1.00 93.81 178 LEU A N 1
ATOM 1233 C CA . LEU A 1 178 ? -3.464 -6.182 -18.310 1.00 93.81 178 LEU A CA 1
ATOM 1234 C C . LEU A 1 178 ? -4.057 -7.577 -18.586 1.00 93.81 178 LEU A C 1
ATOM 1236 O O . LEU A 1 178 ? -3.322 -8.481 -18.976 1.00 93.81 178 LEU A O 1
ATOM 1240 N N . GLY A 1 179 ? -5.365 -7.778 -18.380 1.00 95.31 179 GLY A N 1
ATOM 1241 C CA . GLY A 1 179 ? -6.016 -9.083 -18.533 1.00 95.31 179 GLY A CA 1
ATOM 1242 C C . GLY A 1 179 ? -5.607 -10.112 -17.471 1.00 95.31 179 GLY A C 1
ATOM 1243 O O . GLY A 1 179 ? -5.724 -11.315 -17.704 1.00 95.31 179 GLY A O 1
ATOM 1244 N N . LEU A 1 180 ? -5.115 -9.658 -16.317 1.00 95.38 180 LEU A N 1
ATOM 1245 C CA . LEU A 1 180 ? -4.716 -10.520 -15.209 1.00 95.38 180 LEU A CA 1
ATOM 1246 C C . LEU A 1 180 ? -5.937 -10.965 -14.392 1.00 95.38 180 LEU A C 1
ATOM 1248 O O . LEU A 1 180 ? -6.930 -10.233 -14.301 1.00 95.38 180 LEU A O 1
ATOM 1252 N N . PRO A 1 181 ? -5.865 -12.131 -13.723 1.00 96.50 181 PRO A N 1
ATOM 1253 C CA . PRO A 1 181 ? -6.767 -12.434 -12.623 1.00 96.50 181 PRO A CA 1
ATOM 1254 C C . PRO A 1 181 ? -6.744 -11.305 -11.591 1.00 96.50 181 PRO A C 1
ATOM 1256 O O . PRO A 1 181 ? -5.710 -10.681 -11.357 1.00 96.50 181 PRO A O 1
ATOM 1259 N N . VAL A 1 182 ? -7.890 -11.053 -10.961 1.00 95.69 182 VAL A N 1
ATOM 1260 C CA . VAL A 1 182 ? -7.999 -10.047 -9.901 1.00 95.69 182 VAL A CA 1
ATOM 1261 C C . VAL A 1 182 ? -7.020 -10.399 -8.771 1.00 95.69 182 VAL A C 1
ATOM 1263 O O . VAL A 1 182 ? -7.212 -11.449 -8.153 1.00 95.69 182 VAL A O 1
ATOM 1266 N N . PRO A 1 183 ? -6.022 -9.544 -8.467 1.00 97.50 183 PRO A N 1
ATOM 1267 C CA . PRO A 1 183 ? -5.014 -9.872 -7.470 1.00 97.50 183 PRO A CA 1
ATOM 1268 C C . PRO A 1 183 ? -5.622 -10.001 -6.078 1.00 97.50 183 PRO A C 1
ATOM 1270 O O . PRO A 1 183 ? -6.492 -9.219 -5.673 1.00 97.50 183 PRO A O 1
ATOM 1273 N N . ARG A 1 184 ? -5.134 -10.977 -5.324 1.00 98.69 184 ARG A N 1
ATOM 1274 C CA . ARG A 1 184 ? -5.528 -11.234 -3.949 1.00 98.69 184 ARG A CA 1
ATOM 1275 C C . ARG A 1 184 ? -4.724 -10.329 -3.016 1.00 98.69 184 ARG A C 1
ATOM 1277 O O . ARG A 1 184 ? -3.507 -10.443 -2.923 1.00 98.69 184 ARG A O 1
ATOM 1284 N N . VAL A 1 185 ? -5.403 -9.409 -2.330 1.00 98.88 185 VAL A N 1
ATOM 1285 C CA . VAL A 1 185 ? -4.745 -8.373 -1.514 1.00 98.88 185 VAL A CA 1
ATOM 1286 C C . VAL A 1 185 ? -4.895 -8.654 -0.027 1.00 98.88 185 VAL A C 1
ATOM 1288 O O . VAL A 1 185 ? -6.015 -8.818 0.448 1.00 98.88 185 VAL A O 1
ATOM 1291 N N . ALA A 1 186 ? -3.801 -8.628 0.728 1.00 98.88 186 ALA A N 1
ATOM 1292 C CA . ALA A 1 186 ? -3.847 -8.585 2.189 1.00 98.88 186 ALA A CA 1
ATOM 1293 C C . ALA A 1 186 ? -3.566 -7.165 2.692 1.00 98.88 186 ALA A C 1
ATOM 1295 O O . ALA A 1 186 ? -2.618 -6.514 2.250 1.00 98.88 186 ALA A O 1
ATOM 1296 N N . TYR A 1 187 ? -4.373 -6.686 3.638 1.00 98.88 187 TYR A N 1
ATOM 1297 C CA . TYR A 1 187 ? -4.076 -5.455 4.363 1.00 98.88 187 TYR A CA 1
ATOM 1298 C C . TYR A 1 187 ? -3.275 -5.794 5.621 1.00 98.88 187 TYR A C 1
ATOM 1300 O O . TYR A 1 187 ? -3.762 -6.534 6.464 1.00 98.88 187 TYR A O 1
ATOM 1308 N N . VAL A 1 188 ? -2.068 -5.257 5.777 1.00 98.88 188 VAL A N 1
ATOM 1309 C CA . VAL A 1 188 ? -1.262 -5.423 6.991 1.00 98.88 188 VAL A CA 1
ATOM 1310 C C . VAL A 1 188 ? -1.301 -4.120 7.789 1.00 98.88 188 VAL A C 1
ATOM 1312 O O . VAL A 1 188 ? -0.714 -3.108 7.397 1.00 98.88 188 VAL A O 1
ATOM 1315 N N . MET A 1 189 ? -2.034 -4.137 8.902 1.00 98.75 189 MET A N 1
ATOM 1316 C CA . MET A 1 189 ? -2.299 -2.965 9.731 1.00 98.75 189 MET A CA 1
ATOM 1317 C C . MET A 1 189 ? -1.268 -2.825 10.852 1.00 98.75 189 MET A C 1
ATOM 1319 O O . MET A 1 189 ? -1.216 -3.655 11.763 1.00 98.75 189 MET A O 1
ATOM 1323 N N . THR A 1 190 ? -0.497 -1.736 10.827 1.00 98.12 190 THR A N 1
ATOM 1324 C CA . THR A 1 190 ? 0.449 -1.390 11.902 1.00 98.12 190 THR A CA 1
ATOM 1325 C C . THR A 1 190 ? -0.206 -0.574 13.022 1.00 98.12 190 THR A C 1
ATOM 1327 O O . THR A 1 190 ? -1.261 0.045 12.852 1.00 98.12 190 THR A O 1
ATOM 1330 N N . ASP A 1 191 ? 0.444 -0.545 14.184 1.00 95.44 191 ASP A N 1
ATOM 1331 C CA . ASP A 1 191 ? -0.050 0.022 15.444 1.00 95.44 191 ASP A CA 1
ATOM 1332 C C . ASP A 1 191 ? 0.238 1.525 15.631 1.00 95.44 191 ASP A C 1
ATOM 1334 O O . ASP A 1 191 ? 0.148 2.051 16.739 1.00 95.44 191 ASP A O 1
ATOM 1338 N N . GLY A 1 192 ? 0.532 2.244 14.541 1.00 94.00 192 GLY A N 1
ATOM 1339 C CA . GLY A 1 192 ? 0.779 3.692 14.566 1.00 94.00 192 GLY A CA 1
ATOM 1340 C C . GLY A 1 192 ? -0.472 4.566 14.767 1.00 94.00 192 GLY A C 1
ATOM 1341 O O . GLY A 1 192 ? -0.342 5.749 15.086 1.00 94.00 192 GLY A O 1
ATOM 1342 N N . GLY A 1 193 ? -1.668 3.999 14.577 1.00 93.06 193 GLY A N 1
ATOM 1343 C CA . GLY A 1 193 ? -2.964 4.680 14.682 1.00 93.06 193 GLY A CA 1
ATOM 1344 C C . GLY A 1 193 ? -3.908 3.975 15.660 1.00 93.06 193 GLY A C 1
ATOM 1345 O O . GLY A 1 193 ? -3.525 3.624 16.775 1.00 93.06 193 GLY A O 1
ATOM 1346 N N . ALA A 1 194 ? -5.163 3.761 15.259 1.00 93.44 194 ALA A N 1
ATOM 1347 C CA . ALA A 1 194 ? -6.091 2.923 16.013 1.00 93.44 194 ALA A CA 1
ATOM 1348 C C . ALA A 1 194 ? -5.528 1.500 16.162 1.00 93.44 194 ALA A C 1
ATOM 1350 O O . ALA A 1 194 ? -5.129 0.891 15.173 1.00 93.44 194 ALA A O 1
ATOM 1351 N N . LEU A 1 195 ? -5.532 0.972 17.391 1.00 94.81 195 LEU A N 1
ATOM 1352 C CA . LEU A 1 195 ? -5.109 -0.406 17.660 1.00 94.81 195 LEU A CA 1
ATOM 1353 C C . LEU A 1 195 ? -6.152 -1.443 17.210 1.00 94.81 195 LEU A C 1
ATOM 1355 O O . LEU A 1 195 ? -5.748 -2.418 16.584 1.00 94.81 195 LEU A O 1
ATOM 1359 N N . PRO A 1 196 ? -7.466 -1.265 17.468 1.00 96.06 196 PRO A N 1
ATOM 1360 C CA . PRO A 1 196 ? -8.469 -2.207 16.987 1.00 96.06 196 PRO A CA 1
ATOM 1361 C C . PRO A 1 196 ? -8.737 -1.987 15.493 1.00 96.06 196 PRO A C 1
ATOM 1363 O O . PRO A 1 196 ? -9.215 -0.917 15.101 1.00 96.06 196 PRO A O 1
ATOM 1366 N N . ALA A 1 197 ? -8.508 -3.004 14.661 1.00 97.44 197 ALA A N 1
ATOM 1367 C CA . ALA A 1 197 ? -8.821 -2.976 13.230 1.00 97.44 197 ALA A CA 1
ATOM 1368 C C . ALA A 1 197 ? -10.308 -2.703 12.969 1.00 97.44 197 ALA A C 1
ATOM 1370 O O . ALA A 1 197 ? -10.655 -2.027 11.998 1.00 97.44 197 ALA A O 1
ATOM 1371 N N . TRP A 1 198 ? -11.179 -3.119 13.894 1.00 96.44 198 TRP A N 1
ATOM 1372 C CA . TRP A 1 198 ? -12.621 -2.865 13.857 1.00 96.44 198 TRP A CA 1
ATOM 1373 C C . TRP A 1 198 ? -12.975 -1.382 13.754 1.00 96.44 198 TRP A C 1
ATOM 1375 O O . TRP A 1 198 ? -14.036 -1.049 13.242 1.00 96.44 198 TRP A O 1
ATOM 1385 N N . PHE A 1 199 ? -12.108 -0.456 14.179 1.00 95.44 199 PHE A N 1
ATOM 1386 C CA . PHE A 1 199 ? -12.369 0.974 13.989 1.00 95.44 199 PHE A CA 1
ATOM 1387 C C . PHE A 1 199 ? -12.496 1.355 12.499 1.00 95.44 199 PHE A C 1
ATOM 1389 O O . PHE A 1 199 ? -13.192 2.311 12.146 1.00 95.44 199 PHE A O 1
ATOM 1396 N N . SER A 1 200 ? -11.851 0.606 11.600 1.00 95.44 200 SER A N 1
ATOM 1397 C CA . SER A 1 200 ? -11.861 0.879 10.167 1.00 95.44 200 SER A CA 1
ATOM 1398 C C . SER A 1 200 ? -13.092 0.307 9.462 1.00 95.44 200 SER A C 1
ATOM 1400 O O . SER A 1 200 ? -13.110 -0.829 8.987 1.00 95.44 200 SER A O 1
ATOM 1402 N N . ARG A 1 201 ? -14.099 1.163 9.261 1.00 94.81 201 ARG A N 1
ATOM 1403 C CA . ARG A 1 201 ? -15.223 0.870 8.353 1.00 94.81 201 ARG A CA 1
ATOM 1404 C C . ARG A 1 201 ? -14.769 0.562 6.925 1.00 94.81 201 ARG A C 1
ATOM 1406 O O . ARG A 1 201 ? -15.418 -0.217 6.238 1.00 94.81 201 ARG A O 1
ATOM 1413 N N . ALA A 1 202 ? -13.684 1.192 6.469 1.00 96.06 202 ALA A N 1
ATOM 1414 C CA . ALA A 1 202 ? -13.179 0.984 5.116 1.00 96.06 202 ALA A CA 1
ATOM 1415 C C . ALA A 1 202 ? -12.548 -0.406 4.961 1.00 96.06 202 ALA A C 1
ATOM 1417 O O . ALA A 1 202 ? -12.831 -1.071 3.973 1.00 96.06 202 ALA A O 1
ATOM 1418 N N . ALA A 1 203 ? -11.762 -0.877 5.936 1.00 97.44 203 ALA A N 1
ATOM 1419 C CA . ALA A 1 203 ? -11.214 -2.234 5.902 1.00 97.44 203 ALA A CA 1
ATOM 1420 C C . ALA A 1 203 ? -12.339 -3.282 5.933 1.00 97.44 203 ALA A C 1
ATOM 1422 O O . ALA A 1 203 ? -12.349 -4.185 5.100 1.00 97.44 203 ALA A O 1
ATOM 1423 N N . ALA A 1 204 ? -13.338 -3.101 6.806 1.00 96.94 204 ALA A N 1
ATOM 1424 C CA . ALA A 1 204 ? -14.512 -3.972 6.856 1.00 96.94 204 ALA A CA 1
ATOM 1425 C C . ALA A 1 204 ? -15.278 -4.001 5.518 1.00 96.94 204 ALA A C 1
ATOM 1427 O O . ALA A 1 204 ? -15.546 -5.076 4.990 1.00 96.94 204 ALA A O 1
ATOM 1428 N N . GLY A 1 205 ? -15.567 -2.835 4.929 1.00 98.06 205 GLY A N 1
ATOM 1429 C CA . GLY A 1 205 ? -16.279 -2.753 3.650 1.00 98.06 205 GLY A CA 1
ATOM 1430 C C . GLY A 1 205 ? -15.484 -3.319 2.468 1.00 98.06 205 GLY A C 1
ATOM 1431 O O . GLY A 1 205 ? -16.052 -3.983 1.606 1.00 98.06 205 GLY A O 1
ATOM 1432 N N . LEU A 1 206 ? -14.159 -3.129 2.436 1.00 98.50 206 LEU A N 1
ATOM 1433 C CA . LEU A 1 206 ? -13.295 -3.755 1.427 1.00 98.50 206 LEU A CA 1
ATOM 1434 C C . LEU A 1 206 ? -13.271 -5.280 1.576 1.00 98.50 206 LEU A C 1
ATOM 1436 O O . LEU A 1 206 ? -13.271 -5.991 0.571 1.00 98.50 206 LEU A O 1
ATOM 1440 N N . ARG A 1 207 ? -13.255 -5.788 2.813 1.00 97.94 207 ARG A N 1
ATOM 1441 C CA . ARG A 1 207 ? -13.286 -7.225 3.100 1.00 97.94 207 ARG A CA 1
ATOM 1442 C C . ARG A 1 207 ? -14.612 -7.853 2.679 1.00 97.94 207 ARG A C 1
ATOM 1444 O O . ARG A 1 207 ? -14.599 -8.911 2.051 1.00 97.94 207 ARG A O 1
ATOM 1451 N N . GLU A 1 208 ? -15.727 -7.196 2.993 1.00 97.50 208 GLU A N 1
ATOM 1452 C CA . GLU A 1 208 ? -17.084 -7.609 2.613 1.00 97.50 208 GLU A CA 1
ATOM 1453 C C . GLU A 1 208 ? -17.271 -7.607 1.090 1.00 97.50 208 GLU A C 1
ATOM 1455 O O . GLU A 1 208 ? -17.797 -8.564 0.528 1.00 97.50 208 GLU A O 1
ATOM 1460 N N . ALA A 1 209 ? -16.749 -6.588 0.403 1.00 98.19 209 ALA A N 1
ATOM 1461 C CA . ALA A 1 209 ? -16.764 -6.505 -1.057 1.00 98.19 209 ALA A CA 1
ATOM 1462 C C . ALA A 1 209 ? -15.775 -7.469 -1.749 1.00 98.19 209 ALA A C 1
ATOM 1464 O O . ALA A 1 209 ? -15.714 -7.504 -2.979 1.00 98.19 209 ALA A O 1
ATOM 1465 N N . GLY A 1 210 ? -14.959 -8.215 -0.994 1.00 98.12 210 GLY A N 1
ATOM 1466 C CA . GLY A 1 210 ? -13.928 -9.102 -1.543 1.00 98.12 210 GLY A CA 1
ATOM 1467 C C . GLY A 1 210 ? -12.781 -8.366 -2.248 1.00 98.12 210 GLY A C 1
ATOM 1468 O O . GLY A 1 210 ? -12.095 -8.944 -3.089 1.00 98.12 210 GLY A O 1
ATOM 1469 N N . TRP A 1 211 ? -12.578 -7.082 -1.942 1.00 98.50 211 TRP A N 1
ATOM 1470 C CA . TRP A 1 211 ? -11.470 -6.279 -2.467 1.00 98.50 211 TRP A CA 1
ATOM 1471 C C . TRP A 1 211 ? -10.161 -6.533 -1.713 1.00 98.50 211 TRP A C 1
ATOM 1473 O O . TRP A 1 211 ? -9.092 -6.376 -2.298 1.00 98.50 211 TRP A O 1
ATOM 1483 N N . ILE A 1 212 ? -10.246 -6.972 -0.452 1.00 98.75 212 ILE A N 1
ATOM 1484 C CA . ILE A 1 212 ? -9.129 -7.546 0.307 1.00 98.75 212 ILE A CA 1
ATOM 1485 C C . ILE A 1 212 ? -9.504 -8.943 0.820 1.00 98.75 212 ILE A C 1
ATOM 1487 O O . ILE A 1 212 ? -10.656 -9.203 1.169 1.00 98.75 212 ILE A O 1
ATOM 1491 N N . ALA A 1 213 ? -8.522 -9.838 0.873 1.00 98.56 213 ALA A N 1
ATOM 1492 C CA . ALA A 1 213 ? -8.651 -11.200 1.380 1.00 98.56 213 ALA A CA 1
ATOM 1493 C C . ALA A 1 213 ? -8.777 -11.247 2.909 1.00 98.56 213 ALA A C 1
ATOM 1495 O O . ALA A 1 213 ? -9.454 -12.126 3.437 1.00 98.56 213 ALA A O 1
ATOM 1496 N N . GLY A 1 214 ? -8.140 -10.299 3.599 1.00 98.56 214 GLY A N 1
ATOM 1497 C CA . GLY A 1 214 ? -8.118 -10.202 5.053 1.00 98.56 214 GLY A CA 1
ATOM 1498 C C . GLY A 1 214 ? -7.243 -9.047 5.536 1.00 98.56 214 GLY A C 1
ATOM 1499 O O . GLY A 1 214 ? -6.454 -8.482 4.772 1.00 98.56 214 GLY A O 1
ATOM 1500 N N . THR A 1 215 ? -7.403 -8.708 6.810 1.00 98.81 215 THR A N 1
ATOM 1501 C CA . THR A 1 215 ? -6.561 -7.784 7.567 1.00 98.81 215 THR A CA 1
ATOM 1502 C C . THR A 1 215 ? -5.661 -8.571 8.514 1.00 98.81 215 THR A C 1
ATOM 1504 O O . THR A 1 215 ? -6.154 -9.338 9.334 1.00 98.81 215 THR A O 1
ATOM 1507 N N . VAL A 1 216 ? -4.353 -8.354 8.440 1.00 98.88 216 VAL A N 1
ATOM 1508 C CA . VAL A 1 216 ? -3.364 -8.877 9.385 1.00 98.88 216 VAL A CA 1
ATOM 1509 C C . VAL A 1 216 ? -2.938 -7.744 10.311 1.00 98.88 216 VAL A C 1
ATOM 1511 O O . VAL A 1 216 ? -2.339 -6.768 9.859 1.00 98.88 216 VAL A O 1
ATOM 1514 N N . THR A 1 217 ? -3.241 -7.832 11.601 1.00 98.75 217 THR A N 1
ATOM 1515 C CA . THR A 1 217 ? -2.820 -6.831 12.591 1.00 98.75 217 THR A CA 1
ATOM 1516 C C . THR A 1 217 ? -1.476 -7.191 13.202 1.00 98.75 217 THR A C 1
ATOM 1518 O O . THR A 1 217 ? -1.252 -8.324 13.622 1.00 98.75 217 THR A O 1
ATOM 1521 N N . VAL A 1 218 ? -0.565 -6.218 13.282 1.00 98.50 218 VAL A N 1
ATOM 1522 C CA . VAL A 1 218 ? 0.812 -6.445 13.754 1.00 98.50 218 VAL A CA 1
ATOM 1523 C C . VAL A 1 218 ? 1.165 -5.572 14.956 1.00 98.50 218 VAL A C 1
ATOM 1525 O O . VAL A 1 218 ? 0.538 -4.542 15.207 1.00 98.50 218 VAL A O 1
ATOM 1528 N N . GLY A 1 219 ? 2.173 -5.978 15.734 1.00 96.62 219 GLY A N 1
ATOM 1529 C CA . GLY A 1 219 ? 2.609 -5.213 16.903 1.00 96.62 219 GLY A CA 1
ATOM 1530 C C . GLY A 1 219 ? 1.539 -5.202 17.996 1.00 96.62 219 GLY A C 1
ATOM 1531 O O . GLY A 1 219 ? 1.122 -6.260 18.470 1.00 96.62 219 GLY A O 1
ATOM 1532 N N . GLN A 1 220 ? 1.110 -4.016 18.431 1.00 96.75 220 GLN A N 1
ATOM 1533 C CA . GLN A 1 220 ? 0.028 -3.831 19.409 1.00 96.75 220 GLN A CA 1
ATOM 1534 C C . GLN A 1 220 ? -1.373 -3.732 18.800 1.00 96.75 220 GLN A C 1
ATOM 1536 O O . GLN A 1 220 ? -2.341 -3.729 19.563 1.00 96.75 220 GLN A O 1
ATOM 1541 N N . ALA A 1 221 ? -1.493 -3.656 17.474 1.00 97.19 221 ALA A N 1
ATOM 1542 C CA . ALA A 1 221 ? -2.784 -3.688 16.803 1.00 97.19 221 ALA A CA 1
ATOM 1543 C C . ALA A 1 221 ? -3.422 -5.078 16.930 1.00 97.19 221 ALA A C 1
ATOM 1545 O O . ALA A 1 221 ? -2.705 -6.080 17.041 1.00 97.19 221 ALA A O 1
ATOM 1546 N N . PHE A 1 222 ? -4.755 -5.117 16.925 1.00 97.25 222 PHE A N 1
ATOM 1547 C CA . PHE A 1 222 ? -5.554 -6.330 17.099 1.00 97.25 222 PHE A CA 1
ATOM 1548 C C . PHE A 1 222 ? -6.942 -6.217 16.457 1.00 97.25 222 PHE A C 1
ATOM 1550 O O . PHE A 1 222 ? -7.356 -5.142 16.026 1.00 97.25 222 PHE A O 1
ATOM 1557 N N . GLY A 1 223 ? -7.685 -7.315 16.430 1.00 96.25 223 GLY A N 1
ATOM 1558 C CA . GLY A 1 223 ? -8.986 -7.441 15.788 1.00 96.25 223 GLY A CA 1
ATOM 1559 C C . GLY A 1 223 ? -8.921 -7.715 14.283 1.00 96.25 223 GLY A C 1
ATOM 1560 O O . GLY A 1 223 ? -9.923 -7.482 13.605 1.00 96.25 223 GLY A O 1
ATOM 1561 N N . GLY A 1 224 ? -7.768 -8.140 13.758 1.00 97.44 224 GLY A N 1
ATOM 1562 C CA . GLY A 1 224 ? -7.618 -8.554 12.361 1.00 97.44 224 GLY A CA 1
ATOM 1563 C C . GLY A 1 224 ? -8.247 -9.923 12.075 1.00 97.44 224 GLY A C 1
ATOM 1564 O O . GLY A 1 224 ? -8.665 -10.632 12.987 1.00 97.44 224 GLY A O 1
ATOM 1565 N N . ASP A 1 225 ? -8.295 -10.309 10.798 1.00 98.00 225 ASP A N 1
ATOM 1566 C CA . ASP A 1 225 ? -8.569 -11.695 10.391 1.00 98.00 225 ASP A CA 1
ATOM 1567 C C . ASP A 1 225 ? -7.429 -12.628 10.845 1.00 98.00 225 ASP A C 1
ATOM 1569 O O . ASP A 1 225 ? -7.672 -13.788 11.163 1.00 98.00 225 ASP A O 1
ATOM 1573 N N . LEU A 1 226 ? -6.195 -12.107 10.890 1.00 98.50 226 LEU A N 1
ATOM 1574 C CA . LEU A 1 226 ? -5.020 -12.751 11.479 1.00 98.50 226 LEU A CA 1
ATOM 1575 C C . LEU A 1 226 ? -4.293 -11.772 12.404 1.00 98.50 226 LEU A C 1
ATOM 1577 O O . LEU A 1 226 ? -4.240 -10.567 12.144 1.00 98.50 226 LEU A O 1
ATOM 1581 N N . GLU A 1 227 ? -3.664 -12.306 13.443 1.00 98.31 227 GLU A N 1
ATOM 1582 C CA . GLU A 1 227 ? -2.894 -11.544 14.423 1.00 98.31 227 GLU A CA 1
ATOM 1583 C C . GLU A 1 227 ? -1.435 -11.951 14.347 1.00 98.31 227 GLU A C 1
ATOM 1585 O O . GLU A 1 227 ? -1.135 -13.124 14.498 1.00 98.31 227 GLU A O 1
ATOM 1590 N N . ALA A 1 228 ? -0.513 -11.016 14.160 1.00 98.12 228 ALA A N 1
ATOM 1591 C CA . ALA A 1 228 ? 0.909 -11.340 14.116 1.00 98.12 228 ALA A CA 1
ATOM 1592 C C . ALA A 1 228 ? 1.697 -10.525 15.145 1.00 98.12 228 ALA A C 1
ATOM 1594 O O . ALA A 1 228 ? 1.332 -9.392 15.499 1.00 98.12 228 ALA A O 1
ATOM 1595 N N . VAL A 1 229 ? 2.794 -11.090 15.650 1.00 96.50 229 VAL A N 1
ATOM 1596 C CA . VAL A 1 229 ? 3.633 -10.416 16.653 1.00 96.50 229 VAL A CA 1
ATOM 1597 C C . VAL A 1 229 ? 4.347 -9.199 16.058 1.00 96.50 229 VAL A C 1
ATOM 1599 O O . VAL A 1 229 ? 4.384 -8.134 16.679 1.00 96.50 229 VAL A O 1
ATOM 1602 N N . THR A 1 230 ? 4.886 -9.326 14.844 1.00 97.75 230 THR A N 1
ATOM 1603 C CA . THR A 1 230 ? 5.670 -8.280 14.166 1.00 97.75 230 THR A CA 1
ATOM 1604 C C . THR A 1 230 ? 5.187 -8.039 12.740 1.00 97.75 230 THR A C 1
ATOM 1606 O O . THR A 1 230 ? 4.438 -8.835 12.179 1.00 97.75 230 THR A O 1
ATOM 1609 N N . LEU A 1 231 ? 5.646 -6.944 12.126 1.00 98.69 231 LEU A N 1
ATOM 1610 C CA . LEU A 1 231 ? 5.382 -6.692 10.710 1.00 98.69 231 LEU A CA 1
ATOM 1611 C C . LEU A 1 231 ? 5.931 -7.809 9.806 1.00 98.69 231 LEU A C 1
ATOM 1613 O O . LEU A 1 231 ? 5.267 -8.178 8.847 1.00 98.69 231 LEU A O 1
ATOM 1617 N N . HIS A 1 232 ? 7.095 -8.378 10.131 1.00 98.75 232 HIS A N 1
ATOM 1618 C CA . HIS A 1 232 ? 7.732 -9.429 9.331 1.00 98.75 232 HIS A CA 1
ATOM 1619 C C . HIS A 1 232 ? 6.850 -10.679 9.243 1.00 98.75 232 HIS A C 1
ATOM 1621 O O . HIS A 1 232 ? 6.459 -11.085 8.151 1.00 98.75 232 HIS A O 1
ATOM 1627 N N . THR A 1 233 ? 6.443 -11.229 10.392 1.00 98.31 233 THR A N 1
ATOM 1628 C CA . THR A 1 233 ? 5.526 -12.380 10.411 1.00 98.31 233 THR A CA 1
ATOM 1629 C C . THR A 1 233 ? 4.154 -12.027 9.826 1.00 98.31 233 THR A C 1
ATOM 1631 O O . THR A 1 233 ? 3.559 -12.836 9.124 1.00 98.31 233 THR A O 1
ATOM 1634 N N . GLY A 1 234 ? 3.685 -10.782 9.980 1.00 98.75 234 GLY A N 1
ATOM 1635 C CA . GLY A 1 234 ? 2.453 -10.329 9.335 1.00 98.75 234 GLY A CA 1
ATOM 1636 C C . GLY A 1 234 ? 2.523 -10.336 7.802 1.00 98.75 234 GLY A C 1
ATOM 1637 O O . GLY A 1 234 ? 1.556 -10.721 7.147 1.00 98.75 234 GLY A O 1
ATOM 1638 N N . LEU A 1 235 ? 3.666 -9.962 7.220 1.00 98.94 235 LEU A N 1
ATOM 1639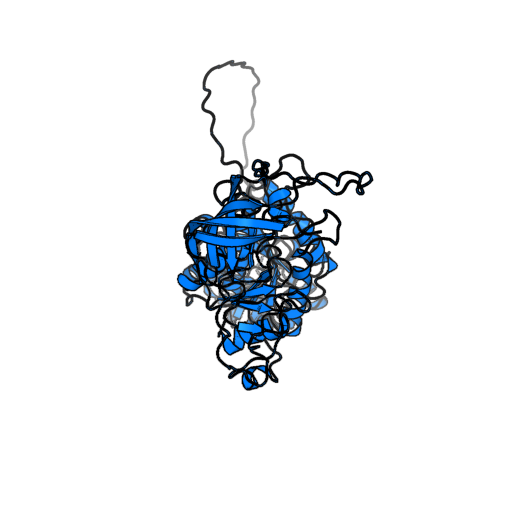 C CA . LEU A 1 235 ? 3.907 -10.051 5.776 1.00 98.94 235 LEU A CA 1
ATOM 1640 C C . LEU A 1 235 ? 4.008 -11.509 5.305 1.00 98.94 235 LEU A C 1
ATOM 1642 O O . LEU A 1 235 ? 3.444 -11.856 4.267 1.00 98.94 235 LEU A O 1
ATOM 1646 N N . LEU A 1 236 ? 4.672 -12.372 6.078 1.00 98.88 236 LEU A N 1
ATOM 1647 C CA . LEU A 1 236 ? 4.736 -13.806 5.787 1.00 98.88 236 LEU A CA 1
ATOM 1648 C C . LEU A 1 236 ? 3.345 -14.447 5.847 1.00 98.88 236 LEU A C 1
ATOM 1650 O O . LEU A 1 236 ? 2.975 -15.177 4.935 1.00 98.88 236 LEU A O 1
ATOM 1654 N N . ALA A 1 237 ? 2.533 -14.112 6.850 1.00 98.81 237 ALA A N 1
ATOM 1655 C CA . ALA A 1 237 ? 1.153 -14.571 6.969 1.00 98.81 237 ALA A CA 1
ATOM 1656 C C . ALA A 1 237 ? 0.270 -14.054 5.822 1.00 98.81 237 ALA A C 1
ATOM 1658 O O . ALA A 1 237 ? -0.534 -14.807 5.272 1.00 98.81 237 ALA A O 1
ATOM 1659 N N . ALA A 1 238 ? 0.451 -12.799 5.397 1.00 98.88 238 ALA A N 1
ATOM 1660 C CA . ALA A 1 238 ? -0.226 -12.263 4.220 1.00 98.88 238 ALA A CA 1
ATOM 1661 C C . ALA A 1 238 ? 0.030 -13.130 2.974 1.00 98.88 238 ALA A C 1
ATOM 1663 O O . ALA A 1 238 ? -0.917 -13.495 2.278 1.00 98.88 238 ALA A O 1
ATOM 1664 N N . ARG A 1 239 ? 1.282 -13.523 2.723 1.00 98.69 239 ARG A N 1
ATOM 1665 C CA . ARG A 1 239 ? 1.631 -14.383 1.587 1.00 98.69 239 ARG A CA 1
ATOM 1666 C C . ARG A 1 239 ? 1.195 -15.836 1.786 1.00 98.69 239 ARG A C 1
ATOM 1668 O O . ARG A 1 239 ? 0.522 -16.396 0.931 1.00 98.69 239 ARG A O 1
ATOM 1675 N N . LEU A 1 240 ? 1.617 -16.462 2.880 1.00 98.75 240 LEU A N 1
ATOM 1676 C CA . LEU A 1 240 ? 1.593 -17.918 3.049 1.00 98.75 240 LEU A CA 1
ATOM 1677 C C . LEU A 1 240 ? 0.275 -18.442 3.623 1.00 98.75 240 LEU A C 1
ATOM 1679 O O . LEU A 1 240 ? -0.095 -19.573 3.327 1.00 98.75 240 LEU A O 1
ATOM 1683 N N . VAL A 1 241 ? -0.439 -17.625 4.405 1.00 98.62 241 VAL A N 1
ATOM 1684 C CA . VAL A 1 241 ? -1.715 -18.009 5.033 1.00 98.62 241 VAL A CA 1
ATOM 1685 C C . VAL A 1 241 ? -2.889 -17.412 4.263 1.00 98.62 241 VAL A C 1
ATOM 1687 O O . VAL A 1 241 ? -3.806 -18.126 3.860 1.00 98.62 241 VAL A O 1
ATOM 1690 N N . LEU A 1 242 ? -2.859 -16.103 3.982 1.00 98.56 242 LEU A N 1
ATOM 1691 C CA . LEU A 1 242 ? -3.922 -15.468 3.194 1.00 98.56 242 LEU A CA 1
ATOM 1692 C C . LEU A 1 242 ? -3.778 -15.699 1.688 1.00 98.56 242 LEU A C 1
ATOM 1694 O O . LEU A 1 242 ? -4.760 -15.473 0.973 1.00 98.56 242 LEU A O 1
ATOM 1698 N N . GLY A 1 243 ? -2.620 -16.154 1.199 1.00 98.44 243 GLY A N 1
ATOM 1699 C CA . GLY A 1 243 ? -2.377 -16.372 -0.229 1.00 98.44 243 GLY A CA 1
ATOM 1700 C C . GLY A 1 243 ? -2.337 -15.070 -1.026 1.00 98.44 243 GLY A C 1
ATOM 1701 O O . GLY A 1 243 ? -2.867 -15.032 -2.132 1.00 98.44 243 GLY A O 1
ATOM 1702 N N . ALA A 1 244 ? -1.850 -13.975 -0.438 1.00 98.75 244 ALA A N 1
ATOM 1703 C CA . ALA A 1 244 ? -1.846 -12.676 -1.098 1.00 98.75 244 ALA A CA 1
ATOM 1704 C C . ALA A 1 244 ? -0.819 -12.615 -2.238 1.00 98.75 244 ALA A C 1
ATOM 1706 O O . ALA A 1 244 ? 0.327 -13.024 -2.074 1.00 98.75 244 ALA A O 1
ATOM 1707 N N . ASP A 1 245 ? -1.234 -12.023 -3.357 1.00 98.75 245 ASP A N 1
ATOM 1708 C CA . ASP A 1 245 ? -0.352 -11.602 -4.446 1.00 98.75 245 ASP A CA 1
ATOM 1709 C C . ASP A 1 245 ? 0.300 -10.249 -4.126 1.00 98.75 245 ASP A C 1
ATOM 1711 O O . ASP A 1 245 ? 1.379 -9.939 -4.619 1.00 98.75 245 ASP A O 1
ATOM 1715 N N . VAL A 1 246 ? -0.370 -9.419 -3.316 1.00 98.88 246 VAL A N 1
ATOM 1716 C CA . VAL A 1 246 ? 0.096 -8.090 -2.898 1.00 98.88 246 VAL A CA 1
ATOM 1717 C C . VAL A 1 246 ? -0.269 -7.854 -1.437 1.00 98.88 246 VAL A C 1
ATOM 1719 O O . VAL A 1 246 ? -1.417 -8.060 -1.031 1.00 98.88 246 VAL A O 1
ATOM 1722 N N . ALA A 1 247 ? 0.678 -7.335 -0.658 1.00 98.94 247 ALA A N 1
ATOM 1723 C CA . ALA A 1 247 ? 0.393 -6.781 0.662 1.00 98.94 247 ALA A CA 1
ATOM 1724 C C . ALA A 1 247 ? 0.325 -5.251 0.599 1.00 98.94 247 ALA A C 1
ATOM 1726 O O . ALA A 1 247 ? 1.178 -4.606 -0.010 1.00 98.94 247 ALA A O 1
ATOM 1727 N N . VAL A 1 248 ? -0.665 -4.656 1.263 1.00 98.94 248 VAL A N 1
ATOM 1728 C CA . VAL A 1 248 ? -0.730 -3.208 1.498 1.00 98.94 248 VAL A CA 1
ATOM 1729 C C . VAL A 1 248 ? -0.450 -2.951 2.972 1.00 98.94 248 VAL A C 1
ATOM 1731 O O . VAL A 1 248 ? -1.188 -3.438 3.823 1.00 98.94 248 VAL A O 1
ATOM 1734 N N . VAL A 1 249 ? 0.597 -2.191 3.288 1.00 98.88 249 VAL A N 1
ATOM 1735 C CA . VAL A 1 249 ? 1.007 -1.880 4.664 1.00 98.88 249 VAL A CA 1
ATOM 1736 C C . VAL A 1 249 ? 0.701 -0.424 4.973 1.00 98.88 249 VAL A C 1
ATOM 1738 O O . VAL A 1 249 ? 1.305 0.485 4.399 1.00 98.88 249 VAL A O 1
ATOM 1741 N N . THR A 1 250 ? -0.204 -0.196 5.923 1.00 98.25 250 THR A N 1
ATOM 1742 C CA . THR A 1 250 ? -0.465 1.135 6.487 1.00 98.25 250 THR A CA 1
ATOM 1743 C C . THR A 1 250 ? -0.803 1.015 7.966 1.00 98.25 250 THR A C 1
ATOM 1745 O O . THR A 1 250 ? -1.324 -0.004 8.418 1.00 98.25 250 THR A O 1
ATOM 1748 N N . GLN A 1 251 ? -0.622 2.093 8.723 1.00 96.56 251 GLN A N 1
ATOM 1749 C CA . GLN A 1 251 ? -1.222 2.189 10.058 1.00 96.56 251 GLN A CA 1
ATOM 1750 C C . GLN A 1 251 ? -2.756 2.134 9.996 1.00 96.56 251 GLN A C 1
ATOM 1752 O O . GLN A 1 251 ? -3.348 2.413 8.945 1.00 96.56 251 GLN A O 1
ATOM 1757 N N . GLY A 1 252 ? -3.391 1.825 11.130 1.00 94.88 252 GLY A N 1
ATOM 1758 C CA . GLY A 1 252 ? -4.832 2.002 11.320 1.00 94.88 252 GLY A CA 1
ATOM 1759 C C . GLY A 1 252 ? -5.271 3.479 11.251 1.00 94.88 252 GLY A C 1
ATOM 1760 O O . GLY A 1 252 ? -4.434 4.388 11.207 1.00 94.88 252 GLY A O 1
ATOM 1761 N N . PRO A 1 253 ? -6.584 3.777 11.235 1.00 92.75 253 PRO A N 1
ATOM 1762 C CA . PRO A 1 253 ? -7.058 5.160 11.176 1.00 92.75 253 PRO A CA 1
ATOM 1763 C C . PRO A 1 253 ? -6.613 5.992 12.392 1.00 92.75 253 PRO A C 1
ATOM 1765 O O . PRO A 1 253 ? -6.512 5.472 13.497 1.00 92.75 253 PRO A O 1
ATOM 1768 N N . GLY A 1 254 ? -6.424 7.304 12.211 1.00 88.12 254 GLY A N 1
ATOM 1769 C CA . GLY A 1 254 ? -6.051 8.219 13.303 1.00 88.12 254 GLY A CA 1
ATOM 1770 C C . GLY A 1 254 ? -4.554 8.525 13.373 1.00 88.12 254 GLY A C 1
ATOM 1771 O O . GLY A 1 254 ? -3.915 8.282 14.390 1.00 88.12 254 GLY A O 1
ATOM 1772 N N . ASN A 1 255 ? -4.001 9.085 12.293 1.00 87.06 255 ASN A N 1
ATOM 1773 C CA . ASN A 1 255 ? -2.587 9.456 12.215 1.00 87.06 255 ASN A CA 1
ATOM 1774 C C . ASN A 1 255 ? -2.185 10.436 13.334 1.00 87.06 255 ASN A C 1
ATOM 1776 O O . ASN A 1 255 ? -2.746 11.530 13.439 1.00 87.06 255 ASN A O 1
ATOM 1780 N N . LEU A 1 256 ? -1.149 10.084 14.092 1.00 87.50 256 LEU A N 1
ATOM 1781 C CA . LEU A 1 256 ? -0.560 10.928 15.124 1.00 87.50 256 LEU A CA 1
ATOM 1782 C C . LEU A 1 256 ? 0.513 11.837 14.517 1.00 87.50 256 LEU A C 1
ATOM 1784 O O . LEU A 1 256 ? 1.302 11.412 13.675 1.00 87.50 256 LEU A O 1
ATOM 1788 N N . GLY A 1 257 ? 0.567 13.093 14.955 1.00 88.06 257 GLY A N 1
ATOM 1789 C CA . GLY A 1 257 ? 1.575 14.052 14.514 1.00 88.06 257 GLY A CA 1
ATOM 1790 C C . GLY A 1 257 ? 1.741 15.192 15.510 1.00 88.06 257 GLY A C 1
ATOM 1791 O O . GLY A 1 257 ? 0.765 15.683 16.068 1.00 88.06 257 GLY A O 1
ATOM 1792 N N . THR A 1 258 ? 2.981 15.619 15.729 1.00 88.12 258 THR A N 1
ATOM 1793 C CA . THR A 1 258 ? 3.337 16.733 16.626 1.00 88.12 258 THR A CA 1
ATOM 1794 C C . THR A 1 258 ? 3.883 17.945 15.872 1.00 88.12 258 THR A C 1
ATOM 1796 O O . THR A 1 258 ? 4.245 18.941 16.489 1.00 88.12 258 THR A O 1
ATOM 1799 N N . GLY A 1 259 ? 3.980 17.865 14.540 1.00 84.12 259 GLY A N 1
ATOM 1800 C CA . GLY A 1 259 ? 4.583 18.904 13.699 1.00 84.12 259 GLY A CA 1
ATOM 1801 C C . GLY A 1 259 ? 6.114 18.959 13.761 1.00 84.12 259 GLY A C 1
ATOM 1802 O O . GLY A 1 259 ? 6.722 19.818 13.128 1.00 84.12 259 GLY A O 1
ATOM 1803 N N . THR A 1 260 ? 6.755 18.050 14.500 1.00 88.31 260 THR A N 1
ATOM 1804 C CA . THR A 1 260 ? 8.214 17.885 14.485 1.00 88.31 260 THR A CA 1
ATOM 1805 C C . THR A 1 260 ? 8.637 16.916 13.384 1.00 88.31 260 THR A C 1
ATOM 1807 O O . THR A 1 260 ? 7.839 16.101 12.926 1.00 88.31 260 THR A O 1
ATOM 1810 N N . ARG A 1 261 ? 9.916 16.967 12.985 1.00 90.00 261 ARG A N 1
ATOM 1811 C CA . ARG A 1 261 ? 10.456 16.130 11.900 1.00 90.00 261 ARG A CA 1
ATOM 1812 C C . ARG A 1 261 ? 10.174 14.638 12.090 1.00 90.00 261 ARG A C 1
ATOM 1814 O O . ARG A 1 261 ? 9.865 13.979 11.113 1.00 90.00 261 ARG A O 1
ATOM 1821 N N . TRP A 1 262 ? 10.313 14.130 13.313 1.00 93.75 262 TRP A N 1
ATOM 1822 C CA . TRP A 1 262 ? 10.200 12.700 13.630 1.00 93.75 262 TRP A CA 1
ATOM 1823 C C . TRP A 1 262 ? 8.878 12.326 14.294 1.00 93.75 262 TRP A C 1
ATOM 1825 O O . TRP A 1 262 ? 8.498 11.163 14.309 1.00 93.75 262 TRP A O 1
ATOM 1835 N N . GLY A 1 263 ? 8.184 13.296 14.886 1.00 92.75 263 GLY A N 1
ATOM 1836 C CA . GLY A 1 263 ? 7.011 13.031 15.702 1.00 92.75 263 GLY A CA 1
ATOM 1837 C C . GLY A 1 263 ? 5.749 12.873 14.869 1.00 92.75 263 GLY A C 1
ATOM 1838 O O . GLY A 1 263 ? 4.852 13.704 15.000 1.00 92.75 263 GLY A O 1
ATOM 1839 N N . PHE A 1 264 ? 5.673 11.834 14.039 1.00 93.69 264 PHE A N 1
ATOM 1840 C CA . PHE A 1 264 ? 4.463 11.418 13.333 1.00 93.69 264 PHE A CA 1
ATOM 1841 C C . PHE A 1 264 ? 4.442 9.896 13.152 1.00 93.69 264 PHE A C 1
ATOM 1843 O O . PHE A 1 264 ? 5.480 9.293 12.905 1.00 93.69 264 PHE A O 1
ATOM 1850 N N . SER A 1 265 ? 3.274 9.262 13.259 1.00 93.88 265 SER A N 1
ATOM 1851 C CA . SER A 1 265 ? 3.167 7.793 13.221 1.00 93.88 265 SER A CA 1
ATOM 1852 C C . SER A 1 265 ? 3.462 7.191 11.845 1.00 93.88 265 SER A C 1
ATOM 1854 O O . SER A 1 265 ? 3.971 6.079 11.747 1.00 93.88 265 SER A O 1
ATOM 1856 N N . GLY A 1 266 ? 3.223 7.954 10.775 1.00 92.75 266 GLY A N 1
ATOM 1857 C CA . GLY A 1 266 ? 3.561 7.565 9.404 1.00 92.75 266 GLY A CA 1
ATOM 1858 C C . GLY A 1 266 ? 5.058 7.342 9.141 1.00 92.75 266 GLY A C 1
ATOM 1859 O O . GLY A 1 266 ? 5.411 6.840 8.078 1.00 92.75 266 GLY A O 1
ATOM 1860 N N . VAL A 1 267 ? 5.945 7.685 10.085 1.00 95.44 267 VAL A N 1
ATOM 1861 C CA . VAL A 1 267 ? 7.394 7.443 9.973 1.00 95.44 267 VAL A CA 1
ATOM 1862 C C . VAL A 1 267 ? 7.712 5.951 9.808 1.00 95.44 267 VAL A C 1
ATOM 1864 O O . VAL A 1 267 ? 8.651 5.598 9.094 1.00 95.44 267 VAL A O 1
ATOM 1867 N N . ALA A 1 268 ? 6.858 5.086 10.370 1.00 96.25 268 ALA A N 1
ATOM 1868 C CA . ALA A 1 268 ? 6.942 3.632 10.274 1.00 96.25 268 ALA A CA 1
ATOM 1869 C C . ALA A 1 268 ? 6.829 3.098 8.832 1.00 96.25 268 ALA A C 1
ATOM 1871 O O . ALA A 1 268 ? 7.191 1.954 8.577 1.00 96.25 268 ALA A O 1
ATOM 1872 N N . ALA A 1 269 ? 6.392 3.910 7.860 1.00 97.88 269 ALA A N 1
ATOM 1873 C CA . ALA A 1 269 ? 6.444 3.530 6.448 1.00 97.88 269 ALA A CA 1
ATOM 1874 C C . ALA A 1 269 ? 7.883 3.203 5.991 1.00 97.88 269 ALA A C 1
ATOM 1876 O O . ALA A 1 269 ? 8.091 2.266 5.225 1.00 97.88 269 ALA A O 1
ATOM 1877 N N . GLY A 1 270 ? 8.900 3.909 6.501 1.00 98.12 270 GLY A N 1
ATOM 1878 C CA . GLY A 1 270 ? 10.296 3.575 6.197 1.00 98.12 270 GLY A CA 1
ATOM 1879 C C . GLY A 1 270 ? 10.740 2.242 6.811 1.00 98.12 270 GLY A C 1
ATOM 1880 O O . GLY A 1 270 ? 11.462 1.474 6.181 1.00 98.12 270 GLY A O 1
ATOM 1881 N N . GLU A 1 271 ? 10.257 1.925 8.014 1.00 98.38 271 GLU A N 1
ATOM 1882 C CA . GLU A 1 271 ? 10.504 0.633 8.670 1.00 98.38 271 GLU A CA 1
ATOM 1883 C C . GLU A 1 271 ? 9.823 -0.514 7.915 1.00 98.38 271 GLU A C 1
ATOM 1885 O O . GLU A 1 271 ? 10.405 -1.586 7.766 1.00 98.38 271 GLU A O 1
ATOM 1890 N N . ALA A 1 272 ? 8.629 -0.273 7.368 1.00 98.75 272 ALA A N 1
ATOM 1891 C CA . ALA A 1 272 ? 7.919 -1.244 6.545 1.00 98.75 272 ALA A CA 1
ATOM 1892 C C . ALA A 1 272 ? 8.636 -1.552 5.225 1.00 98.75 272 ALA A C 1
ATOM 1894 O O . ALA A 1 272 ? 8.669 -2.712 4.816 1.00 98.75 272 ALA A O 1
ATOM 1895 N N . VAL A 1 273 ? 9.268 -0.552 4.597 1.00 98.81 273 VAL A N 1
ATOM 1896 C CA . VAL A 1 273 ? 10.154 -0.776 3.441 1.00 98.81 273 VAL A CA 1
ATOM 1897 C C . VAL A 1 273 ? 11.304 -1.712 3.814 1.00 98.81 273 VAL A C 1
ATOM 1899 O O . VAL A 1 273 ? 11.582 -2.661 3.083 1.00 98.81 273 VAL A O 1
ATOM 1902 N N . ASN A 1 274 ? 11.937 -1.487 4.968 1.00 98.75 274 ASN A N 1
ATOM 1903 C CA . ASN A 1 274 ? 13.033 -2.337 5.436 1.00 98.75 274 ASN A CA 1
ATOM 1904 C C . ASN A 1 274 ? 12.558 -3.772 5.700 1.00 98.75 274 ASN A C 1
ATOM 1906 O O . ASN A 1 274 ? 13.201 -4.708 5.241 1.00 98.75 274 ASN A O 1
ATOM 1910 N N . ALA A 1 275 ? 11.422 -3.946 6.382 1.00 98.69 275 ALA A N 1
ATOM 1911 C CA . ALA A 1 275 ? 10.866 -5.266 6.681 1.00 98.69 275 ALA A CA 1
ATOM 1912 C C . ALA A 1 275 ? 10.515 -6.058 5.412 1.00 98.69 275 ALA A C 1
ATOM 1914 O O . ALA A 1 275 ? 10.815 -7.246 5.320 1.00 98.69 275 ALA A O 1
ATOM 1915 N N . ALA A 1 276 ? 9.921 -5.394 4.414 1.00 98.75 276 ALA A N 1
ATOM 1916 C CA . ALA A 1 276 ? 9.620 -6.011 3.127 1.00 98.75 276 ALA A CA 1
ATOM 1917 C C . ALA A 1 276 ? 10.893 -6.452 2.390 1.00 98.75 276 ALA A C 1
ATOM 1919 O O . ALA A 1 276 ? 10.939 -7.564 1.875 1.00 98.75 276 ALA A O 1
ATOM 1920 N N . ALA A 1 277 ? 11.928 -5.606 2.372 1.00 98.06 277 ALA A N 1
ATOM 1921 C CA . ALA A 1 277 ? 13.194 -5.921 1.715 1.00 98.06 277 ALA A CA 1
ATOM 1922 C C . ALA A 1 277 ? 13.967 -7.052 2.415 1.00 98.06 277 ALA A C 1
ATOM 1924 O O . ALA A 1 277 ? 14.545 -7.896 1.737 1.00 98.06 277 ALA A O 1
ATOM 1925 N N . VAL A 1 278 ? 13.959 -7.090 3.754 1.00 98.25 278 VAL A N 1
ATOM 1926 C CA . VAL A 1 278 ? 14.593 -8.164 4.542 1.00 98.25 278 VAL A CA 1
ATOM 1927 C C . VAL A 1 278 ? 14.035 -9.533 4.157 1.00 98.25 278 VAL A C 1
ATOM 1929 O O . VAL A 1 278 ? 14.805 -10.473 4.022 1.00 98.25 278 VAL A O 1
ATOM 1932 N N . LEU A 1 279 ? 12.727 -9.623 3.916 1.00 98.56 279 LEU A N 1
ATOM 1933 C CA . LEU A 1 279 ? 12.053 -10.864 3.534 1.00 98.56 279 LEU A CA 1
ATOM 1934 C C . LEU A 1 279 ? 12.020 -11.097 2.012 1.00 98.56 279 LEU A C 1
ATOM 1936 O O . LEU A 1 279 ? 11.139 -11.798 1.528 1.00 98.56 279 LEU A O 1
ATOM 1940 N N . GLY A 1 280 ? 12.876 -10.449 1.215 1.00 97.19 280 GLY A N 1
ATOM 1941 C CA . GLY A 1 280 ? 12.904 -10.659 -0.242 1.00 97.19 280 GLY A CA 1
ATOM 1942 C C . GLY A 1 280 ? 11.645 -10.190 -0.994 1.00 97.19 280 GLY A C 1
ATOM 1943 O O . GLY A 1 280 ? 11.396 -10.610 -2.125 1.00 97.19 280 GLY A O 1
ATOM 1944 N N . GLY A 1 281 ? 10.821 -9.332 -0.384 1.00 97.81 281 GLY A N 1
ATOM 1945 C CA . GLY A 1 281 ? 9.687 -8.680 -1.041 1.00 97.81 281 GLY A CA 1
ATOM 1946 C C . GLY A 1 281 ? 10.113 -7.506 -1.923 1.00 97.81 281 GLY A C 1
ATOM 1947 O O . GLY A 1 281 ? 11.274 -7.099 -1.938 1.00 97.81 281 GLY A O 1
ATOM 1948 N N . ARG A 1 282 ? 9.152 -6.919 -2.647 1.00 97.69 282 ARG A N 1
ATOM 1949 C CA . ARG A 1 282 ? 9.370 -5.737 -3.501 1.00 97.69 282 ARG A CA 1
ATOM 1950 C C . ARG A 1 282 ? 8.686 -4.506 -2.901 1.00 97.69 282 ARG A C 1
ATOM 1952 O O . ARG A 1 282 ? 7.472 -4.361 -3.068 1.00 97.69 282 ARG A O 1
ATOM 1959 N N . PRO A 1 283 ? 9.415 -3.625 -2.190 1.00 98.56 283 PRO A N 1
ATOM 1960 C CA . PRO A 1 283 ? 8.813 -2.458 -1.559 1.00 98.56 283 PRO A CA 1
ATOM 1961 C C . PRO A 1 283 ? 8.366 -1.427 -2.602 1.00 98.56 283 PRO A C 1
ATOM 1963 O O . PRO A 1 283 ? 9.176 -0.926 -3.384 1.00 98.56 283 PRO A O 1
ATOM 1966 N N . VAL A 1 284 ? 7.084 -1.069 -2.568 1.00 98.81 284 VAL A N 1
ATOM 1967 C CA . VAL A 1 284 ? 6.477 -0.018 -3.393 1.00 98.81 284 VAL A CA 1
ATOM 1968 C C . VAL A 1 284 ? 6.041 1.119 -2.477 1.00 98.81 284 VAL A C 1
ATOM 1970 O O . VAL A 1 284 ? 5.122 0.973 -1.674 1.00 98.81 284 VAL A O 1
ATOM 1973 N N . ALA A 1 285 ? 6.703 2.264 -2.574 1.00 98.56 285 ALA A N 1
ATOM 1974 C CA . ALA A 1 285 ? 6.481 3.407 -1.704 1.00 98.56 285 ALA A CA 1
ATOM 1975 C C . ALA A 1 285 ? 5.446 4.365 -2.312 1.00 98.56 285 ALA A C 1
ATOM 1977 O O . ALA A 1 285 ? 5.725 5.102 -3.260 1.00 98.56 285 ALA A O 1
ATOM 1978 N N . SER A 1 286 ? 4.244 4.385 -1.730 1.00 98.38 286 SER A N 1
ATOM 1979 C CA . SER A 1 286 ? 3.202 5.352 -2.078 1.00 98.38 286 SER A CA 1
ATOM 1980 C C . SER A 1 286 ? 3.544 6.723 -1.501 1.00 98.38 286 SER A C 1
ATOM 1982 O O . SER A 1 286 ? 3.787 6.868 -0.298 1.00 98.38 286 SER A O 1
ATOM 1984 N N . LEU A 1 287 ? 3.506 7.759 -2.335 1.00 96.44 287 LEU A N 1
ATOM 1985 C CA . LEU A 1 287 ? 3.728 9.131 -1.892 1.00 96.44 287 LEU A CA 1
ATOM 1986 C C . LEU A 1 287 ? 2.473 9.728 -1.251 1.00 96.44 287 LEU A C 1
ATOM 1988 O O . LEU A 1 287 ? 1.349 9.501 -1.699 1.00 96.44 287 LEU A O 1
ATOM 1992 N N . ARG A 1 288 ? 2.671 10.558 -0.225 1.00 93.00 288 ARG A N 1
ATOM 1993 C CA . ARG A 1 288 ? 1.623 11.419 0.320 1.00 93.00 288 ARG A CA 1
ATOM 1994 C C . ARG A 1 288 ? 1.691 12.775 -0.361 1.00 93.00 288 ARG A C 1
ATOM 1996 O O . ARG A 1 288 ? 2.580 13.578 -0.075 1.00 93.00 288 ARG A O 1
ATOM 2003 N N . VAL A 1 289 ? 0.716 13.023 -1.224 1.00 90.56 289 VAL A N 1
ATOM 2004 C CA . VAL A 1 289 ? 0.587 14.260 -1.997 1.00 90.56 289 VAL A CA 1
ATOM 2005 C C . VAL A 1 289 ? -0.649 15.029 -1.545 1.00 90.56 289 VAL A C 1
ATOM 2007 O O . VAL A 1 289 ? -1.665 14.433 -1.189 1.00 90.56 289 VAL A O 1
ATOM 2010 N N . SER A 1 290 ? -0.568 16.355 -1.548 1.00 83.19 290 SER A N 1
ATOM 2011 C CA . SER A 1 290 ? -1.697 17.236 -1.252 1.00 83.19 290 SER A CA 1
ATOM 2012 C C . SER A 1 290 ? -1.715 18.408 -2.228 1.00 83.19 290 SER A C 1
ATOM 2014 O O . SER A 1 290 ? -0.676 19.015 -2.482 1.00 83.19 290 SER A O 1
ATOM 2016 N N . ALA A 1 291 ? -2.898 18.741 -2.747 1.00 74.56 291 ALA A N 1
ATOM 2017 C CA . ALA A 1 291 ? -3.139 19.993 -3.472 1.00 74.56 291 ALA A CA 1
ATOM 2018 C C . ALA A 1 291 ? -3.707 21.097 -2.554 1.00 74.56 291 ALA A C 1
ATOM 2020 O O . ALA A 1 291 ? -3.831 22.255 -2.950 1.00 74.56 291 ALA A O 1
ATOM 2021 N N . ALA A 1 292 ? -4.072 20.749 -1.317 1.00 59.00 292 ALA A N 1
ATOM 2022 C CA . ALA A 1 292 ? -4.807 21.618 -0.410 1.00 59.00 292 ALA A CA 1
ATOM 2023 C C . ALA A 1 292 ? -3.876 22.490 0.454 1.00 59.00 292 ALA A C 1
ATOM 2025 O O . ALA A 1 292 ? -3.611 22.144 1.601 1.00 59.00 292 ALA A O 1
ATOM 2026 N N . ASP A 1 293 ? -3.381 23.596 -0.116 1.00 53.38 293 ASP A N 1
ATOM 2027 C CA . ASP A 1 293 ? -3.164 24.928 0.498 1.00 53.38 293 ASP A CA 1
ATOM 2028 C C . ASP A 1 293 ? -2.399 25.813 -0.511 1.00 53.38 293 ASP A C 1
ATOM 2030 O O . ASP A 1 293 ? -1.261 25.511 -0.866 1.00 53.38 293 ASP A O 1
ATOM 2034 N N . ALA A 1 294 ? -2.984 26.934 -0.953 1.00 47.88 294 ALA A N 1
ATOM 2035 C CA . ALA A 1 294 ? -2.324 27.883 -1.863 1.00 47.88 294 ALA A CA 1
ATOM 2036 C C . ALA A 1 294 ? -1.128 28.618 -1.213 1.00 47.88 294 ALA A C 1
ATOM 2038 O O . ALA A 1 294 ? -0.395 29.339 -1.886 1.00 47.88 294 ALA A O 1
ATOM 2039 N N . ARG A 1 295 ? -0.917 28.461 0.102 1.00 46.69 295 ARG A N 1
ATOM 2040 C CA . ARG A 1 295 ? 0.189 29.063 0.857 1.00 46.69 295 ARG A CA 1
ATOM 2041 C C . ARG A 1 295 ? 1.355 28.092 1.064 1.00 46.69 295 ARG A C 1
ATOM 2043 O O . ARG A 1 295 ? 1.728 27.861 2.204 1.00 46.69 295 ARG A O 1
ATOM 2050 N N . GLY A 1 296 ? 1.937 27.531 0.002 1.00 43.09 296 GLY A N 1
ATOM 2051 C CA . GLY A 1 296 ? 3.315 26.989 -0.087 1.00 43.09 296 GLY A CA 1
ATOM 2052 C C . GLY A 1 296 ? 3.860 25.982 0.955 1.00 43.09 296 GLY A C 1
ATOM 2053 O O . GLY A 1 296 ? 4.967 25.491 0.780 1.00 43.09 296 GLY A O 1
ATOM 2054 N N . ARG A 1 297 ? 3.155 25.661 2.047 1.00 47.53 297 ARG A N 1
ATOM 2055 C CA . ARG A 1 297 ? 3.626 24.800 3.149 1.00 47.53 297 ARG A CA 1
ATOM 2056 C C . ARG A 1 297 ? 2.991 23.408 3.144 1.00 47.53 297 ARG A C 1
ATOM 2058 O O . ARG A 1 297 ? 3.506 22.521 3.822 1.00 47.53 297 ARG A O 1
ATOM 2065 N N . HIS A 1 298 ? 1.891 23.216 2.410 1.00 62.31 298 HIS A N 1
ATOM 2066 C CA . HIS A 1 298 ? 1.106 21.970 2.398 1.00 62.31 298 HIS A CA 1
ATOM 2067 C C . HIS A 1 298 ? 0.667 21.505 0.993 1.00 62.31 298 HIS A C 1
ATOM 2069 O O . HIS A 1 298 ? -0.149 20.584 0.888 1.00 62.31 298 HIS A O 1
ATOM 2075 N N . ARG A 1 299 ? 1.216 22.112 -0.068 1.00 79.88 299 ARG A N 1
ATOM 2076 C CA . ARG A 1 299 ? 1.104 21.641 -1.456 1.00 79.88 299 ARG A CA 1
ATOM 2077 C C . ARG A 1 299 ? 2.358 20.846 -1.837 1.00 79.88 299 ARG A C 1
ATOM 2079 O O . ARG A 1 299 ? 3.432 21.125 -1.306 1.00 79.88 299 ARG A O 1
ATOM 2086 N N . GLY A 1 300 ? 2.204 19.853 -2.708 1.00 85.69 300 GLY A N 1
ATOM 2087 C CA . GLY A 1 300 ? 3.310 19.042 -3.214 1.00 85.69 300 GLY A CA 1
ATOM 2088 C C . GLY A 1 300 ? 3.522 17.761 -2.414 1.00 85.69 300 GLY A C 1
ATOM 2089 O O . GLY A 1 300 ? 2.590 17.199 -1.823 1.00 85.69 300 GLY A O 1
ATOM 2090 N N . LEU A 1 301 ? 4.766 17.282 -2.417 1.00 89.00 301 LEU A N 1
ATOM 2091 C CA . LEU A 1 301 ? 5.174 16.097 -1.671 1.00 89.00 301 LEU A CA 1
ATOM 2092 C C . LEU A 1 301 ? 5.251 16.391 -0.166 1.00 89.00 301 LEU A C 1
ATOM 2094 O O . LEU A 1 301 ? 5.912 17.329 0.278 1.00 89.00 301 LEU A O 1
ATOM 2098 N N . SER A 1 302 ? 4.611 15.554 0.650 1.00 89.69 302 SER A N 1
ATOM 2099 C CA . SER A 1 302 ? 4.657 15.700 2.103 1.00 89.69 302 SER A CA 1
ATOM 2100 C C . SER A 1 302 ? 6.061 15.472 2.673 1.00 89.69 302 SER A C 1
ATOM 2102 O O . SER A 1 302 ? 6.724 14.480 2.361 1.00 89.69 302 SER A O 1
ATOM 2104 N N . HIS A 1 303 ? 6.454 16.304 3.645 1.00 88.69 303 HIS A N 1
ATOM 2105 C CA . HIS A 1 303 ? 7.641 16.067 4.477 1.00 88.69 303 HIS A CA 1
ATOM 2106 C C . HIS A 1 303 ? 7.614 14.693 5.183 1.00 88.69 303 HIS A C 1
ATOM 2108 O O . HIS A 1 303 ? 8.661 14.135 5.516 1.00 88.69 303 HIS A O 1
ATOM 2114 N N . HIS A 1 304 ? 6.425 14.130 5.431 1.00 90.88 304 HIS A N 1
ATOM 2115 C CA . HIS A 1 304 ? 6.297 12.790 6.003 1.00 90.88 304 HIS A CA 1
ATOM 2116 C C . HIS A 1 304 ? 6.873 11.728 5.062 1.00 90.88 304 HIS A C 1
ATOM 2118 O O . HIS A 1 304 ? 7.669 10.905 5.506 1.00 90.88 304 HIS A O 1
ATOM 2124 N N . SER A 1 305 ? 6.552 11.799 3.765 1.00 93.69 305 SER A N 1
ATOM 2125 C CA . SER A 1 305 ? 7.125 10.907 2.752 1.00 93.69 305 SER A CA 1
ATOM 2126 C C . SER A 1 305 ? 8.630 11.114 2.614 1.00 93.69 305 SER A C 1
ATOM 2128 O O . SER A 1 305 ? 9.374 10.137 2.630 1.00 93.69 305 SER A O 1
ATOM 2130 N N . THR A 1 306 ? 9.106 12.364 2.562 1.00 94.19 306 THR A N 1
ATOM 2131 C CA . THR A 1 306 ? 10.553 12.614 2.433 1.00 94.19 306 THR A CA 1
ATOM 2132 C C . THR A 1 306 ? 11.344 12.156 3.656 1.00 94.19 306 THR A C 1
ATOM 2134 O O . THR A 1 306 ? 12.475 11.699 3.521 1.00 94.19 306 THR A O 1
ATOM 2137 N N . THR A 1 307 ? 10.762 12.222 4.856 1.00 95.62 307 THR A N 1
ATOM 2138 C CA . THR A 1 307 ? 11.411 11.713 6.072 1.00 95.62 307 THR A CA 1
ATOM 2139 C C . THR A 1 307 ? 11.365 10.194 6.151 1.00 95.62 307 THR A C 1
ATOM 2141 O O . THR A 1 307 ? 12.405 9.582 6.381 1.00 95.62 307 THR A O 1
ATOM 2144 N N . ALA A 1 308 ? 10.195 9.580 5.957 1.00 97.12 308 ALA A N 1
ATOM 2145 C CA . ALA A 1 308 ? 10.044 8.132 6.060 1.00 97.12 308 ALA A CA 1
ATOM 2146 C C . ALA A 1 308 ? 10.902 7.412 5.008 1.00 97.12 308 ALA A C 1
ATOM 2148 O O . ALA A 1 308 ? 11.717 6.562 5.358 1.00 97.12 308 ALA A O 1
ATOM 2149 N N . TYR A 1 309 ? 10.802 7.805 3.738 1.00 97.69 309 TYR A N 1
ATOM 2150 C CA . TYR A 1 309 ? 11.564 7.161 2.670 1.00 97.69 309 TYR A CA 1
ATOM 2151 C C . TYR A 1 309 ? 13.018 7.646 2.650 1.00 97.69 309 TYR A C 1
ATOM 2153 O O . TYR A 1 309 ? 13.936 6.850 2.769 1.00 97.69 309 TYR A O 1
ATOM 2161 N N . GLY A 1 310 ? 13.268 8.957 2.658 1.00 96.56 310 GLY A N 1
ATOM 2162 C CA . GLY A 1 310 ? 14.633 9.477 2.517 1.00 96.56 310 GLY A CA 1
ATOM 2163 C C . GLY A 1 310 ? 15.556 9.273 3.726 1.00 96.56 310 GLY A C 1
ATOM 2164 O O . GLY A 1 310 ? 16.769 9.428 3.585 1.00 96.56 310 GLY A O 1
ATOM 2165 N N . ARG A 1 311 ? 15.025 8.982 4.926 1.00 96.25 311 ARG A N 1
ATOM 2166 C CA . ARG A 1 311 ? 15.841 8.865 6.155 1.00 96.25 311 ARG A CA 1
ATOM 2167 C C . ARG A 1 311 ? 15.665 7.572 6.939 1.00 96.25 311 ARG A C 1
ATOM 2169 O O . ARG A 1 311 ? 16.597 7.212 7.651 1.00 96.25 311 ARG A O 1
ATOM 2176 N N . VAL A 1 312 ? 14.500 6.927 6.872 1.00 98.12 312 VAL A N 1
ATOM 2177 C CA . VAL A 1 312 ? 14.209 5.715 7.663 1.00 98.12 312 VAL A CA 1
ATOM 2178 C C . VAL A 1 312 ? 14.307 4.454 6.812 1.00 98.12 312 VAL A C 1
ATOM 2180 O O . VAL A 1 312 ? 14.830 3.445 7.287 1.00 98.12 312 VAL A O 1
ATOM 2183 N N . ALA A 1 313 ? 13.868 4.503 5.552 1.00 98.12 313 ALA A N 1
ATOM 2184 C CA . ALA A 1 313 ? 14.108 3.408 4.623 1.00 98.12 313 ALA A CA 1
ATOM 2185 C C . ALA A 1 313 ? 15.612 3.310 4.307 1.00 98.12 313 ALA A C 1
ATOM 2187 O O . ALA A 1 313 ? 16.229 4.214 3.743 1.00 98.12 313 ALA A O 1
ATOM 2188 N N . LEU A 1 314 ? 16.210 2.196 4.714 1.00 97.69 314 LEU A N 1
ATOM 2189 C CA . LEU A 1 314 ? 17.602 1.846 4.454 1.00 97.69 314 LEU A CA 1
ATOM 2190 C C . LEU A 1 314 ? 17.722 1.035 3.161 1.00 97.69 314 LEU A C 1
ATOM 2192 O O . LEU A 1 314 ? 18.717 1.185 2.446 1.00 97.69 314 LEU A O 1
ATOM 2196 N N . ALA A 1 315 ? 16.703 0.227 2.858 1.00 97.31 315 ALA A N 1
ATOM 2197 C CA . ALA A 1 315 ? 16.589 -0.540 1.625 1.00 97.31 315 ALA A CA 1
ATOM 2198 C C . ALA A 1 315 ? 16.049 0.297 0.451 1.00 97.31 315 ALA A C 1
ATOM 2200 O O . ALA A 1 315 ? 15.411 1.340 0.632 1.00 97.31 315 ALA A O 1
ATOM 2201 N N . VAL A 1 316 ? 16.311 -0.180 -0.768 1.00 96.75 316 VAL A N 1
ATOM 2202 C CA . VAL A 1 316 ? 15.758 0.389 -2.002 1.00 96.75 316 VAL A CA 1
ATOM 2203 C C . VAL A 1 316 ? 14.256 0.099 -2.066 1.00 96.75 316 VAL A C 1
ATOM 2205 O O . VAL A 1 316 ? 13.792 -0.957 -1.645 1.00 96.75 316 VAL A O 1
ATOM 2208 N N . ALA A 1 317 ? 13.502 1.056 -2.597 1.00 97.81 317 ALA A N 1
ATOM 2209 C CA . ALA A 1 317 ? 12.074 0.935 -2.857 1.00 97.81 317 ALA A CA 1
ATOM 2210 C C . ALA A 1 317 ? 11.765 1.592 -4.200 1.00 97.81 317 ALA A C 1
ATOM 2212 O O . ALA A 1 317 ? 12.486 2.504 -4.618 1.00 97.81 317 ALA A O 1
ATOM 2213 N N . ASP A 1 318 ? 10.678 1.163 -4.826 1.00 98.31 318 ASP A N 1
ATOM 2214 C CA . ASP A 1 318 ? 10.102 1.841 -5.980 1.00 98.31 318 ASP A CA 1
ATOM 2215 C C . ASP A 1 318 ? 9.276 3.036 -5.481 1.00 98.31 318 ASP A C 1
ATOM 2217 O O . ASP A 1 318 ? 8.233 2.856 -4.847 1.00 98.31 318 ASP A O 1
ATOM 2221 N N . ILE A 1 319 ? 9.749 4.261 -5.721 1.00 98.25 319 ILE A N 1
ATOM 2222 C CA . ILE A 1 319 ? 9.040 5.499 -5.374 1.00 98.25 319 ILE A CA 1
ATOM 2223 C C . ILE A 1 319 ? 8.099 5.830 -6.520 1.00 98.25 319 ILE A C 1
ATOM 2225 O O . ILE A 1 319 ? 8.532 6.245 -7.596 1.00 98.25 319 ILE A O 1
ATOM 2229 N N . VAL A 1 320 ? 6.803 5.645 -6.277 1.00 98.38 320 VAL A N 1
ATOM 2230 C CA . VAL A 1 320 ? 5.788 5.834 -7.312 1.00 98.38 320 VAL A CA 1
ATOM 2231 C C . VAL A 1 320 ? 5.411 7.304 -7.411 1.00 98.38 320 VAL A C 1
ATOM 2233 O O . VAL A 1 320 ? 4.810 7.876 -6.498 1.00 98.38 320 VAL A O 1
ATOM 2236 N N . VAL A 1 321 ? 5.767 7.905 -8.541 1.00 97.00 321 VAL A N 1
ATOM 2237 C CA . VAL A 1 321 ? 5.566 9.319 -8.837 1.00 97.00 321 VAL A CA 1
ATOM 2238 C C . VAL A 1 321 ? 4.406 9.456 -9.819 1.00 97.00 321 VAL A C 1
ATOM 2240 O O . VAL A 1 321 ? 4.526 9.039 -10.970 1.00 97.00 321 VAL A O 1
ATOM 2243 N N . PRO A 1 322 ? 3.258 9.996 -9.386 1.00 95.12 322 PRO A N 1
ATOM 2244 C CA . PRO A 1 322 ? 2.131 10.197 -10.283 1.00 95.12 322 PRO A CA 1
ATOM 2245 C C . PRO A 1 322 ? 2.467 11.238 -11.356 1.00 95.12 322 PRO A C 1
ATOM 2247 O O . PRO A 1 322 ? 3.007 12.291 -11.035 1.00 95.12 322 PRO A O 1
ATOM 2250 N N . THR A 1 323 ? 2.118 10.957 -12.610 1.00 91.25 323 THR A N 1
ATOM 2251 C CA . THR A 1 323 ? 2.282 11.887 -13.735 1.00 91.25 323 THR A CA 1
ATOM 2252 C C . THR A 1 323 ? 0.924 12.198 -14.358 1.00 91.25 323 THR A C 1
ATOM 2254 O O . THR A 1 323 ? 0.111 11.295 -14.612 1.00 91.25 323 THR A O 1
ATOM 2257 N N . ALA A 1 324 ? 0.617 13.480 -14.574 1.00 81.25 324 ALA A N 1
ATOM 2258 C CA . ALA A 1 324 ? -0.535 13.845 -15.377 1.00 81.25 324 ALA A CA 1
ATOM 2259 C C . ALA A 1 324 ? -0.181 13.482 -16.816 1.00 81.25 324 ALA A C 1
ATOM 2261 O O . ALA A 1 324 ? 0.867 13.853 -17.342 1.00 81.25 324 ALA A O 1
ATOM 2262 N N . ALA A 1 325 ? -1.028 12.698 -17.469 1.00 61.12 325 ALA A N 1
ATOM 2263 C CA . ALA A 1 325 ? -0.764 12.362 -18.851 1.00 61.12 325 ALA A CA 1
ATOM 2264 C C . ALA A 1 325 ? -0.887 13.637 -19.704 1.00 61.12 325 ALA A C 1
ATOM 2266 O O . ALA A 1 325 ? -1.991 14.113 -19.957 1.00 61.12 325 ALA A O 1
ATOM 2267 N N . GLY A 1 326 ? 0.259 14.189 -20.114 1.00 41.41 326 GLY A N 1
ATOM 2268 C CA . GLY A 1 326 ? 0.362 15.326 -21.027 1.00 41.41 326 GLY A CA 1
ATOM 2269 C C . GLY A 1 326 ? 0.699 16.672 -20.384 1.00 41.41 326 GLY A C 1
ATOM 2270 O O . GLY A 1 326 ? -0.111 17.584 -20.463 1.00 41.41 326 GLY A O 1
ATOM 2271 N N . LEU A 1 327 ? 1.923 16.827 -19.865 1.00 32.38 327 LEU A N 1
ATOM 2272 C CA . LEU A 1 327 ? 2.663 18.103 -19.880 1.00 32.38 327 LEU A CA 1
ATOM 2273 C C . LEU A 1 327 ? 4.145 17.872 -20.203 1.00 32.38 327 LEU A C 1
ATOM 2275 O O . LEU A 1 327 ? 5.054 18.277 -19.485 1.00 32.38 327 LEU A O 1
ATOM 2279 N N . ALA A 1 328 ? 4.372 17.210 -21.329 1.00 30.95 328 ALA A N 1
ATOM 2280 C CA . ALA A 1 328 ? 5.631 17.257 -22.053 1.00 30.95 328 ALA A CA 1
ATOM 2281 C C . ALA A 1 328 ? 5.309 17.270 -23.550 1.00 30.95 328 ALA A C 1
ATOM 2283 O O . ALA A 1 328 ? 5.670 16.353 -24.273 1.00 30.95 328 ALA A O 1
ATOM 2284 N N . ASP A 1 329 ? 4.547 18.277 -23.986 1.00 33.00 329 ASP A N 1
ATOM 2285 C CA . ASP A 1 329 ? 4.561 18.705 -25.386 1.00 33.00 329 ASP A CA 1
ATOM 2286 C C . ASP A 1 329 ? 4.125 20.172 -25.515 1.00 33.00 329 ASP A C 1
ATOM 2288 O O . ASP A 1 329 ? 3.040 20.491 -25.979 1.00 33.00 329 ASP A O 1
ATOM 2292 N N . GLU A 1 330 ? 4.974 21.071 -25.018 1.00 30.19 330 GLU A N 1
ATOM 2293 C CA . GLU A 1 330 ? 5.190 22.393 -25.616 1.00 30.19 330 GLU A CA 1
ATOM 2294 C C . GLU A 1 330 ? 6.667 22.736 -25.390 1.00 30.19 330 GLU A C 1
ATOM 2296 O O . GLU A 1 330 ? 7.032 23.423 -24.436 1.00 30.19 330 GLU A O 1
ATOM 2301 N N . GLY A 1 331 ? 7.552 22.174 -26.222 1.00 28.59 331 GLY A N 1
ATOM 2302 C CA . GLY A 1 331 ? 8.963 22.571 -26.189 1.00 28.59 331 GLY A CA 1
ATOM 2303 C C . GLY A 1 331 ? 10.016 21.590 -26.696 1.00 28.59 331 GLY A C 1
ATOM 2304 O O . GLY A 1 331 ? 11.159 21.736 -26.284 1.00 28.59 331 GLY A O 1
ATOM 2305 N N . ALA A 1 332 ? 9.705 20.613 -27.554 1.00 31.53 332 ALA A N 1
ATOM 2306 C CA . ALA A 1 332 ? 10.739 19.861 -28.280 1.00 31.53 332 ALA A CA 1
ATOM 2307 C C . ALA A 1 332 ? 10.179 19.187 -29.547 1.00 31.53 332 ALA A C 1
ATOM 2309 O O . ALA A 1 332 ? 10.157 17.968 -29.659 1.00 31.53 332 ALA A O 1
ATOM 2310 N N . GLY A 1 333 ? 9.720 19.988 -30.514 1.00 25.59 333 GLY A N 1
ATOM 2311 C CA . GLY A 1 333 ? 9.198 19.462 -31.778 1.00 25.59 333 GLY A CA 1
ATOM 2312 C C . GLY A 1 333 ? 8.781 20.539 -32.774 1.00 25.59 333 GLY A C 1
ATOM 2313 O O . GLY A 1 333 ? 7.616 20.637 -33.130 1.00 25.59 333 GLY A O 1
ATOM 2314 N N . GLY A 1 334 ? 9.728 21.361 -33.225 1.00 24.03 334 GLY A N 1
ATOM 2315 C CA . GLY A 1 334 ? 9.516 22.312 -34.316 1.00 24.03 334 GLY A CA 1
ATOM 2316 C C . GLY A 1 334 ? 10.781 22.474 -35.149 1.00 24.03 334 GLY A C 1
ATOM 2317 O O . GLY A 1 334 ? 11.466 23.485 -35.035 1.00 24.03 334 GLY A O 1
ATOM 2318 N N . TYR A 1 335 ? 11.110 21.471 -35.966 1.00 30.06 335 TYR A N 1
ATOM 2319 C CA . TYR A 1 335 ? 12.110 21.595 -37.026 1.00 30.06 335 TYR A CA 1
ATOM 2320 C C . TYR A 1 335 ? 11.415 21.525 -38.387 1.00 30.06 335 TYR A C 1
ATOM 2322 O O . TYR A 1 335 ? 11.002 20.455 -38.820 1.00 30.06 335 TYR A O 1
ATOM 2330 N N . GLY A 1 336 ? 11.352 22.681 -39.055 1.00 25.98 336 GLY A N 1
ATOM 2331 C CA . GLY A 1 336 ? 11.227 22.798 -40.506 1.00 25.98 336 GLY A CA 1
ATOM 2332 C C . GLY A 1 336 ? 9.918 23.381 -41.033 1.00 25.98 336 GLY A C 1
ATOM 2333 O O . GLY A 1 336 ? 9.030 22.631 -41.407 1.00 25.98 336 GLY A O 1
ATOM 2334 N N . GLU A 1 337 ? 9.879 24.700 -41.230 1.00 28.09 337 GLU A N 1
ATOM 2335 C CA . GLU A 1 337 ? 9.445 25.238 -42.524 1.00 28.09 337 GLU A CA 1
ATOM 2336 C C . GLU A 1 337 ? 10.180 26.550 -42.823 1.00 28.09 337 GLU A C 1
ATOM 2338 O O . GLU A 1 337 ? 10.379 27.400 -41.953 1.00 28.09 337 GLU A O 1
ATOM 2343 N N . ALA A 1 338 ? 10.680 26.637 -44.052 1.00 27.59 338 ALA A N 1
ATOM 2344 C CA . ALA A 1 338 ? 11.385 27.776 -44.608 1.00 27.59 338 ALA A CA 1
ATOM 2345 C C . ALA A 1 338 ? 10.401 28.745 -45.286 1.00 27.59 338 ALA A C 1
ATOM 2347 O O . ALA A 1 338 ? 9.324 28.346 -45.717 1.00 27.59 338 ALA A O 1
ATOM 2348 N N . ASP A 1 339 ? 10.890 29.976 -45.451 1.00 27.94 339 ASP A N 1
ATOM 2349 C CA . ASP A 1 339 ? 10.445 31.047 -46.354 1.00 27.94 339 ASP A CA 1
ATOM 2350 C C . ASP A 1 339 ? 9.358 32.034 -45.886 1.00 27.94 339 ASP A C 1
ATOM 2352 O O . ASP A 1 339 ? 8.237 31.678 -45.540 1.00 27.94 339 ASP A O 1
ATOM 2356 N N . GLY A 1 340 ? 9.685 33.331 -46.029 1.00 27.00 340 GLY A N 1
ATOM 2357 C CA . GLY A 1 340 ? 8.700 34.376 -46.343 1.00 27.00 340 GLY A CA 1
ATOM 2358 C C . GLY A 1 340 ? 8.821 35.700 -45.583 1.00 27.00 340 GLY A C 1
ATOM 2359 O O . GLY A 1 340 ? 8.307 35.842 -44.484 1.00 27.00 340 GLY A O 1
ATOM 2360 N N . GLU A 1 341 ? 9.445 36.705 -46.201 1.00 25.72 341 GLU A N 1
ATOM 2361 C CA . GLU A 1 341 ? 9.548 38.097 -45.730 1.00 25.72 341 GLU A CA 1
ATOM 2362 C C . GLU A 1 341 ? 8.206 38.877 -45.641 1.00 25.72 341 GLU A C 1
ATOM 2364 O O . GLU A 1 341 ? 7.262 38.587 -46.375 1.00 25.72 341 GLU A O 1
ATOM 2369 N N . ARG A 1 342 ? 8.276 40.030 -44.931 1.00 27.02 342 ARG A N 1
ATOM 2370 C CA . ARG A 1 342 ? 7.403 41.246 -44.930 1.00 27.02 342 ARG A CA 1
ATOM 2371 C C . ARG A 1 342 ? 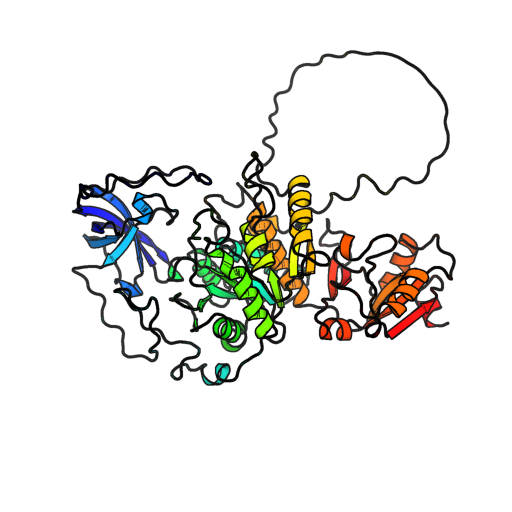6.218 41.156 -43.960 1.00 27.02 342 ARG A C 1
ATOM 2373 O O . ARG A 1 342 ? 5.482 40.191 -43.979 1.00 27.02 342 ARG A O 1
ATOM 2380 N N . GLY A 1 343 ? 5.913 42.109 -43.081 1.00 24.38 343 GLY A N 1
ATOM 2381 C CA . GLY A 1 343 ? 6.211 43.538 -42.961 1.00 24.38 343 GLY A CA 1
ATOM 2382 C C . GLY A 1 343 ? 4.896 44.228 -42.551 1.00 24.38 343 GLY A C 1
ATOM 2383 O O . GLY A 1 343 ? 3.858 43.872 -43.097 1.00 24.38 343 GLY A O 1
ATOM 2384 N N . GLY A 1 344 ? 4.910 45.196 -41.625 1.00 25.67 344 GLY A N 1
ATOM 2385 C CA . GLY A 1 344 ? 3.770 46.110 -41.426 1.00 25.67 344 GLY A CA 1
ATOM 2386 C C . GLY A 1 344 ? 3.294 46.315 -39.986 1.00 25.67 344 GLY A C 1
ATOM 2387 O O . GLY A 1 344 ? 2.871 45.389 -39.306 1.00 25.67 344 GLY A O 1
ATOM 2388 N N . GLU A 1 345 ? 3.353 47.576 -39.566 1.00 26.42 345 GLU A N 1
ATOM 2389 C CA . GLU A 1 345 ? 2.861 48.158 -38.318 1.00 26.42 345 GLU A CA 1
ATOM 2390 C C . GLU A 1 345 ? 1.320 48.243 -38.229 1.00 26.42 345 GLU A C 1
ATOM 2392 O O . GLU A 1 345 ? 0.628 48.234 -39.244 1.00 26.42 345 GLU A O 1
ATOM 2397 N N . HIS A 1 346 ? 0.850 48.486 -36.992 1.00 27.70 346 HIS A N 1
ATOM 2398 C CA . HIS A 1 346 ? -0.328 49.275 -36.567 1.00 27.70 346 HIS A CA 1
ATOM 2399 C C . HIS A 1 346 ? -1.453 48.546 -35.805 1.00 27.70 346 HIS A C 1
ATOM 2401 O O . HIS A 1 346 ? -2.281 47.852 -36.375 1.00 27.70 346 HIS A O 1
ATOM 2407 N N . GLY A 1 347 ? -1.526 48.859 -34.501 1.00 24.58 347 GLY A N 1
ATOM 2408 C CA . GLY A 1 347 ? -2.615 49.636 -33.886 1.00 24.58 347 GLY A CA 1
ATOM 2409 C C . GLY A 1 347 ? -4.022 49.030 -33.809 1.00 24.58 347 GLY A C 1
ATOM 2410 O O . GLY A 1 347 ? -4.689 48.856 -34.819 1.00 24.58 347 GLY A O 1
ATOM 2411 N N . GLY A 1 348 ? -4.553 48.892 -32.589 1.00 24.70 348 GLY A N 1
ATOM 2412 C CA . GLY A 1 348 ? -5.997 48.732 -32.397 1.00 24.70 348 GLY A CA 1
ATOM 2413 C C . GLY A 1 348 ? -6.410 48.353 -30.982 1.00 24.70 348 GLY A C 1
ATOM 2414 O O . GLY A 1 348 ? -6.517 47.178 -30.657 1.00 24.70 348 GLY A O 1
ATOM 2415 N N . ALA A 1 349 ? -6.675 49.359 -30.149 1.00 28.47 349 ALA A N 1
ATOM 2416 C CA . ALA A 1 349 ? -7.392 49.203 -28.890 1.00 28.47 349 ALA A CA 1
ATOM 2417 C C . ALA A 1 349 ? -8.838 48.734 -29.145 1.00 28.47 349 ALA A C 1
ATOM 2419 O O . ALA A 1 349 ? -9.516 49.268 -30.021 1.00 28.47 349 ALA A O 1
ATOM 2420 N N . GLY A 1 350 ? -9.325 47.790 -28.339 1.00 25.94 350 GLY A N 1
ATOM 2421 C CA . GLY A 1 350 ? -10.708 47.320 -28.376 1.00 25.94 350 GLY A CA 1
ATOM 2422 C C . GLY A 1 350 ? -11.160 46.860 -26.996 1.00 25.94 350 GLY A C 1
ATOM 2423 O O . GLY A 1 350 ? -10.885 45.741 -26.580 1.00 25.94 350 GLY A O 1
ATOM 2424 N N . VAL A 1 351 ? -11.834 47.757 -26.280 1.00 28.58 351 VAL A N 1
ATOM 2425 C CA . VAL A 1 351 ? -12.542 47.481 -25.027 1.00 28.58 351 VAL A CA 1
ATOM 2426 C C . VAL A 1 351 ? -13.840 46.745 -25.366 1.00 28.58 351 VAL A C 1
ATOM 2428 O O . VAL A 1 351 ? -14.648 47.258 -26.135 1.00 28.58 351 VAL A O 1
ATOM 2431 N N . GLY A 1 352 ? -14.057 45.574 -24.767 1.00 24.95 352 GLY A N 1
ATOM 2432 C CA . GLY A 1 352 ? -15.305 44.818 -24.855 1.00 24.95 352 GLY A CA 1
ATOM 2433 C C . GLY A 1 352 ? -15.631 44.184 -23.509 1.00 24.95 352 GLY A C 1
ATOM 2434 O O . GLY A 1 352 ? -15.022 43.197 -23.112 1.00 24.95 352 GLY A O 1
ATOM 2435 N N . ALA A 1 353 ? -16.560 44.801 -22.784 1.00 25.86 353 ALA A N 1
ATOM 2436 C CA . ALA A 1 353 ? -17.104 44.310 -21.528 1.00 25.86 353 ALA A CA 1
ATOM 2437 C C . ALA A 1 353 ? -18.172 43.227 -21.765 1.00 25.86 353 ALA A C 1
ATOM 2439 O O . ALA A 1 353 ? -18.971 43.350 -22.690 1.00 25.86 353 ALA A O 1
ATOM 2440 N N . GLY A 1 354 ? -18.261 42.256 -20.850 1.00 22.77 354 GLY A N 1
ATOM 2441 C CA . GLY A 1 354 ? -19.489 41.494 -20.601 1.00 22.77 354 GLY A CA 1
ATOM 2442 C C . GLY A 1 354 ? -19.348 39.982 -20.745 1.00 22.77 354 GLY A C 1
ATOM 2443 O O . GLY A 1 354 ? -19.274 39.464 -21.851 1.00 22.77 354 GLY A O 1
ATOM 2444 N N . GLY A 1 355 ? -19.392 39.273 -19.614 1.00 23.30 355 GLY A N 1
ATOM 2445 C CA . GLY A 1 355 ? -19.527 37.817 -19.602 1.00 23.30 355 GLY A CA 1
ATOM 2446 C C . GLY A 1 355 ? -18.997 37.166 -18.334 1.00 23.30 355 GLY A C 1
ATOM 2447 O O . GLY A 1 355 ? -18.056 36.387 -18.391 1.00 23.30 355 GLY A O 1
ATOM 2448 N N . ALA A 1 356 ? -19.583 37.494 -17.181 1.00 28.53 356 ALA A N 1
ATOM 2449 C CA . ALA A 1 356 ? -19.381 36.738 -15.951 1.00 28.53 356 ALA A CA 1
ATOM 2450 C C . ALA A 1 356 ? -20.018 35.343 -16.095 1.00 28.53 356 ALA A C 1
ATOM 2452 O O . ALA A 1 356 ? -21.173 35.135 -15.737 1.00 28.53 356 ALA A O 1
ATOM 2453 N N . GLY A 1 357 ? -19.262 34.404 -16.654 1.00 23.16 357 GLY A N 1
ATOM 2454 C CA . GLY A 1 357 ? -19.477 32.969 -16.524 1.00 23.16 357 GLY A CA 1
ATOM 2455 C C . GLY A 1 357 ? -18.322 32.425 -15.703 1.00 23.16 357 GLY A C 1
ATOM 2456 O O . GLY A 1 357 ? -17.270 32.122 -16.254 1.00 23.16 357 GLY A O 1
ATOM 2457 N N . GLY A 1 358 ? -18.480 32.405 -14.379 1.00 24.55 358 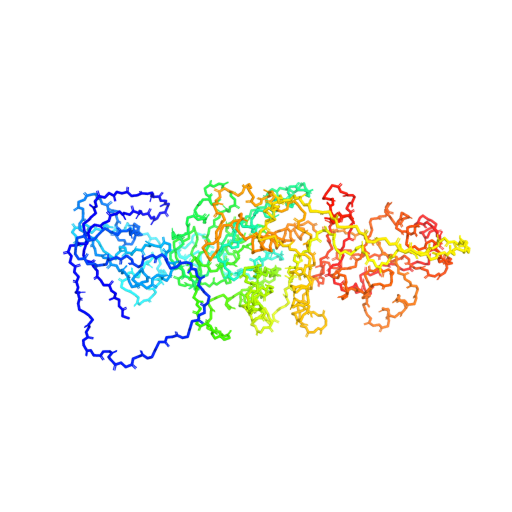GLY A N 1
ATOM 2458 C CA . GLY A 1 358 ? -17.514 31.773 -13.492 1.00 24.55 358 GLY A CA 1
ATOM 2459 C C . GLY A 1 358 ? -17.481 30.282 -13.791 1.00 24.55 358 GLY A C 1
ATOM 2460 O O . GLY A 1 358 ? -18.367 29.549 -13.361 1.00 24.55 358 GLY A O 1
ATOM 2461 N N . ASP A 1 359 ? -16.474 29.857 -14.543 1.00 26.77 359 ASP A N 1
ATOM 2462 C CA . ASP A 1 359 ? -16.060 28.467 -14.584 1.00 26.77 359 ASP A CA 1
ATOM 2463 C C . ASP A 1 359 ? -15.626 28.098 -13.162 1.00 26.77 359 ASP A C 1
ATOM 2465 O O . ASP A 1 359 ? -14.611 28.576 -12.643 1.00 26.77 359 ASP A O 1
ATOM 2469 N N . HIS A 1 360 ? -16.458 27.321 -12.474 1.00 29.30 360 HIS A N 1
ATOM 2470 C CA . HIS A 1 360 ? -16.098 26.687 -11.215 1.00 29.30 360 HIS A CA 1
ATOM 2471 C C . HIS A 1 360 ? -15.103 25.563 -11.523 1.00 29.30 360 HIS A C 1
ATOM 2473 O O . HIS A 1 360 ? -15.416 24.383 -11.386 1.00 29.30 360 HIS A O 1
ATOM 2479 N N . GLY A 1 361 ? -13.894 25.954 -11.940 1.00 31.84 361 GLY A N 1
ATOM 2480 C CA . GLY A 1 361 ? -12.759 25.065 -12.107 1.00 31.84 361 GLY A CA 1
ATOM 2481 C C . GLY A 1 361 ? -12.559 24.266 -10.824 1.00 31.84 361 GLY A C 1
ATOM 2482 O O . GLY A 1 361 ? -12.527 24.824 -9.720 1.00 31.84 361 GLY A O 1
ATOM 2483 N N . VAL A 1 362 ? -12.496 22.947 -10.978 1.00 38.16 362 VAL A N 1
ATOM 2484 C CA . VAL A 1 362 ? -12.366 21.969 -9.897 1.00 38.16 362 VAL A CA 1
ATOM 2485 C C . VAL A 1 362 ? -11.126 22.303 -9.062 1.00 38.16 362 VAL A C 1
ATOM 2487 O O . VAL A 1 362 ? -9.998 21.976 -9.424 1.00 38.16 362 VAL A O 1
ATOM 2490 N N . ARG A 1 363 ? -11.321 22.973 -7.922 1.00 40.19 363 ARG A N 1
ATOM 2491 C CA . ARG A 1 363 ? -10.282 23.121 -6.897 1.00 40.19 363 ARG A CA 1
ATOM 2492 C C . ARG A 1 363 ? -9.977 21.717 -6.361 1.00 40.19 363 ARG A C 1
ATOM 2494 O O . ARG A 1 363 ? -10.882 21.089 -5.828 1.00 40.19 363 ARG A O 1
ATOM 2501 N N . GLY A 1 364 ? -8.740 21.232 -6.518 1.00 51.44 364 GLY A N 1
ATOM 2502 C CA . GLY A 1 364 ? -8.302 19.921 -6.002 1.00 51.44 364 GLY A CA 1
ATOM 2503 C C . GLY A 1 364 ? -7.860 18.883 -7.047 1.00 51.44 364 GLY A C 1
ATOM 2504 O O . GLY A 1 364 ? -7.712 17.709 -6.699 1.00 51.44 364 GLY A O 1
ATOM 2505 N N . ALA A 1 365 ? -7.662 19.278 -8.310 1.00 64.56 365 ALA A N 1
ATOM 2506 C CA . ALA A 1 365 ? -7.094 18.408 -9.342 1.00 64.56 365 ALA A CA 1
ATOM 2507 C C . ALA A 1 365 ? -5.567 18.253 -9.188 1.00 64.56 365 ALA A C 1
ATOM 2509 O O . ALA A 1 365 ? -4.879 19.187 -8.775 1.00 64.56 365 ALA A O 1
ATOM 2510 N N . TYR A 1 366 ? -5.043 17.073 -9.534 1.00 79.38 366 TYR A N 1
ATOM 2511 C CA . TYR A 1 366 ? -3.607 16.861 -9.713 1.00 79.38 366 TYR A CA 1
ATOM 2512 C C . TYR A 1 366 ? -3.187 17.559 -11.013 1.00 79.38 366 TYR A C 1
ATOM 2514 O O . TYR A 1 366 ? -3.386 17.017 -12.099 1.00 79.38 366 TYR A O 1
ATOM 2522 N N . ASP A 1 367 ? -2.731 18.805 -10.899 1.00 84.88 367 ASP A N 1
ATOM 2523 C CA . ASP A 1 367 ? -2.344 19.647 -12.030 1.00 84.88 367 ASP A CA 1
ATOM 2524 C C . ASP A 1 367 ? -0.846 19.534 -12.359 1.00 84.88 367 ASP A C 1
ATOM 2526 O O . ASP A 1 367 ? -0.059 18.938 -11.624 1.00 84.88 367 ASP A O 1
ATOM 2530 N N . GLY A 1 368 ? -0.445 20.140 -13.475 1.00 85.38 368 GLY A N 1
ATOM 2531 C CA . GLY A 1 368 ? 0.938 20.127 -13.944 1.00 85.38 368 GLY A CA 1
ATOM 2532 C C . GLY A 1 368 ? 1.961 20.810 -13.056 1.00 85.38 368 GLY A C 1
ATOM 2533 O O . GLY A 1 368 ? 3.152 20.514 -13.106 1.00 85.38 368 GLY A O 1
ATOM 2534 N N . GLU A 1 369 ? 1.532 21.783 -12.264 1.00 88.00 369 GLU A N 1
ATOM 2535 C CA . GLU A 1 369 ? 2.437 22.444 -11.338 1.00 88.00 369 GLU A CA 1
ATOM 2536 C C . GLU A 1 369 ? 2.681 21.559 -10.116 1.00 88.00 369 GLU A C 1
ATOM 2538 O O . GLU A 1 369 ? 3.835 21.371 -9.735 1.00 88.00 369 GLU A O 1
ATOM 2543 N N . LEU A 1 370 ? 1.630 20.934 -9.583 1.00 88.62 370 LEU A N 1
ATOM 2544 C CA . LEU A 1 370 ? 1.739 19.928 -8.537 1.00 88.62 370 LEU A CA 1
ATOM 2545 C C . LEU A 1 370 ? 2.575 18.732 -9.000 1.00 88.62 370 LEU A C 1
ATOM 2547 O O . LEU A 1 370 ? 3.403 18.247 -8.234 1.00 88.62 370 LEU A O 1
ATOM 2551 N N . GLU A 1 371 ? 2.404 18.284 -10.244 1.00 91.56 371 GLU A N 1
ATOM 2552 C CA . GLU A 1 371 ? 3.235 17.235 -10.837 1.00 91.56 371 GLU A CA 1
ATOM 2553 C C . GLU A 1 371 ? 4.718 17.589 -10.806 1.00 91.56 371 GLU A C 1
ATOM 2555 O O . GLU A 1 371 ? 5.528 16.797 -10.323 1.00 91.56 371 GLU A O 1
ATOM 2560 N N . ARG A 1 372 ? 5.085 18.788 -11.273 1.00 90.69 372 ARG A N 1
ATOM 2561 C CA . ARG A 1 372 ? 6.481 19.249 -11.254 1.00 90.69 372 ARG A CA 1
ATOM 2562 C C . ARG A 1 372 ? 7.026 19.332 -9.831 1.00 90.69 372 ARG A C 1
ATOM 2564 O O . ARG A 1 372 ? 8.135 18.866 -9.586 1.00 90.69 372 ARG A O 1
ATOM 2571 N N . GLU A 1 373 ? 6.257 19.888 -8.892 1.00 91.50 373 GLU A N 1
ATOM 2572 C CA . GLU A 1 373 ? 6.642 19.970 -7.476 1.00 91.50 373 GLU A CA 1
ATOM 2573 C C . GLU A 1 373 ? 6.893 18.576 -6.874 1.00 91.50 373 GLU A C 1
ATOM 2575 O O . GLU A 1 373 ? 7.904 18.355 -6.204 1.00 91.50 373 GLU A O 1
ATOM 2580 N N . VAL A 1 374 ? 5.989 17.623 -7.123 1.00 93.38 374 VAL A N 1
ATOM 2581 C CA . VAL A 1 374 ? 6.097 16.245 -6.624 1.00 93.38 374 VAL A CA 1
ATOM 2582 C C . VAL A 1 374 ? 7.256 15.508 -7.290 1.00 93.38 374 VAL A C 1
ATOM 2584 O O . VAL A 1 374 ? 8.014 14.843 -6.591 1.00 93.38 374 VAL A O 1
ATOM 2587 N N . THR A 1 375 ? 7.422 15.655 -8.604 1.00 93.06 375 THR A N 1
ATOM 2588 C CA . THR A 1 375 ? 8.492 15.022 -9.387 1.00 93.06 375 THR A CA 1
ATOM 2589 C C . THR A 1 375 ? 9.867 15.471 -8.911 1.00 93.06 375 THR A C 1
ATOM 2591 O O . THR A 1 375 ? 10.706 14.630 -8.595 1.00 93.06 375 THR A O 1
ATOM 2594 N N . LEU A 1 376 ? 10.079 16.784 -8.769 1.00 91.69 376 LEU A N 1
ATOM 2595 C CA . LEU A 1 376 ? 11.343 17.332 -8.273 1.00 91.69 376 LEU A CA 1
ATOM 2596 C C . LEU A 1 376 ? 11.649 16.832 -6.856 1.00 91.69 376 LEU A C 1
ATOM 2598 O O . LEU A 1 376 ? 12.743 16.338 -6.597 1.00 91.69 376 LEU A O 1
ATOM 2602 N N . ALA A 1 377 ? 10.670 16.894 -5.950 1.00 93.19 377 ALA A N 1
ATOM 2603 C CA . ALA A 1 377 ? 10.863 16.462 -4.568 1.00 93.19 377 ALA A CA 1
ATOM 2604 C C . ALA A 1 377 ? 11.058 14.939 -4.430 1.00 93.19 377 ALA A C 1
ATOM 2606 O O . ALA A 1 377 ? 11.761 14.486 -3.528 1.00 93.19 377 ALA A O 1
ATOM 2607 N N . ALA A 1 378 ? 10.440 14.136 -5.301 1.00 94.88 378 ALA A N 1
ATOM 2608 C CA . ALA A 1 378 ? 10.654 12.692 -5.352 1.00 94.88 378 ALA A CA 1
ATOM 2609 C C . ALA A 1 378 ? 12.023 12.333 -5.953 1.00 94.88 378 ALA A C 1
ATOM 2611 O O . ALA A 1 378 ? 12.622 11.343 -5.531 1.00 94.88 378 ALA A O 1
ATOM 2612 N N . GLY A 1 379 ? 12.546 13.150 -6.873 1.00 93.50 379 GLY A N 1
ATOM 2613 C CA . GLY A 1 379 ? 13.897 13.015 -7.423 1.00 93.50 379 GLY A CA 1
ATOM 2614 C C . GLY A 1 379 ? 14.982 13.012 -6.341 1.00 93.50 379 GLY A C 1
ATOM 2615 O O . GLY A 1 379 ? 15.871 12.167 -6.379 1.00 93.50 379 GLY A O 1
ATOM 2616 N N . ASP A 1 380 ? 14.847 13.845 -5.304 1.00 94.81 380 ASP A N 1
ATOM 2617 C CA . ASP A 1 380 ? 15.775 13.873 -4.157 1.00 94.81 380 ASP A CA 1
ATOM 2618 C C . ASP A 1 380 ? 15.803 12.557 -3.352 1.00 94.81 380 ASP A C 1
ATOM 2620 O O . ASP A 1 380 ? 16.763 12.275 -2.632 1.00 94.81 380 ASP A O 1
ATOM 2624 N N . LEU A 1 381 ? 14.746 11.743 -3.444 1.00 95.75 381 LEU A N 1
ATOM 2625 C CA . LEU A 1 381 ? 14.668 10.429 -2.797 1.00 95.75 381 LEU A CA 1
ATOM 2626 C C . LEU A 1 381 ? 15.321 9.331 -3.646 1.00 95.75 381 LEU A C 1
ATOM 2628 O O . LEU A 1 381 ? 15.692 8.276 -3.119 1.00 95.75 381 LEU A O 1
ATOM 2632 N N . CYS A 1 382 ? 15.467 9.572 -4.945 1.00 95.38 382 CYS A N 1
ATOM 2633 C CA . CYS A 1 382 ? 15.847 8.570 -5.925 1.00 95.38 382 CYS A CA 1
ATOM 2634 C C . CYS A 1 382 ? 17.292 8.739 -6.395 1.00 95.38 382 CYS A C 1
ATOM 2636 O O . CYS A 1 382 ? 17.895 9.806 -6.266 1.00 95.38 382 CYS A O 1
ATOM 2638 N N . THR A 1 383 ? 17.871 7.674 -6.940 1.00 87.44 383 THR A N 1
ATOM 2639 C CA . THR A 1 383 ? 19.207 7.733 -7.541 1.00 87.44 383 THR A CA 1
ATOM 2640 C C . THR A 1 383 ? 19.253 8.773 -8.669 1.00 87.44 383 THR A C 1
ATOM 2642 O O . THR A 1 383 ? 18.299 8.855 -9.443 1.00 87.44 383 THR A O 1
ATOM 2645 N N . PRO A 1 384 ? 20.351 9.539 -8.806 1.00 85.12 384 PRO A N 1
ATOM 2646 C CA . PRO A 1 384 ? 21.627 9.370 -8.101 1.00 85.12 384 PRO A CA 1
ATOM 2647 C C . PRO A 1 384 ? 21.738 10.112 -6.754 1.00 85.12 384 PRO A C 1
ATOM 2649 O O . PRO A 1 384 ? 22.763 9.985 -6.091 1.00 85.12 384 PRO A O 1
ATOM 2652 N N . ILE A 1 385 ? 20.737 10.907 -6.352 1.00 86.81 385 ILE A N 1
ATOM 2653 C CA . ILE A 1 385 ? 20.799 11.737 -5.132 1.00 86.81 385 ILE A CA 1
ATOM 2654 C C . ILE A 1 385 ? 20.492 10.899 -3.889 1.00 86.81 385 ILE A C 1
ATOM 2656 O O . ILE A 1 385 ? 21.254 10.883 -2.920 1.00 86.81 385 ILE A O 1
ATOM 2660 N N . GLY A 1 386 ? 19.350 10.220 -3.919 1.00 92.19 386 GLY A N 1
ATOM 2661 C CA . GLY A 1 386 ? 18.930 9.258 -2.919 1.00 92.19 386 GLY A CA 1
ATOM 2662 C C . GLY A 1 386 ? 19.257 7.825 -3.334 1.00 92.19 386 GLY A C 1
ATOM 2663 O O . GLY A 1 386 ? 20.139 7.567 -4.150 1.00 92.19 386 GLY A O 1
ATOM 2664 N N . ARG A 1 387 ? 18.537 6.872 -2.742 1.00 94.69 387 ARG A N 1
ATOM 2665 C CA . ARG A 1 387 ? 18.769 5.428 -2.939 1.00 94.69 387 ARG A CA 1
ATOM 2666 C C . ARG A 1 387 ? 17.639 4.718 -3.669 1.00 94.69 387 ARG A C 1
ATOM 2668 O O . ARG A 1 387 ? 17.785 3.558 -4.029 1.00 94.69 387 ARG A O 1
ATOM 2675 N N . 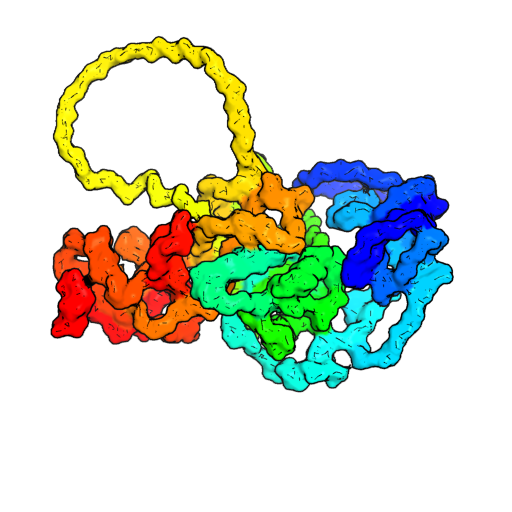HIS A 1 388 ? 16.486 5.365 -3.780 1.00 96.81 388 HIS A N 1
ATOM 2676 C CA . HIS A 1 388 ? 15.293 4.721 -4.298 1.00 96.81 388 HIS A CA 1
ATOM 2677 C C . HIS A 1 388 ? 15.251 4.755 -5.822 1.00 96.81 388 HIS A C 1
ATOM 2679 O O . HIS A 1 388 ? 15.996 5.494 -6.470 1.00 96.81 388 HIS A O 1
ATOM 2685 N N . ARG A 1 389 ? 14.350 3.960 -6.388 1.00 95.62 389 ARG A N 1
ATOM 2686 C CA . ARG A 1 389 ? 14.085 3.954 -7.817 1.00 95.62 389 ARG A CA 1
ATOM 2687 C C . ARG A 1 389 ? 12.933 4.898 -8.122 1.00 95.62 389 ARG A C 1
ATOM 2689 O O . ARG A 1 389 ? 11.873 4.794 -7.510 1.00 95.62 389 ARG A O 1
ATOM 2696 N N . PHE A 1 390 ? 13.142 5.802 -9.069 1.00 96.44 390 PHE A N 1
ATOM 2697 C CA . PHE A 1 390 ? 12.104 6.709 -9.541 1.00 96.44 390 PHE A CA 1
ATOM 2698 C C . PHE A 1 390 ? 11.170 5.963 -10.503 1.00 96.44 390 PHE A C 1
ATOM 2700 O O . PHE A 1 390 ? 11.635 5.424 -11.504 1.00 96.44 390 PHE A O 1
ATOM 2707 N N . VAL A 1 391 ? 9.869 5.910 -10.204 1.00 97.38 391 VAL A N 1
ATOM 2708 C CA . VAL A 1 391 ? 8.877 5.186 -11.015 1.00 97.38 391 VAL A CA 1
ATOM 2709 C C . VAL A 1 391 ? 7.744 6.138 -11.409 1.00 97.38 391 VAL A C 1
ATOM 2711 O O . VAL A 1 391 ? 6.807 6.316 -10.625 1.00 97.38 391 VAL A O 1
ATOM 2714 N N . PRO A 1 392 ? 7.789 6.764 -12.599 1.00 95.94 392 PRO A N 1
ATOM 2715 C CA . PRO A 1 392 ? 6.680 7.576 -13.085 1.00 95.94 392 PRO A CA 1
ATOM 2716 C C . PRO A 1 392 ? 5.486 6.687 -13.440 1.00 95.94 392 PRO A C 1
ATOM 2718 O O . PRO A 1 392 ? 5.638 5.646 -14.080 1.00 95.94 392 PRO A O 1
ATOM 2721 N N . VAL A 1 393 ? 4.285 7.103 -13.040 1.00 96.44 393 VAL A N 1
ATOM 2722 C CA . VAL A 1 393 ? 3.042 6.379 -13.318 1.00 96.44 393 VAL A CA 1
ATOM 2723 C C . VAL A 1 393 ? 1.951 7.351 -13.743 1.00 96.44 393 VAL A C 1
ATOM 2725 O O . VAL A 1 393 ? 1.471 8.158 -12.945 1.00 96.44 393 VAL A O 1
ATOM 2728 N N . ALA A 1 394 ? 1.506 7.208 -14.991 1.00 94.06 394 ALA A N 1
ATOM 2729 C CA . ALA A 1 394 ? 0.419 8.005 -15.544 1.00 94.06 394 ALA A CA 1
ATOM 2730 C C . ALA A 1 394 ? -0.870 7.846 -14.726 1.00 94.06 394 ALA A C 1
ATOM 2732 O O . ALA A 1 394 ? -1.226 6.737 -14.319 1.00 94.06 394 ALA A O 1
ATOM 2733 N N . LEU A 1 395 ? -1.608 8.941 -14.539 1.00 94.62 395 LEU A N 1
ATOM 2734 C CA . LEU A 1 395 ? -2.874 8.961 -13.796 1.00 94.62 395 LEU A CA 1
ATOM 2735 C C . LEU A 1 395 ? -4.118 8.638 -14.639 1.00 94.62 395 LEU A C 1
ATOM 2737 O O . LEU A 1 395 ? -5.215 8.499 -14.091 1.00 94.62 395 LEU A O 1
ATOM 2741 N N . THR A 1 396 ? -3.974 8.499 -15.959 1.00 92.62 396 THR A N 1
ATOM 2742 C CA . THR A 1 396 ? -5.081 8.253 -16.899 1.00 92.62 396 THR A CA 1
ATOM 2743 C C . THR A 1 396 ? -5.961 7.088 -16.442 1.00 92.62 396 THR A C 1
ATOM 2745 O O . THR A 1 396 ? -5.465 5.989 -16.178 1.00 92.62 396 THR A O 1
ATOM 2748 N N . GLY A 1 397 ? -7.271 7.329 -16.332 1.00 92.75 397 GLY A N 1
ATOM 2749 C CA . GLY A 1 397 ? -8.275 6.338 -15.924 1.00 92.75 397 GLY A CA 1
ATOM 2750 C C . GLY A 1 397 ? -8.377 6.069 -14.415 1.00 92.75 397 GLY A C 1
ATOM 2751 O O . GLY A 1 397 ? -9.394 5.543 -13.969 1.00 92.75 397 GLY A O 1
ATOM 2752 N N . LEU A 1 398 ? -7.400 6.480 -13.594 1.00 95.56 398 LEU A N 1
ATOM 2753 C CA . LEU A 1 398 ? -7.405 6.165 -12.156 1.00 95.56 398 LEU A CA 1
ATOM 2754 C C . LEU A 1 398 ? -8.508 6.887 -11.383 1.00 95.56 398 LEU A C 1
ATOM 2756 O O . LEU A 1 398 ? -9.003 6.361 -10.391 1.00 95.56 398 LEU A O 1
ATOM 2760 N N . ARG A 1 399 ? -8.937 8.068 -11.839 1.00 95.00 399 ARG A N 1
ATOM 2761 C CA . ARG A 1 399 ? -10.066 8.777 -11.224 1.00 95.00 399 ARG A CA 1
ATOM 2762 C C . ARG A 1 399 ? -11.356 7.953 -11.278 1.00 95.00 399 ARG A C 1
ATOM 2764 O O . ARG A 1 399 ? -12.028 7.859 -10.259 1.00 95.00 399 ARG A O 1
ATOM 2771 N N . ALA A 1 400 ? -11.657 7.337 -12.421 1.00 94.62 400 ALA A N 1
ATOM 2772 C CA . ALA A 1 400 ? -12.832 6.479 -12.573 1.00 94.62 400 ALA A CA 1
ATOM 2773 C C . ALA A 1 400 ? -12.720 5.231 -11.681 1.00 94.62 400 ALA A C 1
ATOM 2775 O O . ALA A 1 400 ? -13.645 4.913 -10.944 1.00 94.62 400 ALA A O 1
ATOM 2776 N N . ALA A 1 401 ? -11.541 4.599 -11.634 1.00 96.44 401 ALA A N 1
ATOM 2777 C CA . ALA A 1 401 ? -11.300 3.460 -10.746 1.00 96.44 401 ALA A CA 1
ATOM 2778 C C . ALA A 1 401 ? -11.518 3.796 -9.256 1.00 96.44 401 ALA A C 1
ATOM 2780 O O . ALA A 1 401 ? -11.995 2.963 -8.487 1.00 96.44 401 ALA A O 1
ATOM 2781 N N . LEU A 1 402 ? -11.172 5.017 -8.835 1.00 97.75 402 LEU A N 1
ATOM 2782 C CA . LEU A 1 402 ? -11.419 5.500 -7.473 1.00 97.75 402 LEU A CA 1
ATOM 2783 C C . LEU A 1 402 ? -12.911 5.720 -7.187 1.00 97.75 402 LEU A C 1
ATOM 2785 O O . LEU A 1 402 ? -13.344 5.515 -6.053 1.00 97.75 402 LEU A O 1
ATOM 2789 N N . GLU A 1 403 ? -13.684 6.139 -8.188 1.00 96.50 403 GLU A N 1
ATOM 2790 C CA . GLU A 1 403 ? -15.137 6.322 -8.082 1.00 96.50 403 GLU A CA 1
ATOM 2791 C C . GLU A 1 403 ? -15.874 4.981 -7.943 1.00 96.50 403 GLU A C 1
ATOM 2793 O O . GLU A 1 403 ? -16.882 4.921 -7.242 1.00 96.50 403 GLU A O 1
ATOM 2798 N N . ASP A 1 404 ? -15.305 3.898 -8.482 1.00 96.00 404 ASP A N 1
ATOM 2799 C CA . ASP A 1 404 ? -15.806 2.522 -8.337 1.00 96.00 404 ASP A CA 1
ATOM 2800 C C . ASP A 1 404 ? -15.484 1.878 -6.971 1.00 96.00 404 ASP A C 1
ATOM 2802 O O . ASP A 1 404 ? -15.811 0.711 -6.731 1.00 96.00 404 ASP A O 1
ATOM 2806 N N . SER A 1 405 ? -14.825 2.598 -6.054 1.00 97.62 405 SER A N 1
ATOM 2807 C CA . SER A 1 405 ? -14.501 2.061 -4.729 1.00 97.62 405 SER A CA 1
ATOM 2808 C C . SER A 1 405 ? -15.774 1.710 -3.938 1.00 97.62 405 SER A C 1
ATOM 2810 O O . SER A 1 405 ? -16.656 2.558 -3.789 1.00 97.62 405 SER A O 1
ATOM 2812 N N . PRO A 1 406 ? -15.873 0.507 -3.332 1.00 97.38 406 PRO A N 1
ATOM 2813 C CA . PRO A 1 406 ? -17.048 0.094 -2.561 1.00 97.38 406 PRO A CA 1
ATOM 2814 C C . PRO A 1 406 ? -17.141 0.823 -1.215 1.00 97.38 406 PRO A C 1
ATOM 2816 O O . PRO A 1 406 ? -18.117 0.677 -0.482 1.00 97.38 406 PRO A O 1
ATOM 2819 N N . VAL A 1 407 ? -16.111 1.593 -0.860 1.00 97.00 407 VAL A N 1
ATOM 2820 C CA . VAL A 1 407 ? -16.033 2.355 0.380 1.00 97.00 407 VAL A CA 1
ATOM 2821 C C . VAL A 1 407 ? -15.744 3.816 0.076 1.00 97.00 407 VAL A C 1
ATOM 2823 O O . VAL A 1 407 ? -15.033 4.164 -0.862 1.00 97.00 407 VAL A O 1
ATOM 2826 N N . ARG A 1 408 ? -16.273 4.706 0.917 1.00 94.50 408 ARG A N 1
ATOM 2827 C CA . ARG A 1 408 ? -16.042 6.141 0.763 1.00 94.50 408 ARG A CA 1
ATOM 2828 C C . ARG A 1 408 ? -14.557 6.472 0.937 1.00 94.50 408 ARG A C 1
ATOM 2830 O O . ARG A 1 408 ? -13.981 6.224 1.996 1.00 94.50 408 ARG A O 1
ATOM 2837 N N . LEU A 1 409 ? -13.993 7.159 -0.050 1.00 95.00 409 LEU A N 1
ATOM 2838 C CA . LEU A 1 409 ? -12.671 7.773 0.036 1.00 95.00 409 LEU A CA 1
ATOM 2839 C C . LEU A 1 409 ? -12.745 9.082 0.828 1.00 95.00 409 LEU A C 1
ATOM 2841 O O . LEU A 1 409 ? -13.489 10.002 0.476 1.00 95.00 409 LEU A O 1
ATOM 2845 N N . SER A 1 410 ? -11.994 9.152 1.925 1.00 91.31 410 SER A N 1
ATOM 2846 C CA . SER A 1 410 ? -11.869 10.350 2.753 1.00 91.31 410 SER A CA 1
ATOM 2847 C C . SER A 1 410 ? -10.512 10.385 3.448 1.00 91.31 410 SER A C 1
ATOM 2849 O O . SER A 1 410 ? -10.046 9.374 3.977 1.00 91.31 410 SER A O 1
ATOM 2851 N N . THR A 1 411 ? -9.872 11.551 3.454 1.00 87.50 411 THR A N 1
ATOM 2852 C CA . THR A 1 411 ? -8.594 11.789 4.121 1.00 87.50 411 THR A CA 1
ATOM 2853 C C . THR A 1 411 ? -8.534 13.206 4.668 1.00 87.50 411 THR A C 1
ATOM 2855 O O . THR A 1 411 ? -8.923 14.158 4.001 1.00 87.50 411 THR A O 1
ATOM 2858 N N . MET A 1 412 ? -8.077 13.361 5.915 1.00 80.38 412 MET A N 1
ATOM 2859 C CA . MET A 1 412 ? -7.956 14.671 6.580 1.00 80.38 412 MET A CA 1
ATOM 2860 C C . MET A 1 412 ? -9.236 15.535 6.491 1.00 80.38 412 MET A C 1
ATOM 2862 O O . MET A 1 412 ? -9.167 16.756 6.375 1.00 80.38 412 MET A O 1
ATOM 2866 N N . GLY A 1 413 ? -10.408 14.890 6.524 1.00 80.81 413 GLY A N 1
ATOM 2867 C CA . GLY A 1 413 ? -11.714 15.549 6.423 1.00 80.81 413 GLY A CA 1
ATOM 2868 C C . GLY A 1 413 ? -12.184 15.872 5.002 1.00 80.81 413 GLY A C 1
ATOM 2869 O O . GLY A 1 413 ? -13.281 16.400 4.869 1.00 80.81 413 GLY A O 1
ATOM 2870 N N . ARG A 1 414 ? -11.404 15.536 3.967 1.00 87.19 414 ARG A N 1
ATOM 2871 C CA . ARG A 1 414 ? -11.717 15.782 2.553 1.00 87.19 414 ARG A CA 1
ATOM 2872 C C . ARG A 1 414 ? -12.002 14.484 1.802 1.00 87.19 414 ARG A C 1
ATOM 2874 O O . ARG A 1 414 ? -11.301 13.493 1.992 1.00 87.19 414 ARG A O 1
ATOM 2881 N N . GLY A 1 415 ? -13.023 14.480 0.954 1.00 90.88 415 GLY A N 1
ATOM 2882 C CA . GLY A 1 415 ? -13.352 13.386 0.040 1.00 90.88 415 GLY A CA 1
ATOM 2883 C C . GLY A 1 415 ? -12.710 13.526 -1.343 1.00 90.88 415 GLY A C 1
ATOM 2884 O O . GLY A 1 415 ? -12.108 14.547 -1.665 1.00 90.88 415 GLY A O 1
ATOM 2885 N N . LEU A 1 416 ? -12.902 12.507 -2.189 1.00 90.62 416 LEU A N 1
ATOM 2886 C CA . LEU A 1 416 ? -12.364 12.458 -3.561 1.00 90.62 416 LEU A CA 1
ATOM 2887 C C . LEU A 1 416 ? -12.734 13.685 -4.415 1.00 90.62 416 LEU A C 1
ATOM 2889 O O . LEU A 1 416 ? -11.914 14.163 -5.194 1.00 90.62 416 LEU A O 1
ATOM 2893 N N . GLY A 1 417 ? -13.963 14.191 -4.277 1.00 87.75 417 GLY A N 1
ATOM 2894 C CA . GLY A 1 417 ? -14.428 15.368 -5.018 1.00 87.75 417 GLY A CA 1
ATOM 2895 C C . GLY A 1 417 ? -13.821 16.693 -4.545 1.00 87.75 417 GLY A C 1
ATOM 2896 O O . GLY A 1 417 ? -13.864 17.663 -5.291 1.00 87.75 417 GLY A O 1
ATOM 2897 N N . GLU A 1 418 ? -13.264 16.737 -3.331 1.00 87.38 418 GLU A N 1
ATOM 2898 C CA . GLU A 1 418 ? -12.677 17.944 -2.732 1.00 87.38 418 GLU A CA 1
ATOM 2899 C C . GLU A 1 418 ? -11.154 18.013 -2.936 1.00 87.38 418 GLU A C 1
ATOM 2901 O O . GLU A 1 418 ? -10.605 19.098 -3.099 1.00 87.38 418 GLU A O 1
ATOM 2906 N N . ASP A 1 419 ? -10.461 16.870 -2.899 1.00 87.31 419 ASP A N 1
ATOM 2907 C CA . ASP A 1 419 ? -9.009 16.766 -3.104 1.00 87.31 419 ASP A CA 1
ATOM 2908 C C . ASP A 1 419 ? -8.676 15.359 -3.619 1.00 87.31 419 ASP A C 1
ATOM 2910 O O . ASP A 1 419 ? -8.632 14.395 -2.851 1.00 87.31 419 ASP A O 1
ATOM 2914 N N . ALA A 1 420 ? -8.485 15.220 -4.934 1.00 91.00 420 ALA A N 1
ATOM 2915 C CA . ALA A 1 420 ? -8.257 13.916 -5.557 1.00 91.00 420 ALA A CA 1
ATOM 2916 C C . ALA A 1 420 ? -6.793 13.459 -5.457 1.00 91.00 420 ALA A C 1
ATOM 2918 O O . ALA A 1 420 ? -6.516 12.260 -5.478 1.00 91.00 420 ALA A O 1
ATOM 2919 N N . SER A 1 421 ? -5.863 14.403 -5.319 1.00 91.88 421 SER A N 1
ATOM 2920 C CA . SER A 1 421 ? -4.413 14.192 -5.346 1.00 91.88 421 SER A CA 1
ATOM 2921 C C . SER A 1 421 ? -3.890 13.090 -4.412 1.00 91.88 421 SER A C 1
ATOM 2923 O O . SER A 1 421 ? -3.160 12.225 -4.902 1.00 91.88 421 SER A O 1
ATOM 2925 N N . PRO A 1 422 ? -4.251 13.031 -3.111 1.00 93.00 422 PRO A N 1
ATOM 2926 C CA . PRO A 1 422 ? -3.776 11.957 -2.235 1.00 93.00 422 PRO A CA 1
ATOM 2927 C C . PRO A 1 422 ? -4.267 10.572 -2.675 1.00 93.00 422 PRO A C 1
ATOM 2929 O O . PRO A 1 422 ? -3.543 9.588 -2.537 1.00 93.00 422 PRO A O 1
ATOM 2932 N N . PHE A 1 423 ? -5.486 10.483 -3.214 1.00 96.06 423 PHE A N 1
ATOM 2933 C CA . PHE A 1 423 ? -6.062 9.218 -3.668 1.00 96.06 423 PHE A CA 1
ATOM 2934 C C . PHE A 1 423 ? -5.480 8.785 -5.016 1.00 96.06 423 PHE A C 1
ATOM 2936 O O . PHE A 1 423 ? -5.207 7.606 -5.206 1.00 96.06 423 PHE A O 1
ATOM 2943 N N . LEU A 1 424 ? -5.232 9.725 -5.931 1.00 96.75 424 LEU A N 1
ATOM 2944 C CA . LEU A 1 424 ? -4.593 9.450 -7.219 1.00 96.75 424 LEU A CA 1
ATOM 2945 C C . LEU A 1 424 ? -3.149 8.966 -7.043 1.00 96.75 424 LEU A C 1
ATOM 2947 O O . LEU A 1 424 ? -2.768 7.977 -7.662 1.00 96.75 424 LEU A O 1
ATOM 2951 N N . ALA A 1 425 ? -2.376 9.594 -6.150 1.00 97.06 425 ALA A N 1
ATOM 2952 C CA . ALA A 1 425 ? -1.023 9.143 -5.820 1.00 97.06 425 ALA A CA 1
ATOM 2953 C C . ALA A 1 425 ? -1.015 7.712 -5.247 1.00 97.06 425 ALA A C 1
ATOM 2955 O O . ALA A 1 425 ? -0.217 6.873 -5.661 1.00 97.06 425 ALA A O 1
ATOM 2956 N N . ALA A 1 426 ? -1.950 7.409 -4.344 1.00 98.44 426 ALA A N 1
ATOM 2957 C CA . ALA A 1 426 ? -2.120 6.072 -3.783 1.00 98.44 426 ALA A CA 1
ATOM 2958 C C . ALA A 1 426 ? -2.564 5.038 -4.840 1.00 98.44 426 ALA A C 1
ATOM 2960 O O . ALA A 1 426 ? -2.029 3.932 -4.894 1.00 98.44 426 ALA A O 1
ATOM 2961 N N . ALA A 1 427 ? -3.491 5.397 -5.732 1.00 98.62 427 ALA A N 1
ATOM 2962 C CA . ALA A 1 427 ? -3.912 4.530 -6.833 1.00 98.62 427 ALA A CA 1
ATOM 2963 C C . ALA A 1 427 ? -2.783 4.257 -7.833 1.00 98.62 427 ALA A C 1
ATOM 2965 O O . ALA A 1 427 ? -2.669 3.136 -8.324 1.00 98.62 427 ALA A O 1
ATOM 2966 N N . ALA A 1 428 ? -1.919 5.240 -8.100 1.00 98.50 428 ALA A N 1
ATOM 2967 C CA . ALA A 1 428 ? -0.744 5.055 -8.944 1.00 98.50 428 ALA A CA 1
ATOM 2968 C C . ALA A 1 428 ? 0.192 3.975 -8.372 1.00 98.50 428 ALA A C 1
ATOM 2970 O O . ALA A 1 428 ? 0.668 3.120 -9.118 1.00 98.50 428 ALA A O 1
ATOM 2971 N N . ALA A 1 429 ? 0.381 3.941 -7.047 1.00 98.81 429 ALA A N 1
ATOM 2972 C CA . ALA A 1 429 ? 1.150 2.885 -6.387 1.00 98.81 429 ALA A CA 1
ATOM 2973 C C . ALA A 1 429 ? 0.507 1.497 -6.549 1.00 98.81 429 ALA A C 1
ATOM 2975 O O . ALA A 1 429 ? 1.205 0.516 -6.806 1.00 98.81 429 ALA A O 1
ATOM 2976 N N . GLY A 1 430 ? -0.825 1.421 -6.484 1.00 98.75 430 GLY A N 1
ATOM 2977 C CA . GLY A 1 430 ? -1.575 0.207 -6.816 1.00 98.75 430 GLY A CA 1
ATOM 2978 C C . GLY A 1 430 ? -1.381 -0.243 -8.265 1.00 98.75 430 GLY A C 1
ATOM 2979 O O . GLY A 1 430 ? -1.091 -1.409 -8.519 1.00 98.75 430 GLY A O 1
ATOM 2980 N N . ARG A 1 431 ? -1.479 0.687 -9.222 1.00 98.38 431 ARG A N 1
ATOM 2981 C CA . ARG A 1 431 ? -1.224 0.430 -10.648 1.00 98.38 431 ARG A CA 1
ATOM 2982 C C . ARG A 1 431 ? 0.188 -0.112 -10.876 1.00 98.38 431 ARG A C 1
ATOM 2984 O O . ARG A 1 431 ? 0.350 -1.101 -11.586 1.00 98.38 431 ARG A O 1
ATOM 2991 N N . TRP A 1 432 ? 1.200 0.486 -10.249 1.00 98.62 432 TRP A N 1
ATOM 2992 C CA . TRP A 1 432 ? 2.568 -0.029 -10.328 1.00 98.62 432 TRP A CA 1
ATOM 2993 C C . TRP A 1 432 ? 2.672 -1.458 -9.794 1.00 98.62 432 TRP A C 1
ATOM 2995 O O . TRP A 1 432 ? 3.216 -2.324 -10.476 1.00 98.62 432 TRP A O 1
ATOM 3005 N N . ALA A 1 433 ? 2.079 -1.727 -8.627 1.00 98.56 433 ALA A N 1
ATOM 3006 C CA . ALA A 1 433 ? 2.063 -3.062 -8.037 1.00 98.56 433 ALA A CA 1
ATOM 3007 C C . ALA A 1 433 ? 1.453 -4.120 -8.979 1.00 98.56 433 ALA A C 1
ATOM 3009 O O . ALA A 1 433 ? 1.983 -5.223 -9.066 1.00 98.56 433 ALA A O 1
ATOM 3010 N N . ALA A 1 434 ? 0.407 -3.786 -9.746 1.00 98.31 434 ALA A N 1
ATOM 3011 C CA . ALA A 1 434 ? -0.177 -4.704 -10.732 1.00 98.31 434 ALA A CA 1
ATOM 3012 C C . ALA A 1 434 ? 0.780 -5.003 -11.893 1.00 98.31 434 ALA A C 1
ATOM 3014 O O . ALA A 1 434 ? 0.894 -6.148 -12.322 1.00 98.31 434 ALA A O 1
ATOM 3015 N N . ARG A 1 435 ? 1.490 -3.987 -12.395 1.00 97.44 435 ARG A N 1
ATOM 3016 C CA . ARG A 1 435 ? 2.439 -4.148 -13.509 1.00 97.44 435 ARG A CA 1
ATOM 3017 C C . ARG A 1 435 ? 3.578 -5.083 -13.142 1.00 97.44 435 ARG A C 1
ATOM 3019 O O . ARG A 1 435 ? 3.961 -5.934 -13.936 1.00 97.44 435 ARG A O 1
ATOM 3026 N N . ILE A 1 436 ? 4.083 -4.974 -11.918 1.00 96.25 436 ILE A N 1
ATOM 3027 C CA . ILE A 1 436 ? 5.185 -5.817 -11.458 1.00 96.25 436 ILE A CA 1
ATOM 3028 C C . ILE A 1 436 ? 4.775 -7.257 -11.107 1.00 96.25 436 ILE A C 1
ATOM 3030 O O . ILE A 1 436 ? 5.667 -8.094 -10.975 1.00 96.25 436 ILE A O 1
ATOM 3034 N N . LEU A 1 437 ? 3.471 -7.563 -11.011 1.00 95.75 437 LEU A N 1
ATOM 3035 C CA . LEU A 1 437 ? 2.957 -8.944 -10.973 1.00 95.75 437 LEU A CA 1
ATOM 3036 C C . LEU A 1 437 ? 3.019 -9.635 -12.341 1.00 95.75 437 LEU A C 1
ATOM 3038 O O . LEU A 1 437 ? 3.048 -10.862 -12.404 1.00 95.75 437 LEU A O 1
ATOM 3042 N N . ALA A 1 438 ? 3.060 -8.863 -13.428 1.00 92.62 438 ALA A N 1
ATOM 3043 C CA . ALA A 1 438 ? 3.151 -9.362 -14.796 1.00 92.62 438 ALA A CA 1
ATOM 3044 C C . ALA A 1 438 ? 4.413 -8.832 -15.495 1.00 92.62 438 ALA A C 1
ATOM 3046 O O . ALA A 1 438 ? 4.314 -8.088 -16.476 1.00 92.62 438 ALA A O 1
ATOM 3047 N N . PRO A 1 439 ? 5.615 -9.181 -14.994 1.00 94.12 439 PRO A N 1
ATOM 3048 C CA . PRO A 1 439 ? 6.850 -8.746 -15.620 1.00 94.12 439 PRO A CA 1
ATOM 3049 C C . PRO A 1 439 ? 6.993 -9.363 -17.014 1.00 94.12 439 PRO A C 1
ATOM 3051 O O . PRO A 1 439 ? 6.597 -10.507 -17.253 1.00 94.12 439 PRO A O 1
ATOM 3054 N N . VAL A 1 440 ? 7.617 -8.619 -17.919 1.00 96.19 440 VAL A N 1
ATOM 3055 C CA . VAL A 1 440 ? 8.075 -9.133 -19.210 1.00 96.19 440 VAL A CA 1
ATOM 3056 C C . VAL A 1 440 ? 9.180 -10.163 -18.970 1.00 96.19 440 VAL A C 1
ATOM 3058 O O . VAL A 1 440 ? 10.026 -9.992 -18.094 1.00 96.19 440 VAL A O 1
ATOM 3061 N N . ARG A 1 441 ? 9.148 -11.251 -19.742 1.00 94.69 441 ARG A N 1
ATOM 3062 C CA . ARG A 1 441 ? 10.066 -12.397 -19.665 1.00 94.69 441 ARG A CA 1
ATOM 3063 C C . ARG A 1 441 ? 10.675 -12.662 -21.040 1.00 94.69 441 ARG A C 1
ATOM 3065 O O . ARG A 1 441 ? 10.063 -12.318 -22.052 1.00 94.69 441 ARG A O 1
ATOM 3072 N N . GLY A 1 442 ? 11.844 -13.299 -21.092 1.00 96.56 442 GLY A N 1
ATOM 3073 C CA . GLY A 1 442 ? 12.553 -13.558 -22.344 1.00 96.56 442 GLY A CA 1
ATOM 3074 C C . GLY A 1 442 ? 13.173 -12.307 -22.977 1.00 96.56 442 GLY A C 1
ATOM 3075 O O . GLY A 1 442 ? 13.668 -11.425 -22.285 1.00 96.56 442 GLY A O 1
ATOM 3076 N N . THR A 1 443 ? 13.198 -12.251 -24.310 1.00 97.81 443 THR A N 1
ATOM 3077 C CA . THR A 1 443 ? 13.941 -11.220 -25.050 1.00 97.81 443 THR A CA 1
ATOM 3078 C C . THR A 1 443 ? 13.131 -9.937 -25.254 1.00 97.81 443 THR A C 1
ATOM 3080 O O . THR A 1 443 ? 12.030 -9.973 -25.804 1.00 97.81 443 THR A O 1
ATOM 3083 N N . VAL A 1 444 ? 13.743 -8.795 -24.932 1.00 98.44 444 VAL A N 1
ATOM 3084 C CA . VAL A 1 444 ? 13.315 -7.455 -25.364 1.00 98.44 444 VAL A CA 1
ATOM 3085 C C . VAL A 1 444 ? 14.447 -6.751 -26.109 1.00 98.44 444 VAL A C 1
ATOM 3087 O O . VAL A 1 444 ? 15.614 -7.113 -25.983 1.00 98.44 444 VAL A O 1
ATOM 3090 N N . TRP A 1 445 ? 14.109 -5.747 -26.907 1.00 98.50 445 TRP A N 1
ATOM 3091 C CA . TRP A 1 445 ? 15.047 -5.033 -27.767 1.00 98.50 445 TRP A CA 1
ATOM 3092 C C . TRP A 1 445 ? 15.137 -3.562 -27.394 1.00 98.50 445 TRP A C 1
ATOM 3094 O O . TRP A 1 445 ? 14.122 -2.932 -27.118 1.00 98.50 445 TRP A O 1
ATOM 3104 N N . HIS A 1 446 ? 16.339 -2.999 -27.450 1.00 97.88 446 HIS A N 1
ATOM 3105 C CA . HIS A 1 446 ? 16.566 -1.563 -27.316 1.00 97.88 446 HIS A CA 1
ATOM 3106 C C . HIS A 1 446 ? 17.486 -1.068 -28.435 1.00 97.88 446 HIS A C 1
ATOM 3108 O O . HIS A 1 446 ? 18.482 -1.717 -28.752 1.00 97.88 446 HIS A O 1
ATOM 3114 N N . LEU A 1 447 ? 17.167 0.083 -29.031 1.00 96.19 447 LEU A N 1
ATOM 3115 C CA . LEU A 1 447 ? 18.047 0.754 -29.987 1.00 96.19 447 LEU A CA 1
ATOM 3116 C C . LEU A 1 447 ? 18.885 1.798 -29.253 1.00 96.19 447 LEU A C 1
ATOM 3118 O O . LEU A 1 447 ? 18.357 2.793 -28.764 1.00 96.19 447 LEU A O 1
ATOM 3122 N N . ALA A 1 448 ? 20.196 1.594 -29.224 1.00 95.94 448 ALA A N 1
ATOM 3123 C CA . ALA A 1 448 ? 21.147 2.514 -28.613 1.00 95.94 448 ALA A CA 1
ATOM 3124 C C . ALA A 1 448 ? 22.002 3.204 -29.679 1.00 95.94 448 ALA A C 1
ATOM 3126 O O . ALA A 1 448 ? 22.257 2.641 -30.744 1.00 95.94 448 ALA A O 1
ATOM 3127 N N . LEU A 1 449 ? 22.514 4.400 -29.377 1.00 95.56 449 LEU A N 1
ATOM 3128 C CA . LEU A 1 449 ? 23.633 4.951 -30.142 1.00 95.56 449 LEU A CA 1
ATOM 3129 C C . LEU A 1 449 ? 24.888 4.105 -29.891 1.00 95.56 449 LEU A C 1
ATOM 3131 O O . LEU A 1 449 ? 25.120 3.638 -28.772 1.00 95.56 449 LEU A O 1
ATOM 3135 N N . ALA A 1 450 ? 25.712 3.923 -30.925 1.00 93.94 450 ALA A N 1
ATOM 3136 C CA . ALA A 1 450 ? 26.923 3.105 -30.829 1.00 93.94 450 ALA A CA 1
ATOM 3137 C C . ALA A 1 450 ? 27.884 3.595 -29.723 1.00 93.94 450 ALA A C 1
ATOM 3139 O O . ALA A 1 450 ? 28.432 2.782 -28.975 1.00 93.94 450 ALA A O 1
ATOM 3140 N N . ASP A 1 451 ? 28.029 4.915 -29.568 1.00 94.19 451 ASP A N 1
ATOM 3141 C CA . ASP A 1 451 ? 28.883 5.528 -28.543 1.00 94.19 451 ASP A CA 1
ATOM 3142 C C . ASP A 1 451 ? 28.353 5.309 -27.118 1.00 94.19 451 ASP A C 1
ATOM 3144 O O . ASP A 1 451 ? 29.136 5.009 -26.211 1.00 94.19 451 ASP A O 1
ATOM 3148 N N . ASP A 1 452 ? 27.032 5.395 -26.923 1.00 96.06 452 ASP A N 1
ATOM 3149 C CA . ASP A 1 452 ? 26.393 5.136 -25.627 1.00 96.06 452 ASP A CA 1
ATOM 3150 C C . ASP A 1 452 ? 26.589 3.674 -25.216 1.00 96.06 452 ASP A C 1
ATOM 3152 O O . ASP A 1 452 ? 26.912 3.379 -24.064 1.00 96.06 452 ASP A O 1
ATOM 3156 N N . TRP A 1 453 ? 26.467 2.747 -26.170 1.00 96.94 453 TRP A N 1
ATOM 3157 C CA . TRP A 1 453 ? 26.741 1.336 -25.919 1.00 96.94 453 TRP A CA 1
ATOM 3158 C C . TRP A 1 453 ? 28.221 1.075 -25.610 1.00 96.94 453 TRP A C 1
ATOM 3160 O O . TRP A 1 453 ? 28.543 0.347 -24.669 1.00 96.94 453 TRP A O 1
ATOM 3170 N N . ALA A 1 454 ? 29.143 1.702 -26.344 1.00 96.50 454 ALA A N 1
ATOM 3171 C CA . ALA A 1 454 ? 30.572 1.590 -26.065 1.00 96.50 454 ALA A CA 1
ATOM 3172 C C . ALA A 1 454 ? 30.938 2.151 -24.679 1.00 96.50 454 ALA A C 1
ATOM 3174 O O . ALA A 1 454 ? 31.845 1.634 -24.022 1.00 96.50 454 ALA A O 1
ATOM 3175 N N . LEU A 1 455 ? 30.255 3.206 -24.220 1.00 95.81 455 LEU A N 1
ATOM 3176 C CA . LEU A 1 455 ? 30.397 3.724 -22.862 1.00 95.81 455 LEU A CA 1
ATOM 3177 C C . LEU A 1 455 ? 29.841 2.742 -21.825 1.00 95.81 455 LEU A C 1
ATOM 3179 O O . LEU A 1 455 ? 30.541 2.452 -20.854 1.00 95.81 455 LEU A O 1
ATOM 3183 N N . ALA A 1 456 ? 28.650 2.187 -22.050 1.00 97.19 456 ALA A N 1
ATOM 3184 C CA . ALA A 1 456 ? 28.035 1.205 -21.160 1.00 97.19 456 ALA A CA 1
ATOM 3185 C C . ALA A 1 456 ? 28.919 -0.030 -20.953 1.00 97.19 456 ALA A C 1
ATOM 3187 O O . ALA A 1 456 ? 29.131 -0.441 -19.818 1.00 97.19 456 ALA A O 1
ATOM 3188 N N . GLN A 1 457 ? 29.549 -0.553 -22.011 1.00 97.69 457 GLN A N 1
ATOM 3189 C CA . GLN A 1 457 ? 30.516 -1.655 -21.896 1.00 97.69 457 GLN A CA 1
ATOM 3190 C C . GLN A 1 457 ? 31.699 -1.338 -20.969 1.00 97.69 457 GLN A C 1
ATOM 3192 O O . GLN A 1 457 ? 32.230 -2.235 -20.320 1.00 97.69 457 GLN A O 1
ATOM 3197 N N . ARG A 1 458 ? 32.129 -0.070 -20.899 1.00 97.56 458 ARG A N 1
ATOM 3198 C CA . ARG A 1 458 ? 33.210 0.353 -19.993 1.00 97.56 458 ARG A CA 1
ATOM 3199 C C . ARG A 1 458 ? 32.729 0.561 -18.560 1.00 97.56 458 ARG A C 1
ATOM 3201 O O . ARG A 1 458 ? 33.518 0.369 -17.640 1.00 97.56 458 ARG A O 1
ATOM 3208 N N . LEU A 1 459 ? 31.484 0.999 -18.381 1.00 96.38 459 LEU A N 1
ATOM 3209 C CA . LEU A 1 459 ? 30.896 1.295 -17.070 1.00 96.38 459 LEU A CA 1
ATOM 3210 C C . LEU A 1 459 ? 30.217 0.080 -16.421 1.00 96.38 459 LEU A C 1
ATOM 3212 O O . LEU A 1 459 ? 30.003 0.091 -15.215 1.00 96.38 459 LEU A O 1
ATOM 3216 N N . GLY A 1 460 ? 29.905 -0.958 -17.199 1.00 97.25 460 GLY A N 1
ATOM 3217 C CA . GLY A 1 460 ? 29.219 -2.174 -16.755 1.00 97.25 460 GLY A CA 1
ATOM 3218 C C . GLY A 1 460 ? 27.693 -2.121 -16.876 1.00 97.25 460 GLY A C 1
ATOM 3219 O O . GLY A 1 460 ? 27.054 -3.165 -16.798 1.00 97.25 460 GLY A O 1
ATOM 3220 N N . ALA A 1 461 ? 27.099 -0.952 -17.132 1.00 96.69 461 ALA A N 1
ATOM 3221 C CA . ALA A 1 461 ? 25.654 -0.801 -17.284 1.00 96.69 461 ALA A CA 1
ATOM 3222 C C . ALA A 1 461 ? 25.280 0.307 -18.283 1.00 96.69 461 ALA A C 1
ATOM 3224 O O . ALA A 1 461 ? 26.014 1.280 -18.473 1.00 96.69 461 ALA A O 1
ATOM 3225 N N . TYR A 1 462 ? 24.127 0.147 -18.933 1.00 97.19 462 TYR A N 1
ATOM 3226 C CA . TYR A 1 462 ? 23.539 1.095 -19.875 1.00 97.19 462 TYR A CA 1
ATOM 3227 C C . TYR A 1 462 ? 22.478 1.959 -19.181 1.00 97.19 462 TYR A C 1
ATOM 3229 O O . TYR A 1 462 ? 21.499 1.442 -18.641 1.00 97.19 462 TYR A O 1
ATOM 3237 N N . ALA A 1 463 ? 22.671 3.281 -19.216 1.00 94.75 463 ALA A N 1
ATOM 3238 C CA . ALA A 1 463 ? 21.906 4.253 -18.424 1.00 94.75 463 ALA A CA 1
ATOM 3239 C C . ALA A 1 463 ? 21.135 5.291 -19.267 1.00 94.75 463 ALA A C 1
ATOM 3241 O O . ALA A 1 463 ? 20.707 6.328 -18.748 1.00 94.75 463 ALA A O 1
ATOM 3242 N N . MET A 1 464 ? 20.957 5.050 -20.568 1.00 96.06 464 MET A N 1
ATOM 3243 C CA . MET A 1 464 ? 20.112 5.898 -21.416 1.00 96.06 464 MET A CA 1
ATOM 3244 C C . MET A 1 464 ? 18.693 5.341 -21.472 1.00 96.06 464 MET A C 1
ATOM 3246 O O . MET A 1 464 ? 18.504 4.130 -21.436 1.00 96.06 464 MET A O 1
ATOM 3250 N N . SER A 1 465 ? 17.697 6.222 -21.560 1.00 93.25 465 SER A N 1
ATOM 3251 C CA . SER A 1 465 ? 16.297 5.814 -21.681 1.00 93.25 465 SER A CA 1
ATOM 3252 C C . SER A 1 465 ? 15.912 5.547 -23.133 1.00 93.25 465 SER A C 1
ATOM 3254 O O . SER A 1 465 ? 15.330 4.519 -23.473 1.00 93.25 465 SER A O 1
ATOM 3256 N N . THR A 1 466 ? 16.230 6.522 -23.976 1.00 89.25 466 THR A N 1
ATOM 3257 C CA . THR A 1 466 ? 16.029 6.555 -25.422 1.00 89.25 466 THR A CA 1
ATOM 3258 C C . THR A 1 466 ? 17.040 7.551 -25.995 1.00 89.25 466 THR A C 1
ATOM 3260 O O . THR A 1 466 ? 17.822 8.157 -25.251 1.00 89.25 466 THR A O 1
ATOM 3263 N N . ARG A 1 467 ? 17.048 7.758 -27.310 1.00 89.19 467 ARG A N 1
ATOM 3264 C CA . ARG A 1 467 ? 17.944 8.723 -27.948 1.00 89.19 467 ARG A CA 1
ATOM 3265 C C . ARG A 1 467 ? 17.792 10.120 -27.335 1.00 89.19 467 ARG A C 1
ATOM 3267 O O . ARG A 1 467 ? 16.728 10.724 -27.392 1.00 89.19 467 ARG A O 1
ATOM 3274 N N . GLY A 1 468 ? 18.889 10.645 -26.790 1.00 86.25 468 GLY A N 1
ATOM 3275 C CA . GLY A 1 468 ? 18.957 12.005 -26.245 1.00 86.25 468 GLY A CA 1
ATOM 3276 C C . GLY A 1 468 ? 18.394 12.184 -24.830 1.00 86.25 468 GLY A C 1
ATOM 3277 O O . GLY A 1 468 ? 18.464 13.298 -24.318 1.00 86.25 468 GLY A O 1
ATOM 3278 N N . ALA A 1 469 ? 17.896 11.126 -24.181 1.00 91.81 469 ALA A N 1
ATOM 3279 C CA . ALA A 1 469 ? 17.346 11.193 -22.826 1.00 91.81 469 ALA A CA 1
ATOM 3280 C C . ALA A 1 469 ? 17.929 10.094 -21.929 1.00 91.81 469 ALA A C 1
ATOM 3282 O O . ALA A 1 469 ? 18.026 8.930 -22.330 1.00 91.81 469 ALA A O 1
ATOM 3283 N N . ARG A 1 470 ? 18.319 10.442 -20.699 1.00 92.25 470 ARG A N 1
ATOM 3284 C CA . ARG A 1 470 ? 18.892 9.482 -19.745 1.00 92.25 470 ARG A CA 1
ATOM 3285 C C . ARG A 1 470 ? 17.802 8.758 -18.970 1.00 92.25 470 ARG A C 1
ATOM 3287 O O . ARG A 1 470 ? 16.691 9.259 -18.813 1.00 92.25 470 ARG A O 1
ATOM 3294 N N . LEU A 1 471 ? 18.156 7.609 -18.399 1.00 91.62 471 LEU A N 1
ATOM 3295 C CA . LEU A 1 471 ? 17.307 6.913 -17.433 1.00 91.62 471 LEU A CA 1
ATOM 3296 C C . LEU A 1 471 ? 16.904 7.838 -16.276 1.00 91.62 471 LEU A C 1
ATOM 3298 O O . LEU A 1 471 ? 15.750 7.833 -15.874 1.00 91.62 471 LEU A O 1
ATOM 3302 N N . ALA A 1 472 ? 17.830 8.661 -15.777 1.00 86.94 472 ALA A N 1
ATOM 3303 C CA . ALA A 1 472 ? 17.556 9.606 -14.693 1.00 86.94 472 ALA A CA 1
ATOM 3304 C C . ALA A 1 472 ? 16.553 10.714 -15.072 1.00 86.94 472 ALA A C 1
ATOM 3306 O O . ALA A 1 472 ? 15.926 11.279 -14.181 1.00 86.94 472 ALA A O 1
ATOM 3307 N N . ASP A 1 473 ? 16.399 11.012 -16.368 1.00 86.81 473 ASP A N 1
ATOM 3308 C CA . ASP A 1 473 ? 15.475 12.042 -16.855 1.00 86.81 473 ASP A CA 1
ATOM 3309 C C . ASP A 1 473 ? 14.057 11.479 -17.047 1.00 86.81 473 ASP A C 1
ATOM 3311 O O . ASP A 1 473 ? 13.073 12.184 -16.841 1.00 86.81 473 ASP A O 1
ATOM 3315 N N . VAL A 1 474 ? 13.953 10.205 -17.450 1.00 90.44 474 VAL A N 1
ATOM 3316 C CA . VAL A 1 474 ? 12.683 9.565 -17.841 1.00 90.44 474 VAL A CA 1
ATOM 3317 C C . VAL A 1 474 ? 12.132 8.626 -16.765 1.00 90.44 474 VAL A C 1
ATOM 3319 O O . VAL A 1 474 ? 10.923 8.536 -16.602 1.00 90.44 474 VAL A O 1
ATOM 3322 N N . GLY A 1 475 ? 12.990 7.917 -16.029 1.00 92.12 475 GLY A N 1
ATOM 3323 C CA . GLY A 1 475 ? 12.632 6.925 -15.003 1.00 92.12 475 GLY A CA 1
ATOM 3324 C C . GLY A 1 475 ? 12.703 5.457 -15.450 1.00 92.12 475 GLY A C 1
ATOM 3325 O O . GLY A 1 475 ? 12.770 4.569 -14.603 1.00 92.12 475 GLY A O 1
ATOM 3326 N N . PHE A 1 476 ? 12.740 5.183 -16.757 1.00 95.69 476 PHE A N 1
ATOM 3327 C CA . PHE A 1 476 ? 12.888 3.832 -17.319 1.00 95.69 476 PHE A CA 1
ATOM 3328 C C . PHE A 1 476 ? 13.608 3.850 -18.677 1.00 95.69 476 PHE A C 1
ATOM 3330 O O . PHE A 1 476 ? 13.672 4.888 -19.337 1.00 95.69 476 PHE A O 1
ATOM 3337 N N . VAL A 1 477 ? 14.138 2.704 -19.112 1.00 97.44 477 VAL A N 1
ATOM 3338 C CA . VAL A 1 477 ? 14.664 2.470 -20.465 1.00 97.44 477 VAL A CA 1
ATOM 3339 C C . VAL A 1 477 ? 13.555 1.946 -21.366 1.00 97.44 477 VAL A C 1
ATOM 3341 O O . VAL A 1 477 ? 12.892 0.961 -21.034 1.00 97.44 477 VAL A O 1
ATOM 3344 N N . HIS A 1 478 ? 13.349 2.604 -22.506 1.00 97.38 478 HIS A N 1
ATOM 3345 C CA . HIS A 1 478 ? 12.382 2.167 -23.506 1.00 97.38 478 HIS A CA 1
ATOM 3346 C C . HIS A 1 478 ? 12.896 0.908 -24.193 1.00 97.38 478 HIS A C 1
ATOM 3348 O O . HIS A 1 478 ? 14.005 0.896 -24.718 1.00 97.38 478 HIS A O 1
ATOM 3354 N N . ALA A 1 479 ? 12.089 -0.138 -24.241 1.00 97.69 479 ALA A N 1
ATOM 3355 C CA . ALA A 1 479 ? 12.389 -1.338 -24.997 1.00 97.69 479 ALA A CA 1
ATOM 3356 C C . ALA A 1 479 ? 11.214 -1.696 -25.914 1.00 97.69 479 ALA A C 1
ATOM 3358 O O . ALA A 1 479 ? 10.198 -1.009 -25.999 1.00 97.69 479 ALA A O 1
ATOM 3359 N N . SER A 1 480 ? 11.397 -2.741 -26.704 1.00 98.06 480 SER A N 1
ATOM 3360 C CA . SER A 1 480 ? 10.484 -3.160 -27.758 1.00 98.06 480 SER A CA 1
ATOM 3361 C C . SER A 1 480 ? 10.436 -4.677 -27.824 1.00 98.06 480 SER A C 1
ATOM 3363 O O . SER A 1 480 ? 11.443 -5.359 -27.637 1.00 98.06 480 SER A O 1
ATOM 3365 N N . SER A 1 481 ? 9.263 -5.222 -28.118 1.00 97.25 481 SER A N 1
ATOM 3366 C CA . SER A 1 481 ? 9.170 -6.569 -28.680 1.00 97.25 481 SER A CA 1
ATOM 3367 C C . SER A 1 481 ? 9.737 -6.581 -30.106 1.00 97.25 481 SER A C 1
ATOM 3369 O O . SER A 1 481 ? 9.955 -5.531 -30.714 1.00 97.25 481 SER A O 1
ATOM 3371 N N . ALA A 1 482 ? 10.023 -7.767 -30.645 1.00 96.88 482 ALA A N 1
ATOM 3372 C CA . ALA A 1 482 ? 10.681 -7.895 -31.946 1.00 96.88 482 ALA A CA 1
ATOM 3373 C C . ALA A 1 482 ? 9.892 -7.227 -33.092 1.00 96.88 482 ALA A C 1
ATOM 3375 O O . ALA A 1 482 ? 10.491 -6.592 -33.954 1.00 96.88 482 ALA A O 1
ATOM 3376 N N . ASP A 1 483 ? 8.560 -7.319 -33.081 1.00 96.38 483 ASP A N 1
ATOM 3377 C CA . ASP A 1 483 ? 7.675 -6.709 -34.083 1.00 96.38 483 ASP A CA 1
ATOM 3378 C C . ASP A 1 483 ? 7.584 -5.177 -33.979 1.00 96.38 483 ASP A C 1
ATOM 3380 O O . ASP A 1 483 ? 7.152 -4.518 -34.924 1.00 96.38 483 ASP A O 1
ATOM 3384 N N . GLN A 1 484 ? 8.034 -4.597 -32.865 1.00 97.31 484 GLN A N 1
ATOM 3385 C CA . GLN A 1 484 ? 7.999 -3.155 -32.616 1.00 97.31 484 GLN A CA 1
ATOM 3386 C C . GLN A 1 484 ? 9.277 -2.424 -33.050 1.00 97.31 484 GLN A C 1
ATOM 3388 O O . GLN A 1 484 ? 9.222 -1.225 -33.331 1.00 97.31 484 GLN A O 1
ATOM 3393 N N . VAL A 1 485 ? 10.419 -3.122 -33.121 1.00 96.56 485 VAL A N 1
ATOM 3394 C CA . VAL A 1 485 ? 11.746 -2.502 -33.318 1.00 96.56 485 VAL A CA 1
ATOM 3395 C C . VAL A 1 485 ? 11.806 -1.647 -34.583 1.00 96.56 485 VAL A C 1
ATOM 3397 O O . VAL A 1 485 ? 12.281 -0.514 -34.534 1.00 96.56 485 VAL A O 1
ATOM 3400 N N . ASP A 1 486 ? 11.288 -2.155 -35.703 1.00 95.94 486 ASP A N 1
ATOM 3401 C CA . ASP A 1 486 ? 11.332 -1.454 -36.992 1.00 95.94 486 ASP A CA 1
ATOM 3402 C C . ASP A 1 486 ? 10.524 -0.144 -36.956 1.00 95.94 486 ASP A C 1
ATOM 3404 O O . ASP A 1 486 ? 10.950 0.874 -37.505 1.00 95.94 486 ASP A O 1
ATOM 3408 N N . GLY A 1 487 ? 9.376 -0.138 -36.268 1.00 94.19 487 GLY A N 1
ATOM 3409 C CA . GLY A 1 487 ? 8.561 1.065 -36.083 1.00 94.19 487 GLY A CA 1
ATOM 3410 C C . GLY A 1 487 ? 9.285 2.132 -35.260 1.00 94.19 487 GLY A C 1
ATOM 3411 O O . GLY A 1 487 ? 9.311 3.299 -35.649 1.00 94.19 487 GLY A O 1
ATOM 3412 N N . VAL A 1 488 ? 9.937 1.721 -34.168 1.00 93.00 488 VAL A N 1
ATOM 3413 C CA . VAL A 1 488 ? 10.733 2.612 -33.306 1.00 93.00 488 VAL A CA 1
ATOM 3414 C C . VAL A 1 488 ? 11.945 3.171 -34.056 1.00 93.00 488 VAL A C 1
ATOM 3416 O O . VAL A 1 488 ? 12.213 4.371 -33.984 1.00 93.00 488 VAL A O 1
ATOM 3419 N N . ALA A 1 489 ? 12.651 2.338 -34.826 1.00 92.75 489 ALA A N 1
ATOM 3420 C CA . ALA A 1 489 ? 13.779 2.778 -35.642 1.00 92.75 489 ALA A CA 1
ATOM 3421 C C . ALA A 1 489 ? 13.365 3.866 -36.643 1.00 92.75 489 ALA A C 1
ATOM 3423 O O . ALA A 1 489 ? 14.011 4.911 -36.724 1.00 92.75 489 ALA A O 1
ATOM 3424 N N . ASN A 1 490 ? 12.259 3.650 -37.361 1.00 92.06 490 ASN A N 1
ATOM 3425 C CA . ASN A 1 490 ? 11.741 4.607 -38.339 1.00 92.06 490 ASN A CA 1
ATOM 3426 C C . ASN A 1 490 ? 11.289 5.923 -37.693 1.00 92.06 490 ASN A C 1
ATOM 3428 O O . ASN A 1 490 ? 11.452 6.982 -38.293 1.00 92.06 490 ASN A O 1
ATOM 3432 N N . ALA A 1 491 ? 10.730 5.868 -36.484 1.00 90.50 491 ALA A N 1
ATOM 3433 C CA . ALA A 1 491 ? 10.245 7.055 -35.792 1.00 90.50 491 ALA A CA 1
ATOM 3434 C C . ALA A 1 491 ? 11.375 7.913 -35.195 1.00 90.50 491 ALA A C 1
ATOM 3436 O O . ALA A 1 491 ? 11.290 9.137 -35.243 1.00 90.50 491 ALA A O 1
ATOM 3437 N N . PHE A 1 492 ? 12.430 7.296 -34.644 1.00 89.38 492 PHE A N 1
ATOM 3438 C CA . PHE A 1 492 ? 13.398 8.008 -33.789 1.00 89.38 492 PHE A CA 1
ATOM 3439 C C . PHE A 1 492 ? 14.867 7.931 -34.248 1.00 89.38 492 PHE A C 1
ATOM 3441 O O . PHE A 1 492 ? 15.718 8.657 -33.723 1.00 89.38 492 PHE A O 1
ATOM 3448 N N . TYR A 1 493 ? 15.189 7.061 -35.209 1.00 89.19 493 TYR A N 1
ATOM 3449 C CA . TYR A 1 493 ? 16.567 6.782 -35.644 1.00 89.19 493 TYR A CA 1
ATOM 3450 C C . TYR A 1 493 ? 16.751 6.870 -37.173 1.00 89.19 493 TYR A C 1
ATOM 3452 O O . TYR A 1 493 ? 17.829 6.548 -37.669 1.00 89.19 493 TYR A O 1
ATOM 3460 N N . ALA A 1 494 ? 15.739 7.313 -37.930 1.00 87.56 494 ALA A N 1
ATOM 3461 C CA . ALA A 1 494 ? 15.762 7.329 -39.400 1.00 87.56 494 ALA A CA 1
ATOM 3462 C C . ALA A 1 494 ? 16.832 8.249 -40.021 1.00 87.56 494 ALA A C 1
ATOM 3464 O O . ALA A 1 494 ? 17.236 8.042 -41.162 1.00 87.56 494 ALA A O 1
ATOM 3465 N N . ASP A 1 495 ? 17.292 9.259 -39.287 1.00 87.69 495 ASP A N 1
ATOM 3466 C CA . ASP A 1 495 ? 18.338 10.202 -39.696 1.00 87.69 495 ASP A CA 1
ATOM 3467 C C . ASP A 1 495 ? 19.765 9.680 -39.457 1.00 87.69 495 ASP A C 1
ATOM 3469 O O . ASP A 1 495 ? 20.732 10.310 -39.891 1.00 87.69 495 ASP A O 1
ATOM 3473 N N . LEU A 1 496 ? 19.928 8.538 -38.782 1.00 82.38 496 LEU A N 1
ATOM 3474 C CA . LEU A 1 496 ? 21.242 7.950 -38.548 1.00 82.38 496 LEU A CA 1
ATOM 3475 C C . LEU A 1 496 ? 21.701 7.112 -39.743 1.00 82.38 496 LEU A C 1
ATOM 3477 O O . LEU A 1 496 ? 20.944 6.343 -40.335 1.00 82.38 496 LEU A O 1
ATOM 3481 N N . ALA A 1 497 ? 22.996 7.199 -40.053 1.00 73.12 497 ALA A N 1
ATOM 3482 C CA . ALA A 1 497 ? 23.643 6.229 -40.929 1.00 73.12 497 ALA A CA 1
ATOM 3483 C C . ALA A 1 497 ? 23.570 4.816 -40.314 1.00 73.12 497 ALA A C 1
ATOM 3485 O O . ALA A 1 497 ? 23.488 4.668 -39.095 1.00 73.12 497 ALA A O 1
ATOM 3486 N N . SER A 1 498 ? 23.681 3.771 -41.140 1.00 63.97 498 SER A N 1
ATOM 3487 C CA . SER A 1 498 ? 23.592 2.359 -40.720 1.00 63.97 498 SER A CA 1
ATOM 3488 C C . SER A 1 498 ? 24.610 1.925 -39.649 1.00 63.97 498 SER A C 1
ATOM 3490 O O . SER A 1 498 ? 24.472 0.863 -39.063 1.00 63.97 498 SER A O 1
ATOM 3492 N N . GLU A 1 499 ? 25.642 2.723 -39.374 1.00 65.81 499 GLU A N 1
ATOM 3493 C CA . GLU A 1 499 ? 26.629 2.449 -38.316 1.00 65.81 499 GLU A CA 1
ATOM 3494 C C . GLU A 1 499 ? 26.388 3.269 -37.033 1.00 65.81 499 GLU A C 1
ATOM 3496 O O . GLU A 1 499 ? 27.075 3.072 -36.035 1.00 65.81 499 GLU A O 1
ATOM 3501 N N . GLY A 1 500 ? 25.412 4.184 -37.032 1.00 84.25 500 GLY A N 1
ATOM 3502 C CA . GLY A 1 500 ? 25.153 5.100 -35.915 1.00 84.25 500 GLY A CA 1
ATOM 3503 C C . GLY A 1 500 ? 24.357 4.494 -34.756 1.00 84.25 500 GLY A C 1
ATOM 3504 O O . GLY A 1 500 ? 24.336 5.070 -33.667 1.00 84.25 500 GLY A O 1
ATOM 3505 N N . ALA A 1 501 ? 23.718 3.340 -34.967 1.00 92.62 501 ALA A N 1
ATOM 3506 C CA . ALA A 1 501 ? 22.879 2.676 -33.976 1.00 92.62 501 ALA A CA 1
ATOM 3507 C C . ALA A 1 501 ? 23.212 1.186 -33.835 1.00 92.62 501 ALA A C 1
ATOM 3509 O O . ALA A 1 501 ? 23.638 0.522 -34.783 1.00 92.62 501 ALA A O 1
ATOM 3510 N N . VAL A 1 502 ? 22.970 0.657 -32.640 1.00 95.38 502 VAL A N 1
ATOM 3511 C CA . VAL A 1 502 ? 23.087 -0.763 -32.311 1.00 95.38 502 VAL A CA 1
ATOM 3512 C C . VAL A 1 502 ? 21.769 -1.272 -31.734 1.00 95.38 502 VAL A C 1
ATOM 3514 O O . VAL A 1 502 ? 21.143 -0.614 -30.904 1.00 95.38 502 VAL A O 1
ATOM 3517 N N . ALA A 1 503 ? 21.349 -2.456 -32.170 1.00 96.81 503 ALA A N 1
ATOM 3518 C CA . ALA A 1 503 ? 20.246 -3.192 -31.574 1.00 96.81 503 ALA A CA 1
ATOM 3519 C C . ALA A 1 503 ? 20.785 -4.062 -30.437 1.00 96.81 503 ALA A C 1
ATOM 3521 O O . ALA A 1 503 ? 21.575 -4.984 -30.667 1.00 96.81 503 ALA A O 1
ATOM 3522 N N . LEU A 1 504 ? 20.365 -3.749 -29.216 1.00 98.19 504 LEU A N 1
ATOM 3523 C CA . LEU A 1 504 ? 20.663 -4.520 -28.019 1.00 98.19 504 LEU A CA 1
ATOM 3524 C C . LEU A 1 504 ? 19.561 -5.557 -27.820 1.00 98.19 504 LEU A C 1
ATOM 3526 O O . LEU A 1 504 ? 18.396 -5.201 -27.639 1.00 98.19 504 LEU A O 1
ATOM 3530 N N . GLU A 1 505 ? 19.936 -6.830 -27.851 1.00 98.31 505 GLU A N 1
ATOM 3531 C CA . GLU A 1 505 ? 19.082 -7.932 -27.427 1.00 98.31 505 GLU A CA 1
ATOM 3532 C C . GLU A 1 505 ? 19.240 -8.130 -25.921 1.00 98.31 505 GLU A C 1
ATOM 3534 O O . GLU A 1 505 ? 20.283 -8.602 -25.466 1.00 98.31 505 GLU A O 1
ATOM 3539 N N . ILE A 1 506 ? 18.215 -7.778 -25.154 1.00 98.56 506 ILE A N 1
ATOM 3540 C CA . ILE A 1 506 ? 18.231 -7.784 -23.692 1.00 98.56 506 ILE A CA 1
ATOM 3541 C C . ILE A 1 506 ? 17.416 -8.970 -23.171 1.00 98.56 506 ILE A C 1
ATOM 3543 O O . ILE A 1 506 ? 16.297 -9.223 -23.618 1.00 98.56 506 ILE A O 1
ATOM 3547 N N . ASP A 1 507 ? 17.977 -9.685 -22.203 1.00 98.19 507 ASP A N 1
ATOM 3548 C CA . ASP A 1 507 ? 17.340 -10.775 -21.477 1.00 98.19 507 ASP A CA 1
ATOM 3549 C C . ASP A 1 507 ? 16.596 -10.250 -20.240 1.00 98.19 507 ASP A C 1
ATOM 3551 O O . ASP A 1 507 ? 17.199 -9.909 -19.219 1.00 98.19 507 ASP A O 1
ATOM 3555 N N . ALA A 1 508 ? 15.267 -10.194 -20.319 1.00 97.56 508 ALA A N 1
ATOM 3556 C CA . ALA A 1 508 ? 14.421 -9.722 -19.230 1.00 97.56 508 ALA A CA 1
ATOM 3557 C C . ALA A 1 508 ? 14.431 -10.654 -18.005 1.00 97.56 508 ALA A C 1
ATOM 3559 O O . ALA A 1 508 ? 14.121 -10.206 -16.900 1.00 97.56 508 ALA A O 1
ATOM 3560 N N . ASP A 1 509 ? 14.819 -11.924 -18.158 1.00 96.94 509 ASP A N 1
ATOM 3561 C CA . ASP A 1 509 ? 14.946 -12.840 -17.024 1.00 96.94 509 ASP A CA 1
ATOM 3562 C C . ASP A 1 509 ? 16.194 -12.549 -16.186 1.00 96.94 509 ASP A C 1
ATOM 3564 O O . ASP A 1 509 ? 16.133 -12.629 -14.957 1.00 96.94 509 ASP A O 1
ATOM 3568 N N . VAL A 1 510 ? 17.287 -12.119 -16.827 1.00 96.94 510 VAL A N 1
ATOM 3569 C CA . VAL A 1 510 ? 18.484 -11.621 -16.128 1.00 96.94 510 VAL A CA 1
ATOM 3570 C C . VAL A 1 510 ? 18.156 -10.329 -15.381 1.00 96.94 510 VAL A C 1
ATOM 3572 O O . VAL A 1 510 ? 18.462 -10.221 -14.196 1.00 96.94 510 VAL A O 1
ATOM 3575 N N . LEU A 1 511 ? 17.441 -9.392 -16.019 1.00 96.56 511 LEU A N 1
ATOM 3576 C CA . LEU A 1 511 ? 16.973 -8.166 -15.355 1.00 96.56 511 LEU A CA 1
ATOM 3577 C C . LEU A 1 511 ? 16.149 -8.474 -14.097 1.00 96.56 511 LEU A C 1
ATOM 3579 O O . LEU A 1 511 ? 16.376 -7.885 -13.040 1.00 96.56 511 LEU A O 1
ATOM 3583 N N . ALA A 1 512 ? 15.217 -9.425 -14.188 1.00 93.25 512 ALA A N 1
ATOM 3584 C CA . ALA A 1 512 ? 14.394 -9.821 -13.053 1.00 93.25 512 ALA A CA 1
ATOM 3585 C C . ALA A 1 512 ? 15.221 -10.435 -11.906 1.00 93.25 512 ALA A C 1
ATOM 3587 O O . ALA A 1 512 ? 14.899 -10.187 -10.744 1.00 93.25 512 ALA A O 1
ATOM 3588 N N . GLY A 1 513 ? 16.273 -11.202 -12.220 1.00 91.00 513 GLY A N 1
ATOM 3589 C CA . GLY A 1 513 ? 17.214 -11.751 -11.235 1.00 91.00 513 GLY A CA 1
ATOM 3590 C C . GLY A 1 513 ? 17.978 -10.674 -10.456 1.00 91.00 513 GLY A C 1
ATOM 3591 O O . GLY A 1 513 ? 18.210 -10.837 -9.263 1.00 91.00 513 GLY A O 1
ATOM 3592 N N . GLU A 1 514 ? 18.260 -9.541 -11.102 1.00 90.75 514 GLU A N 1
ATOM 3593 C CA . GLU A 1 514 ? 18.885 -8.350 -10.502 1.00 90.75 514 GLU A CA 1
ATOM 3594 C C . GLU A 1 514 ? 17.864 -7.400 -9.836 1.00 90.75 514 GLU A C 1
ATOM 3596 O O . GLU A 1 514 ? 18.186 -6.284 -9.423 1.00 90.75 514 GLU A O 1
ATOM 3601 N N . GLY A 1 515 ? 16.589 -7.799 -9.744 1.00 89.88 515 GLY A N 1
ATOM 3602 C CA . GLY A 1 515 ? 15.531 -6.967 -9.164 1.00 89.88 515 GLY A CA 1
ATOM 3603 C C . GLY A 1 515 ? 15.171 -5.734 -10.007 1.00 89.88 515 GLY A C 1
ATOM 3604 O O . GLY A 1 515 ? 14.609 -4.761 -9.483 1.00 89.88 515 GLY A O 1
ATOM 3605 N N . ILE A 1 516 ? 15.485 -5.750 -11.305 1.00 94.50 516 ILE A N 1
ATOM 3606 C CA . ILE A 1 516 ? 15.137 -4.710 -12.277 1.00 94.50 516 ILE A CA 1
ATOM 3607 C C . ILE A 1 516 ? 13.824 -5.100 -12.959 1.00 94.50 516 ILE A C 1
ATOM 3609 O O . ILE A 1 516 ? 13.706 -6.144 -13.600 1.00 94.50 516 ILE A O 1
ATOM 3613 N N . ALA A 1 517 ? 12.801 -4.258 -12.813 1.00 96.06 517 ALA A N 1
ATOM 3614 C CA . ALA A 1 517 ? 11.489 -4.540 -13.379 1.00 96.06 517 ALA A CA 1
ATOM 3615 C C . ALA A 1 517 ? 11.474 -4.234 -14.881 1.00 96.06 517 ALA A C 1
ATOM 3617 O O . ALA A 1 517 ? 11.763 -3.108 -15.271 1.00 96.06 517 ALA A O 1
ATOM 3618 N N . CYS A 1 518 ? 11.059 -5.192 -15.708 1.00 97.81 518 CYS A N 1
ATOM 3619 C CA . CYS A 1 518 ? 10.620 -4.923 -17.074 1.00 97.81 518 CYS A CA 1
ATOM 3620 C C . CYS A 1 518 ? 9.111 -5.167 -17.153 1.00 97.81 518 CYS A C 1
ATOM 3622 O O . CYS A 1 518 ? 8.661 -6.261 -16.815 1.00 97.81 518 CYS A O 1
ATOM 3624 N N . VAL A 1 519 ? 8.319 -4.164 -17.532 1.00 97.44 519 VAL A N 1
ATOM 3625 C CA . VAL A 1 519 ? 6.846 -4.251 -17.546 1.00 97.44 519 VAL A CA 1
ATOM 3626 C C . VAL A 1 519 ? 6.262 -3.685 -18.837 1.00 97.44 519 VAL A C 1
ATOM 3628 O O . VAL A 1 519 ? 6.908 -2.886 -19.505 1.00 97.44 519 VAL A O 1
ATOM 3631 N N . LEU A 1 520 ? 5.041 -4.096 -19.189 1.00 96.00 520 LEU A N 1
ATOM 3632 C CA . LEU A 1 520 ? 4.322 -3.565 -20.350 1.00 96.00 520 LEU A CA 1
ATOM 3633 C C . LEU A 1 520 ? 3.466 -2.357 -19.977 1.00 96.00 520 LEU A C 1
ATOM 3635 O O . LEU A 1 520 ? 2.515 -2.467 -19.195 1.00 96.00 520 LEU A O 1
ATOM 3639 N N . GLU A 1 521 ? 3.719 -1.233 -20.632 1.00 95.12 521 GLU A N 1
ATOM 3640 C CA . GLU A 1 521 ? 2.965 0.003 -20.437 1.00 95.12 521 GLU A CA 1
ATOM 3641 C C . GLU A 1 521 ? 2.463 0.578 -21.758 1.00 95.12 521 GLU A C 1
ATOM 3643 O O . GLU A 1 521 ? 3.089 0.341 -22.788 1.00 95.12 521 GLU A O 1
ATOM 3648 N N . PRO A 1 522 ? 1.345 1.325 -21.759 1.00 93.50 522 PRO A N 1
ATOM 3649 C CA . PRO A 1 522 ? 0.869 2.012 -22.957 1.00 93.50 522 PRO A CA 1
ATOM 3650 C C . PRO A 1 522 ? 1.934 2.970 -23.504 1.00 93.50 522 PRO A C 1
ATOM 3652 O O . PRO A 1 522 ? 2.501 3.754 -22.742 1.00 93.50 522 PRO A O 1
ATOM 3655 N N . GLY A 1 523 ? 2.187 2.914 -24.813 1.00 89.00 523 GLY A N 1
ATOM 3656 C CA . GLY A 1 523 ? 3.141 3.796 -25.486 1.00 89.00 523 GLY A CA 1
ATOM 3657 C C . GLY A 1 523 ? 2.688 5.258 -25.507 1.00 89.00 523 GLY A C 1
ATOM 3658 O O . GLY A 1 523 ? 3.527 6.152 -25.449 1.00 89.00 523 GLY A O 1
ATOM 3659 N N . ASP A 1 524 ? 1.373 5.514 -25.525 1.00 88.62 524 ASP A N 1
ATOM 3660 C CA . ASP A 1 524 ? 0.817 6.831 -25.204 1.00 88.62 524 ASP A CA 1
ATOM 3661 C C . ASP A 1 524 ? 0.261 6.819 -23.766 1.00 88.62 524 ASP A C 1
ATOM 3663 O O . ASP A 1 524 ? -0.775 6.196 -23.510 1.00 88.62 524 ASP A O 1
ATOM 3667 N N . PRO A 1 525 ? 0.876 7.530 -22.801 1.00 84.19 525 PRO A N 1
ATOM 3668 C CA . PRO A 1 525 ? 0.405 7.551 -21.415 1.00 84.19 525 PRO A CA 1
ATOM 3669 C C . PRO A 1 525 ? -0.997 8.171 -21.252 1.00 84.19 525 PRO A C 1
ATOM 3671 O O . PRO A 1 525 ? -1.665 7.936 -20.236 1.00 84.19 525 PRO A O 1
ATOM 3674 N N . ARG A 1 526 ? -1.470 8.944 -22.240 1.00 85.69 526 ARG A N 1
ATOM 3675 C CA . ARG A 1 526 ? -2.813 9.553 -22.276 1.00 85.69 526 ARG A CA 1
ATOM 3676 C C . ARG A 1 526 ? -3.883 8.577 -22.750 1.00 85.69 526 ARG A C 1
ATOM 3678 O O . ARG A 1 526 ? -5.062 8.821 -22.510 1.00 85.69 526 ARG A O 1
ATOM 3685 N N . ASP A 1 527 ? -3.482 7.468 -23.363 1.00 88.12 527 ASP A N 1
ATOM 3686 C CA . ASP A 1 527 ? -4.381 6.441 -23.869 1.00 88.12 527 ASP A CA 1
ATOM 3687 C C . ASP A 1 527 ? -3.963 5.057 -23.364 1.00 88.12 527 ASP A C 1
ATOM 3689 O O . ASP A 1 527 ? -3.056 4.407 -23.885 1.00 88.12 527 ASP A O 1
ATOM 3693 N N . GLN A 1 528 ? -4.690 4.565 -22.359 1.00 86.12 528 GLN A N 1
ATOM 3694 C CA . GLN A 1 528 ? -4.457 3.239 -21.780 1.00 86.12 528 GLN A CA 1
ATOM 3695 C C . GLN A 1 528 ? -4.758 2.081 -22.749 1.00 86.12 528 GLN A C 1
ATOM 3697 O O . GLN A 1 528 ? -4.416 0.937 -22.441 1.00 86.12 528 GLN A O 1
ATOM 3702 N N . THR A 1 529 ? -5.391 2.362 -23.893 1.00 89.06 529 THR A N 1
ATOM 3703 C CA . THR A 1 529 ? -5.679 1.392 -24.958 1.00 89.06 529 THR A CA 1
ATOM 3704 C C . THR A 1 529 ? -4.620 1.373 -26.061 1.00 89.06 529 THR A C 1
ATOM 3706 O O . THR A 1 529 ? -4.662 0.495 -26.924 1.00 89.06 529 THR A O 1
ATOM 3709 N N . SER A 1 530 ? -3.652 2.296 -26.018 1.00 92.94 530 SER A N 1
ATOM 3710 C CA . SER A 1 530 ? -2.556 2.347 -26.983 1.00 92.94 530 SER A CA 1
ATOM 3711 C C . SER A 1 530 ? -1.676 1.092 -26.927 1.00 92.94 530 SER A C 1
ATOM 3713 O O . SER A 1 530 ? -1.662 0.345 -25.940 1.00 92.94 530 SER A O 1
ATOM 3715 N N . GLN A 1 531 ? -0.935 0.845 -28.014 1.00 94.44 531 GLN A N 1
ATOM 3716 C CA . GLN A 1 531 ? 0.003 -0.273 -28.089 1.00 94.44 531 GLN A CA 1
ATOM 3717 C C . GLN A 1 531 ? 0.970 -0.225 -26.902 1.00 94.44 531 GLN A C 1
ATOM 3719 O O . GLN A 1 531 ? 1.524 0.828 -26.593 1.00 94.44 531 GLN A O 1
ATOM 3724 N N . ARG A 1 532 ? 1.178 -1.371 -26.246 1.00 95.31 532 ARG A N 1
ATOM 3725 C CA . ARG A 1 532 ? 2.048 -1.456 -25.074 1.00 95.31 532 ARG A CA 1
ATOM 3726 C C . ARG A 1 532 ? 3.486 -1.787 -25.445 1.00 95.31 532 ARG A C 1
ATOM 3728 O O . ARG A 1 532 ? 3.717 -2.645 -26.294 1.00 95.31 532 ARG A O 1
ATOM 3735 N N . PHE A 1 533 ? 4.432 -1.152 -24.768 1.00 97.19 533 PHE A N 1
ATOM 3736 C CA . PHE A 1 533 ? 5.866 -1.350 -24.946 1.00 97.19 533 PHE A CA 1
ATOM 3737 C C . PHE A 1 533 ? 6.503 -1.849 -23.644 1.00 97.19 533 PHE A C 1
ATOM 3739 O O . PHE A 1 533 ? 6.036 -1.492 -22.558 1.00 97.19 533 PHE A O 1
ATOM 3746 N N . PRO A 1 534 ? 7.547 -2.693 -23.724 1.00 97.88 534 PRO A N 1
ATOM 3747 C CA . PRO A 1 534 ? 8.361 -3.025 -22.565 1.00 97.88 534 PRO A CA 1
ATOM 3748 C C . PRO A 1 534 ? 9.131 -1.795 -22.068 1.00 97.88 534 PRO A C 1
ATOM 3750 O O . PRO A 1 534 ? 9.862 -1.172 -22.833 1.00 97.88 534 PRO A O 1
ATOM 3753 N N . HIS A 1 535 ? 9.027 -1.484 -20.780 1.00 97.88 535 HIS A N 1
ATOM 3754 C CA . HIS A 1 535 ? 9.826 -0.462 -20.105 1.00 97.88 535 HIS A CA 1
ATOM 3755 C C . HIS A 1 535 ? 10.651 -1.095 -18.987 1.00 97.88 535 HIS A C 1
ATOM 3757 O O . HIS A 1 535 ? 10.124 -1.853 -18.169 1.00 97.88 535 HIS A O 1
ATOM 3763 N N . VAL A 1 536 ? 11.953 -0.805 -18.964 1.00 98.06 536 VAL A N 1
ATOM 3764 C CA . VAL A 1 536 ? 12.912 -1.348 -17.994 1.00 98.06 536 VAL A CA 1
ATOM 3765 C C . VAL A 1 536 ? 13.221 -0.301 -16.924 1.00 98.06 536 VAL A C 1
ATOM 3767 O O . VAL A 1 536 ? 13.839 0.724 -17.192 1.00 98.06 536 VAL A O 1
ATOM 3770 N N . TYR A 1 537 ? 12.811 -0.560 -15.690 1.00 96.56 537 TYR A N 1
ATOM 3771 C CA . TYR A 1 537 ? 12.956 0.343 -14.552 1.00 96.56 537 TYR A CA 1
ATOM 3772 C C . TYR A 1 537 ? 14.275 0.082 -13.817 1.00 96.56 537 TYR A C 1
ATOM 3774 O O . TYR A 1 537 ? 14.316 -0.507 -12.735 1.00 96.56 537 TYR A O 1
ATOM 3782 N N . GLY A 1 538 ? 15.375 0.496 -14.439 1.00 94.25 538 GLY A N 1
ATOM 3783 C CA . GLY A 1 538 ? 16.736 0.367 -13.922 1.00 94.25 538 GLY A CA 1
ATOM 3784 C C . GLY A 1 538 ? 17.765 0.506 -15.037 1.00 94.25 538 GLY A C 1
ATOM 3785 O O . GLY A 1 538 ? 17.414 0.456 -16.216 1.00 94.25 538 GLY A O 1
ATOM 3786 N N . GLU A 1 539 ? 19.031 0.698 -14.669 1.00 95.38 539 GLU A N 1
ATOM 3787 C CA . GLU A 1 539 ? 20.121 0.592 -15.642 1.00 95.38 539 GLU A CA 1
ATOM 3788 C C . GLU A 1 539 ? 20.172 -0.844 -16.161 1.00 95.38 539 GLU A C 1
ATOM 3790 O O . GLU A 1 539 ? 19.971 -1.778 -15.389 1.00 95.38 539 GLU A O 1
ATOM 3795 N N . VAL A 1 540 ? 20.415 -1.031 -17.458 1.00 97.88 540 VAL A N 1
ATOM 3796 C CA . VAL A 1 540 ? 20.510 -2.370 -18.052 1.00 97.88 540 VAL A CA 1
ATOM 3797 C C . VAL A 1 540 ? 21.945 -2.864 -17.868 1.00 97.88 540 VAL A C 1
ATOM 3799 O O . VAL A 1 540 ? 22.843 -2.294 -18.495 1.00 97.88 540 VAL A O 1
ATOM 3802 N N . PRO A 1 541 ? 22.200 -3.897 -17.046 1.00 97.69 541 PRO A N 1
ATOM 3803 C CA . PRO A 1 541 ? 23.542 -4.436 -16.893 1.00 97.69 541 PRO A CA 1
ATOM 3804 C C . PRO A 1 541 ? 24.033 -5.004 -18.226 1.00 97.69 541 PRO A C 1
ATOM 3806 O O . PRO A 1 541 ? 23.252 -5.574 -18.994 1.00 97.69 541 PRO A O 1
ATOM 3809 N N . VAL A 1 542 ? 25.320 -4.849 -18.532 1.00 97.62 542 VAL A N 1
ATOM 3810 C CA . VAL A 1 542 ? 25.888 -5.328 -19.807 1.00 97.62 542 VAL A CA 1
ATOM 3811 C C . VAL A 1 542 ? 25.726 -6.845 -19.945 1.00 97.62 542 VAL A C 1
ATOM 3813 O O . VAL A 1 542 ? 25.507 -7.339 -21.046 1.00 97.62 542 VAL A O 1
ATOM 3816 N N . GLU A 1 543 ? 25.749 -7.581 -18.835 1.00 96.69 543 GLU A N 1
ATOM 3817 C CA . GLU A 1 543 ? 25.483 -9.018 -18.759 1.00 96.69 543 GLU A CA 1
ATOM 3818 C C . GLU A 1 543 ? 24.045 -9.413 -19.122 1.00 96.69 543 GLU A C 1
ATOM 3820 O O . GLU A 1 543 ? 23.818 -10.546 -19.546 1.00 96.69 543 GLU A O 1
ATOM 3825 N N . ALA A 1 544 ? 23.080 -8.495 -19.013 1.00 97.75 544 ALA A N 1
ATOM 3826 C CA . ALA A 1 544 ? 21.719 -8.727 -19.486 1.00 97.75 544 ALA A CA 1
ATOM 3827 C C . ALA A 1 544 ? 21.617 -8.607 -21.018 1.00 97.75 544 ALA A C 1
ATOM 3829 O O . ALA A 1 544 ? 20.621 -9.034 -21.598 1.00 97.75 544 ALA A O 1
ATOM 3830 N N . VAL A 1 545 ? 22.627 -8.055 -21.701 1.00 98.19 545 VAL A N 1
ATOM 3831 C CA . VAL A 1 545 ? 22.649 -7.922 -23.163 1.00 98.19 545 VAL A CA 1
ATOM 3832 C C . VAL A 1 545 ? 23.268 -9.173 -23.794 1.00 98.19 545 VAL A C 1
ATOM 3834 O O . VAL A 1 545 ? 24.481 -9.368 -23.779 1.00 98.19 545 VAL A O 1
ATOM 3837 N N . ARG A 1 546 ? 22.438 -10.017 -24.418 1.00 97.31 546 ARG A N 1
ATOM 3838 C CA . ARG A 1 546 ? 22.874 -11.257 -25.089 1.00 97.31 546 ARG A CA 1
ATOM 3839 C C . ARG A 1 546 ? 23.665 -10.988 -26.364 1.00 97.31 546 ARG A C 1
ATOM 3841 O O . ARG A 1 546 ? 24.630 -11.689 -26.663 1.00 97.31 546 ARG A O 1
ATOM 3848 N N . ARG A 1 547 ? 23.220 -10.008 -27.153 1.00 96.94 547 ARG A N 1
ATOM 3849 C CA . ARG A 1 547 ? 23.851 -9.589 -28.411 1.00 96.94 547 ARG A CA 1
ATOM 3850 C C . ARG A 1 547 ? 23.703 -8.084 -28.578 1.00 96.94 547 ARG A C 1
ATOM 3852 O O . ARG A 1 547 ? 22.654 -7.529 -28.275 1.00 96.94 547 ARG A O 1
ATOM 3859 N N . ALA A 1 548 ? 24.732 -7.447 -29.122 1.00 96.88 548 ALA A N 1
ATOM 3860 C CA . ALA A 1 548 ? 24.672 -6.072 -29.595 1.00 96.88 548 ALA A CA 1
ATOM 3861 C C . ALA A 1 548 ? 25.075 -6.055 -31.070 1.00 96.88 548 ALA A C 1
ATOM 3863 O O . ALA A 1 548 ? 26.204 -6.412 -31.408 1.00 96.88 548 ALA A O 1
ATOM 3864 N N . LEU A 1 549 ? 24.135 -5.704 -31.945 1.00 95.38 549 LEU A N 1
ATOM 3865 C CA . LEU A 1 549 ? 24.285 -5.842 -33.394 1.00 95.38 549 LEU A CA 1
ATOM 3866 C C . LEU A 1 549 ? 24.204 -4.466 -34.067 1.00 95.38 549 LEU A C 1
ATOM 3868 O O . LEU A 1 549 ? 23.276 -3.717 -33.760 1.00 95.38 549 LEU A O 1
ATOM 3872 N N . PRO A 1 550 ? 25.118 -4.113 -34.990 1.00 94.50 550 PRO A N 1
ATOM 3873 C CA . PRO A 1 550 ? 24.985 -2.895 -35.787 1.00 94.50 550 PRO A CA 1
ATOM 3874 C C . PRO A 1 550 ? 23.652 -2.876 -36.542 1.00 94.50 550 PRO A C 1
ATOM 3876 O O . PRO A 1 550 ? 23.306 -3.851 -37.210 1.00 94.50 550 PRO A O 1
ATOM 3879 N N . TRP A 1 551 ? 22.905 -1.779 -36.437 1.00 93.25 551 TRP A N 1
ATOM 3880 C CA . TRP A 1 551 ? 21.567 -1.675 -37.011 1.00 93.25 551 TRP A CA 1
ATOM 3881 C C . TRP A 1 551 ? 21.591 -1.601 -38.545 1.00 93.25 551 TRP A C 1
ATOM 3883 O O . TRP A 1 551 ? 22.138 -0.673 -39.130 1.00 93.25 551 TRP A O 1
ATOM 3893 N N . ARG A 1 552 ? 20.928 -2.539 -39.234 1.00 91.88 552 ARG A N 1
ATOM 3894 C CA . ARG A 1 552 ? 20.897 -2.609 -40.712 1.00 91.88 552 ARG A CA 1
ATOM 3895 C C . ARG A 1 552 ? 19.542 -2.221 -41.313 1.00 91.88 552 ARG A C 1
ATOM 3897 O O . ARG A 1 552 ? 19.080 -2.836 -42.272 1.00 91.88 552 ARG A O 1
ATOM 3904 N N . GLY A 1 553 ? 18.881 -1.222 -40.732 1.00 88.94 553 GLY A N 1
ATOM 3905 C CA . GLY A 1 553 ? 17.624 -0.649 -41.232 1.00 88.94 553 GLY A CA 1
ATOM 3906 C C . GLY A 1 553 ? 16.356 -1.435 -40.881 1.00 88.94 553 GLY A C 1
ATOM 3907 O O . GLY A 1 553 ? 15.301 -0.829 -40.746 1.00 88.94 553 GLY A O 1
ATOM 3908 N N . THR A 1 554 ? 16.451 -2.753 -40.690 1.00 93.06 554 THR A N 1
ATOM 3909 C CA . THR A 1 554 ? 15.375 -3.596 -40.134 1.00 93.06 554 THR A CA 1
ATOM 3910 C C . THR A 1 554 ? 15.951 -4.617 -39.160 1.00 93.06 554 THR A C 1
ATOM 3912 O O . THR A 1 554 ? 17.124 -5.001 -39.272 1.00 93.06 554 THR A O 1
ATOM 3915 N N . LEU A 1 555 ? 15.131 -5.124 -38.241 1.00 94.75 555 LEU A N 1
ATOM 3916 C CA . LEU A 1 555 ? 15.539 -6.157 -37.295 1.00 94.75 555 LEU A CA 1
ATOM 3917 C C . LEU A 1 555 ? 15.924 -7.442 -38.034 1.00 94.75 555 LEU A C 1
ATOM 3919 O O . LEU A 1 555 ? 16.937 -8.057 -37.717 1.00 94.75 555 LEU A O 1
ATOM 3923 N N . THR A 1 556 ? 15.187 -7.804 -39.086 1.00 95.25 556 THR A N 1
ATOM 3924 C CA . THR A 1 556 ? 15.498 -8.989 -39.904 1.00 95.25 556 THR A CA 1
ATOM 3925 C C . THR A 1 556 ? 16.875 -8.876 -40.566 1.00 95.25 556 THR A C 1
ATOM 3927 O O .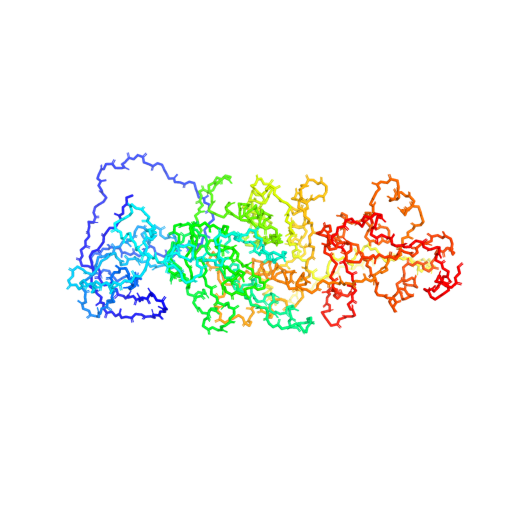 THR A 1 556 ? 17.675 -9.808 -40.482 1.00 95.25 556 THR A O 1
ATOM 3930 N N . ALA A 1 557 ? 17.189 -7.731 -41.185 1.00 92.50 557 ALA A N 1
ATOM 3931 C CA . ALA A 1 557 ? 18.501 -7.503 -41.795 1.00 92.50 557 ALA A CA 1
ATOM 3932 C C . ALA A 1 557 ? 19.630 -7.439 -40.754 1.00 92.50 557 ALA A C 1
ATOM 3934 O O . ALA A 1 557 ? 20.752 -7.853 -41.036 1.00 92.50 557 ALA A O 1
ATOM 3935 N N . THR A 1 558 ? 19.326 -6.942 -39.554 1.00 92.44 558 THR A N 1
ATOM 3936 C CA . THR A 1 558 ? 20.260 -6.877 -38.422 1.00 92.44 558 THR A CA 1
ATOM 3937 C C . THR A 1 558 ? 20.576 -8.268 -37.866 1.00 92.44 558 THR A C 1
ATOM 3939 O O . THR A 1 558 ? 21.715 -8.538 -37.511 1.00 92.44 558 THR A O 1
ATOM 3942 N N . LEU A 1 559 ? 19.590 -9.170 -37.822 1.00 92.69 559 LEU A N 1
ATOM 3943 C CA . LEU A 1 559 ? 19.747 -10.538 -37.318 1.00 92.69 559 LEU A CA 1
ATOM 3944 C C . LEU A 1 559 ? 20.408 -11.501 -38.311 1.00 92.69 559 LEU A C 1
ATOM 3946 O O . LEU A 1 559 ? 21.039 -12.467 -37.888 1.00 92.69 559 LEU A O 1
ATOM 3950 N N . GLY A 1 560 ? 20.202 -11.288 -39.613 1.00 83.12 560 GLY A N 1
ATOM 3951 C CA . GLY A 1 560 ? 20.714 -12.163 -40.674 1.00 83.12 560 GLY A CA 1
ATOM 3952 C C . GLY A 1 560 ? 22.134 -11.841 -41.146 1.00 83.12 560 GLY A C 1
ATOM 3953 O O . GLY A 1 560 ? 22.621 -12.491 -42.071 1.00 83.12 560 GLY A O 1
ATOM 3954 N N . GLY A 1 561 ? 22.764 -10.818 -40.567 1.00 58.97 561 GLY A N 1
ATOM 3955 C CA . GLY A 1 561 ? 24.042 -10.259 -40.994 1.00 58.97 561 GLY A CA 1
ATOM 3956 C C . GLY A 1 561 ? 25.113 -10.315 -39.930 1.00 58.97 561 GLY A C 1
ATOM 3957 O O . GLY A 1 561 ? 26.278 -10.115 -40.349 1.00 58.97 561 GLY A O 1
#

Secondary structure (DSSP, 8-state):
---EEEEEEEEEEEEETTEEEEEEEEEE---S--TT-TT-PPPPP--PPP-PPPPP-STT-EEEEEEEHHHH----TT-EEEEE-TTGGGT-SSTT-EEEEE-TTSPPPPPPP-S--EESSTTSTT--EE-BTTSTTSTTHHHHTT----TT-EEEE-SSGGGHHHHHHHHHHHHHHTTPPPP-EEEEEETTS-SBGGG-HHHHHHHHTTSSSEEEE-TT-B-SSEE-SSHHHHHHHHHHTS--SEEEEEEPSS--B-SSSS-BGGGHHHHHHHHHHHTT-EEEEE--EE---SSSSSSEE-HHHHHIIIII--S--EEEEEE-S--S-SSS------------------------------TT---HHHHHHHHHHHHTTBTTTSSBEEEEEE-TTHHHHHHT-SS--EETTEETTT--HHHHHHHHHHHHHHHHHS---SEEEEEEEHHHHHHHHHHSEE-EEETTEEHHHHSSEE-B-TTTHHHHHHHHSTTS-TTSEEEEEEEHHHHHHTT-EEEEEESSTT-TTSPEEEEEES-EEGGGEEEEEE--SSHHHHH--

Radius of gyration: 28.07 Å; chains: 1; bounding box: 65×74×86 Å